Protein AF-A0A367GE92-F1 (afdb_monomer)

Sequence (384 aa):
MSRGFNMWNYMTYHLVHDYFKAKKKKKTEIQNFEVKNYKAAQKAAEQWIKSVRKFAESSYGVHYPKELYYGATQVLLAVCAEIYRNDHTWNDHRKILVDYIINSGTDGVWFSDFKAATGADADVRKLIPLGWVDVDECGEFWTCLGRCLKKCRTPQSKYDELTTPLQRFIAAFAFCGPLQSSVETIGTRFLSRASDGVERAMHAPPPKVDVWGSGSSMEHIQKMKVIWDHLLNSSDGGREIDDPQLLLSMLIGKTITDIIMYGNIPAKDKLLEVEMVFAENRLELGTTAKEFVLDMANHGEAWKLVSQMMTPQGDQPPMFWQIAQIMSIKGNCKDELDNLIQEFMGFAYCFVSEIMKKYPNGGYDREKLLPYLKTLMPAEAPKN

Structure (mmCIF, N/CA/C/O backbone):
data_AF-A0A367GE92-F1
#
_entry.id   AF-A0A367GE92-F1
#
loop_
_atom_site.group_PDB
_atom_site.id
_atom_site.type_symbol
_atom_site.label_atom_id
_atom_site.label_alt_id
_atom_site.label_comp_id
_atom_site.label_asym_id
_atom_site.label_entity_id
_atom_site.label_seq_id
_atom_site.pdbx_PDB_ins_code
_atom_site.Cartn_x
_atom_site.Cartn_y
_atom_site.Cartn_z
_atom_site.occupancy
_atom_site.B_iso_or_equiv
_atom_site.auth_seq_id
_atom_site.auth_comp_id
_atom_site.auth_asym_id
_atom_site.auth_atom_id
_atom_site.pdbx_PDB_model_num
ATOM 1 N N . MET A 1 1 ? -54.243 24.020 62.763 1.00 42.59 1 MET A N 1
ATOM 2 C CA . MET A 1 1 ? -53.322 23.698 61.653 1.00 42.59 1 MET A CA 1
ATOM 3 C C . MET A 1 1 ? -52.264 22.724 62.157 1.00 42.59 1 MET A C 1
ATOM 5 O O . MET A 1 1 ? -51.309 23.164 62.776 1.00 42.59 1 MET A O 1
ATOM 9 N N . SER A 1 2 ? -52.408 21.422 61.914 1.00 44.62 2 SER A N 1
ATOM 10 C CA . SER A 1 2 ? -51.255 20.514 61.902 1.00 44.62 2 SER A CA 1
ATOM 11 C C . SER A 1 2 ? -51.312 19.742 60.586 1.00 44.62 2 SER A C 1
ATOM 13 O O . SER A 1 2 ? -52.184 18.911 60.344 1.00 44.62 2 SER A O 1
ATOM 15 N N . ARG A 1 3 ? -50.446 20.131 59.645 1.00 50.44 3 ARG A N 1
ATOM 16 C CA . ARG A 1 3 ? -50.279 19.415 58.379 1.00 50.44 3 ARG A CA 1
ATOM 17 C C . ARG A 1 3 ? -49.512 18.140 58.707 1.00 50.44 3 ARG A C 1
ATOM 19 O O . ARG A 1 3 ? -48.294 18.177 58.838 1.00 50.44 3 ARG A O 1
ATOM 26 N N . GLY A 1 4 ? -50.243 17.049 58.917 1.00 49.28 4 GLY A N 1
ATOM 27 C CA . GLY A 1 4 ? -49.673 15.732 59.163 1.00 49.28 4 GLY A CA 1
ATOM 28 C C . GLY A 1 4 ? -48.804 15.308 57.985 1.00 49.28 4 GLY A C 1
ATOM 29 O O . GLY A 1 4 ? -49.313 14.918 56.935 1.00 49.28 4 GLY A O 1
ATOM 30 N N . PHE A 1 5 ? -47.488 15.393 58.157 1.00 54.72 5 PHE A N 1
ATOM 31 C CA . PHE A 1 5 ? -46.537 14.706 57.298 1.00 54.72 5 PHE A CA 1
ATOM 32 C C . PHE A 1 5 ? -46.682 13.214 57.609 1.00 54.72 5 PHE A C 1
ATOM 34 O O . PHE A 1 5 ? -46.108 12.696 58.563 1.00 54.72 5 PHE A O 1
ATOM 41 N N . ASN A 1 6 ? -47.592 12.559 56.890 1.00 65.00 6 ASN A N 1
ATOM 42 C CA . ASN A 1 6 ? -47.980 11.182 57.159 1.00 65.00 6 ASN A CA 1
ATOM 43 C C . ASN A 1 6 ? -46.765 10.265 56.925 1.00 65.00 6 ASN A C 1
ATOM 45 O O . ASN A 1 6 ? -46.069 10.427 55.923 1.00 65.00 6 ASN A O 1
ATOM 49 N N . MET A 1 7 ? -46.498 9.319 57.830 1.00 61.31 7 MET A N 1
ATOM 50 C CA . MET A 1 7 ? -45.309 8.442 57.809 1.00 61.31 7 MET A CA 1
ATOM 51 C C . MET A 1 7 ? -45.105 7.740 56.453 1.00 61.31 7 MET A C 1
ATOM 53 O O . MET A 1 7 ? -43.978 7.545 56.004 1.00 61.31 7 MET A O 1
ATOM 57 N N . TRP A 1 8 ? -46.204 7.460 55.750 1.00 59.28 8 TRP A N 1
ATOM 58 C CA . TRP A 1 8 ? -46.219 6.968 54.373 1.00 59.28 8 TRP A CA 1
ATOM 59 C C . TRP A 1 8 ? -45.554 7.910 53.358 1.00 59.28 8 TRP A C 1
ATOM 61 O O . TRP A 1 8 ? -44.726 7.458 52.575 1.00 59.28 8 TRP A O 1
ATOM 71 N N . ASN A 1 9 ? -45.829 9.216 53.407 1.00 67.12 9 ASN A N 1
ATOM 72 C CA . ASN A 1 9 ? -45.210 10.196 52.506 1.00 67.12 9 ASN A CA 1
ATOM 73 C C . ASN A 1 9 ? -43.700 10.312 52.751 1.00 67.12 9 ASN A C 1
ATOM 75 O O . ASN A 1 9 ? -42.930 10.471 51.806 1.00 67.12 9 ASN A O 1
ATOM 79 N N . TYR A 1 10 ? -43.273 10.188 54.011 1.00 71.75 10 TYR A N 1
ATOM 80 C CA . TYR A 1 10 ? -41.859 10.165 54.381 1.00 71.75 10 TYR A CA 1
ATOM 81 C C . TYR A 1 10 ? -41.152 8.915 53.830 1.00 71.75 10 TYR A C 1
ATOM 83 O O . TYR A 1 10 ? -40.115 9.030 53.179 1.00 71.75 10 TYR A O 1
ATOM 91 N N . MET A 1 11 ? -41.740 7.725 54.003 1.00 68.62 11 MET A N 1
ATOM 92 C CA . MET A 1 11 ? -41.174 6.481 53.465 1.00 68.62 11 MET A CA 1
ATOM 93 C C . MET A 1 11 ? -41.102 6.478 51.933 1.00 68.62 11 MET A C 1
ATOM 95 O O . MET A 1 11 ? -40.069 6.112 51.374 1.00 68.62 11 MET A O 1
ATOM 99 N N . THR A 1 12 ? -42.160 6.917 51.242 1.00 73.19 12 THR A N 1
ATOM 100 C CA . THR A 1 12 ? -42.170 6.998 49.773 1.00 73.19 12 THR A CA 1
ATOM 101 C C . THR A 1 12 ? -41.127 7.990 49.260 1.00 73.19 12 THR A C 1
ATOM 103 O O . THR A 1 12 ? -40.423 7.682 48.300 1.00 73.19 12 THR A O 1
ATOM 106 N N . TYR A 1 13 ? -40.966 9.145 49.918 1.00 78.00 13 TYR A N 1
ATOM 107 C CA . TYR A 1 13 ? -39.923 10.112 49.573 1.00 78.00 13 TYR A CA 1
ATOM 108 C C . TYR A 1 13 ? -38.521 9.496 49.670 1.00 78.00 13 TYR A C 1
ATOM 110 O O . TYR A 1 13 ? -37.746 9.612 48.722 1.00 78.00 13 TYR A O 1
ATOM 118 N N . HIS A 1 14 ? -38.207 8.794 50.763 1.00 78.75 14 HIS A N 1
ATOM 119 C CA . HIS A 1 14 ? -36.900 8.155 50.938 1.00 78.75 14 HIS A CA 1
ATOM 120 C C . HIS A 1 14 ? -36.651 7.019 49.942 1.00 78.75 14 HIS A C 1
ATOM 122 O O . HIS A 1 14 ? -35.576 6.970 49.353 1.00 78.75 14 HIS A O 1
ATOM 128 N N . LEU A 1 15 ? -37.649 6.175 49.662 1.00 78.38 15 LEU A N 1
ATOM 129 C CA . LEU A 1 15 ? -37.555 5.128 48.635 1.00 78.38 15 LEU A CA 1
ATOM 130 C C . LEU A 1 15 ? -37.259 5.701 47.243 1.00 78.38 15 LEU A C 1
ATOM 132 O O . LEU A 1 15 ? -36.366 5.221 46.545 1.00 78.38 15 LEU A O 1
ATOM 136 N N . VAL A 1 16 ? -37.989 6.745 46.841 1.00 78.56 16 VAL A N 1
ATOM 137 C CA . VAL A 1 16 ? -37.801 7.404 45.542 1.00 78.56 16 VAL A CA 1
ATOM 138 C C . VAL A 1 16 ? -36.447 8.118 45.488 1.00 78.56 16 VAL A C 1
ATOM 140 O O . VAL A 1 16 ? -35.713 7.980 44.508 1.00 78.56 16 VAL A O 1
ATOM 143 N N . HIS A 1 17 ? -36.081 8.837 46.549 1.00 83.56 17 HIS A N 1
ATOM 144 C CA . HIS A 1 17 ? -34.787 9.503 46.672 1.00 83.56 17 HIS A CA 1
ATOM 145 C C . HIS A 1 17 ? -33.623 8.506 46.578 1.00 83.56 17 HIS A C 1
ATOM 147 O O . HIS A 1 17 ? -32.686 8.722 45.805 1.00 83.56 17 HIS A O 1
ATOM 153 N N . ASP A 1 18 ? -33.692 7.391 47.304 1.00 83.62 18 ASP A N 1
ATOM 154 C CA . ASP A 1 18 ? -32.651 6.365 47.316 1.00 83.62 18 ASP A CA 1
ATOM 155 C C . ASP A 1 18 ? -32.576 5.618 45.985 1.00 83.62 18 ASP A C 1
ATOM 157 O O . ASP A 1 18 ? -31.474 5.361 45.494 1.00 83.62 18 ASP A O 1
ATOM 161 N N . TYR A 1 19 ? -33.715 5.375 45.329 1.00 82.06 19 TYR A N 1
ATOM 162 C CA . TYR A 1 19 ? -33.752 4.866 43.959 1.00 82.06 19 TYR A CA 1
ATOM 163 C C . TYR A 1 19 ? -33.027 5.806 42.984 1.00 82.06 19 TYR A C 1
ATOM 165 O O . TYR A 1 19 ? -32.154 5.366 42.232 1.00 82.06 19 TYR A O 1
ATOM 173 N N . PHE A 1 20 ? -33.323 7.111 43.003 1.00 83.06 20 PHE A N 1
ATOM 174 C CA . PHE A 1 20 ? -32.650 8.077 42.126 1.00 83.06 20 PHE A CA 1
ATOM 175 C C . PHE A 1 20 ? -31.165 8.246 42.469 1.00 83.06 20 PHE A C 1
ATOM 177 O O . PHE A 1 20 ? -30.339 8.370 41.560 1.00 83.06 20 PHE A O 1
ATOM 184 N N . LYS A 1 21 ? -30.797 8.186 43.753 1.00 87.56 21 LYS A N 1
ATOM 185 C CA . LYS A 1 21 ? -29.402 8.196 44.214 1.00 87.56 21 LYS A CA 1
ATOM 186 C C . LYS A 1 21 ? -28.641 6.966 43.714 1.00 87.56 21 LYS A C 1
ATOM 188 O O . LYS A 1 21 ? -27.550 7.113 43.161 1.00 87.56 21 LYS A O 1
ATOM 193 N N . ALA A 1 22 ? -29.226 5.774 43.831 1.00 83.19 22 ALA A N 1
ATOM 194 C CA . ALA A 1 22 ? -28.658 4.530 43.317 1.00 83.19 22 ALA A CA 1
ATOM 195 C C . ALA A 1 22 ? -28.547 4.549 41.784 1.00 83.19 22 ALA A C 1
ATOM 197 O O . ALA A 1 22 ? -27.503 4.198 41.235 1.00 83.19 22 ALA A O 1
ATOM 198 N N . LYS A 1 23 ? -29.575 5.046 41.083 1.00 82.44 23 LYS A N 1
ATOM 199 C CA . LYS A 1 23 ? -29.565 5.223 39.623 1.00 82.44 23 LYS A CA 1
ATOM 200 C C . LYS A 1 23 ? -28.460 6.181 39.172 1.00 82.44 23 LYS A C 1
ATOM 202 O O . LYS A 1 23 ? -27.760 5.887 38.205 1.00 82.44 23 LYS A O 1
ATOM 207 N N . LYS A 1 24 ? -28.262 7.300 39.882 1.00 86.31 24 LYS A N 1
ATOM 208 C CA . LYS A 1 24 ? -27.177 8.258 39.611 1.00 86.31 24 LYS A CA 1
ATOM 209 C C . LYS A 1 24 ? -25.805 7.625 39.842 1.00 86.31 24 LYS A C 1
ATOM 211 O O . LYS A 1 24 ? -24.949 7.741 38.972 1.00 86.31 24 LYS A O 1
ATOM 216 N N . LYS A 1 25 ? -25.622 6.903 40.955 1.00 87.19 25 LYS A N 1
ATOM 217 C CA . LYS A 1 25 ? -24.380 6.175 41.260 1.00 87.19 25 LYS A CA 1
ATOM 218 C C . LYS A 1 25 ? -24.047 5.153 40.167 1.00 87.19 25 LYS A C 1
ATOM 220 O O . LYS A 1 25 ? -22.952 5.198 39.618 1.00 87.19 25 LYS A O 1
ATOM 225 N N . LYS A 1 26 ? -25.021 4.328 39.769 1.00 83.12 26 LYS A N 1
ATOM 226 C CA . LYS A 1 26 ? -24.866 3.344 38.687 1.00 83.12 26 LYS A CA 1
ATOM 227 C C . LYS A 1 26 ? -24.510 4.004 37.351 1.00 83.12 26 LYS A C 1
ATOM 229 O O . LYS A 1 26 ? -23.647 3.508 36.637 1.00 83.12 26 LYS A O 1
ATOM 234 N N . LYS A 1 27 ? -25.126 5.147 37.016 1.00 83.56 27 LYS A N 1
ATOM 235 C CA . LYS A 1 27 ? -24.784 5.918 35.807 1.00 83.56 27 LYS A CA 1
ATOM 236 C C . LYS A 1 27 ? -23.327 6.398 35.833 1.00 83.56 27 LYS A C 1
ATOM 238 O O . LYS A 1 27 ? -22.639 6.273 34.827 1.00 83.56 27 LYS A O 1
ATOM 243 N N . THR A 1 28 ? -22.853 6.912 36.968 1.00 84.25 28 THR A N 1
ATOM 244 C CA . THR A 1 28 ? -21.453 7.337 37.133 1.00 84.25 28 THR A CA 1
ATOM 245 C C . THR A 1 28 ? -20.481 6.161 37.039 1.00 84.25 28 THR A C 1
ATOM 247 O O . THR A 1 28 ? -19.441 6.284 36.402 1.00 84.25 28 THR A O 1
ATOM 250 N N . GLU A 1 29 ? -20.815 5.012 37.626 1.00 84.50 29 GLU A N 1
ATOM 251 C CA . GLU A 1 29 ? -19.997 3.795 37.533 1.00 84.50 29 GLU A CA 1
ATOM 252 C C . GLU A 1 29 ? -19.875 3.295 36.088 1.00 84.50 29 GLU A C 1
ATOM 254 O O . GLU A 1 29 ? -18.765 3.012 35.641 1.00 84.50 29 GLU A O 1
ATOM 259 N N . ILE A 1 30 ? -20.985 3.268 35.339 1.00 80.19 30 ILE A N 1
ATOM 260 C CA . ILE A 1 30 ? -20.990 2.922 33.908 1.00 80.19 30 ILE A CA 1
ATOM 261 C C . ILE A 1 30 ? -20.123 3.906 33.119 1.00 80.19 30 ILE A C 1
ATOM 263 O O . ILE A 1 30 ? -19.256 3.484 32.362 1.00 80.19 30 ILE A O 1
ATOM 267 N N . GLN A 1 31 ? -20.284 5.212 33.342 1.00 81.06 31 GLN A N 1
ATOM 268 C CA . GLN A 1 31 ? -19.496 6.226 32.642 1.00 81.06 31 GLN A CA 1
ATOM 269 C C . GLN A 1 31 ? -17.992 6.100 32.941 1.00 81.06 31 GLN A C 1
ATOM 271 O O . GLN A 1 31 ? -17.174 6.180 32.029 1.00 81.06 31 GLN A O 1
ATOM 276 N N . ASN A 1 32 ? -17.609 5.857 34.197 1.00 85.25 32 ASN A N 1
ATOM 277 C CA . ASN A 1 32 ? -16.209 5.645 34.574 1.00 85.25 32 ASN A CA 1
ATOM 278 C C . ASN A 1 32 ? -15.627 4.377 33.932 1.00 85.25 32 ASN A C 1
ATOM 280 O O . ASN A 1 32 ? -14.469 4.374 33.508 1.00 85.25 32 ASN A O 1
ATOM 284 N N . PHE A 1 33 ? -16.426 3.311 33.853 1.00 82.75 33 PHE A N 1
ATOM 285 C CA . PHE A 1 33 ? -16.056 2.077 33.170 1.00 82.75 33 PHE A CA 1
ATOM 286 C C . PHE A 1 33 ? -15.850 2.311 31.666 1.00 82.75 33 PHE A C 1
ATOM 288 O O . PHE A 1 33 ? -14.793 1.967 31.139 1.00 82.75 33 PHE A O 1
ATOM 295 N N . GLU A 1 34 ? -16.789 2.985 30.997 1.00 81.31 34 GLU A N 1
ATOM 296 C CA . GLU A 1 34 ? -16.678 3.348 29.579 1.00 81.31 34 GLU A CA 1
ATOM 297 C C . GLU A 1 34 ? -15.444 4.217 29.299 1.00 81.31 34 GLU A C 1
ATOM 299 O O . GLU A 1 34 ? -14.692 3.920 28.377 1.00 81.31 34 GLU A O 1
ATOM 304 N N . VAL A 1 35 ? -15.171 5.240 30.121 1.00 85.19 35 VAL A N 1
ATOM 305 C CA . VAL A 1 35 ? -13.983 6.104 29.971 1.00 85.19 35 VAL A CA 1
ATOM 306 C C . VAL A 1 35 ? -12.685 5.308 30.127 1.00 85.19 35 VAL A C 1
ATOM 308 O O . VAL A 1 35 ? -11.716 5.543 29.398 1.00 85.19 35 VAL A O 1
ATOM 311 N N . LYS A 1 36 ? -12.637 4.363 31.074 1.00 88.00 36 LYS A N 1
ATOM 312 C CA . LYS A 1 36 ? -11.476 3.485 31.269 1.00 88.00 36 LYS A CA 1
ATOM 313 C C . LYS A 1 36 ? -11.223 2.633 30.024 1.00 88.00 36 LYS A C 1
ATOM 315 O O . LYS A 1 36 ? -10.083 2.568 29.562 1.00 88.00 36 LYS A O 1
ATOM 320 N N . ASN A 1 37 ? -12.269 2.017 29.479 1.00 85.88 37 ASN A N 1
ATOM 321 C CA . ASN A 1 37 ? -12.168 1.170 28.291 1.00 85.88 37 ASN A CA 1
ATOM 322 C C . ASN A 1 37 ? -11.840 1.982 27.039 1.00 85.88 37 ASN A C 1
ATOM 324 O O . ASN A 1 37 ? -10.975 1.581 26.271 1.00 85.88 37 ASN A O 1
ATOM 328 N N . TYR A 1 38 ? -12.424 3.170 26.895 1.00 86.25 38 TYR A N 1
ATOM 329 C CA . TYR A 1 38 ? -12.112 4.109 25.822 1.00 86.25 38 TYR A CA 1
ATOM 330 C C . TYR A 1 38 ? -10.613 4.428 25.771 1.00 86.25 38 TYR A C 1
ATOM 332 O O . TYR A 1 38 ? -9.969 4.259 24.736 1.00 86.25 38 TYR A O 1
ATOM 340 N N . LYS A 1 39 ? -10.019 4.810 26.910 1.00 90.06 39 LYS A N 1
ATOM 341 C CA . LYS A 1 39 ? -8.579 5.112 26.990 1.00 90.06 39 LYS A CA 1
ATOM 342 C C . LYS A 1 39 ? -7.717 3.883 26.701 1.00 90.06 39 LYS A C 1
ATOM 344 O O . LYS A 1 39 ? -6.662 4.003 26.078 1.00 90.06 39 LYS A O 1
ATOM 349 N N . ALA A 1 40 ? -8.151 2.705 27.151 1.00 90.69 40 ALA A N 1
ATOM 350 C CA . ALA A 1 40 ? -7.458 1.452 26.873 1.00 90.69 40 ALA A CA 1
ATOM 351 C C . ALA A 1 40 ? -7.495 1.103 25.375 1.00 90.69 40 ALA A C 1
ATOM 353 O O . ALA A 1 40 ? -6.456 0.752 24.817 1.00 90.69 40 ALA A O 1
ATOM 354 N N . ALA A 1 41 ? -8.649 1.269 24.721 1.00 90.75 41 ALA A N 1
ATOM 355 C CA . ALA A 1 41 ? -8.817 1.064 23.287 1.00 90.75 41 ALA A CA 1
ATOM 356 C C . ALA A 1 41 ? -7.951 2.045 22.492 1.00 90.75 41 ALA A C 1
ATOM 358 O O . ALA A 1 41 ? -7.182 1.620 21.638 1.00 90.75 41 ALA A O 1
ATOM 359 N N . GLN A 1 42 ? -7.983 3.338 22.827 1.00 92.50 42 GLN A N 1
ATOM 360 C CA . GLN A 1 42 ? -7.164 4.348 22.155 1.00 92.50 42 GLN A CA 1
ATOM 361 C C . GLN A 1 42 ? -5.668 4.003 22.215 1.00 92.50 42 GLN A C 1
ATOM 363 O O . GLN A 1 42 ? -4.988 3.991 21.191 1.00 92.50 42 GLN A O 1
ATOM 368 N N . LYS A 1 43 ? -5.164 3.650 23.404 1.00 94.88 43 LYS A N 1
ATOM 369 C CA . LYS A 1 43 ? -3.760 3.256 23.590 1.00 94.88 43 LYS A CA 1
ATOM 370 C C . LYS A 1 43 ? -3.406 1.993 22.801 1.00 94.88 43 LYS A C 1
ATOM 372 O O . LYS A 1 43 ? -2.314 1.899 22.248 1.00 94.88 43 LYS A O 1
ATOM 377 N N . ALA A 1 44 ? -4.307 1.015 22.763 1.00 94.56 44 ALA A N 1
ATOM 378 C CA . ALA A 1 44 ? -4.107 -0.225 22.024 1.00 94.56 44 ALA A CA 1
ATOM 379 C C . ALA A 1 44 ? -4.093 0.007 20.501 1.00 94.56 44 ALA A C 1
ATOM 381 O O . ALA A 1 44 ? -3.222 -0.526 19.816 1.00 94.56 44 ALA A O 1
ATOM 382 N N . ALA A 1 45 ? -4.987 0.859 19.992 1.00 94.19 45 ALA A N 1
ATOM 383 C CA . ALA A 1 45 ? -5.011 1.289 18.595 1.00 94.19 45 ALA A CA 1
ATOM 384 C C . ALA A 1 45 ? -3.708 1.997 18.197 1.00 94.19 45 ALA A C 1
ATOM 386 O O . ALA A 1 45 ? -3.094 1.644 17.192 1.00 94.19 45 ALA A O 1
ATOM 387 N N . GLU A 1 46 ? -3.236 2.941 19.016 1.00 94.75 46 GLU A N 1
ATOM 388 C CA . GLU A 1 46 ? -1.967 3.637 18.783 1.00 94.75 46 GLU A CA 1
ATOM 389 C C . GLU A 1 46 ? -0.786 2.655 18.722 1.00 94.75 46 GLU A C 1
ATOM 391 O O . GLU A 1 46 ? 0.055 2.727 17.822 1.00 94.75 46 GLU A O 1
ATOM 396 N N . GLN A 1 47 ? -0.731 1.710 19.666 1.00 95.62 47 GLN A N 1
ATOM 397 C CA . GLN A 1 47 ? 0.306 0.679 19.705 1.00 95.62 47 GLN A CA 1
ATOM 398 C C . GLN A 1 47 ? 0.256 -0.238 18.482 1.00 95.62 47 GLN A C 1
ATOM 400 O O . GLN A 1 47 ? 1.311 -0.538 17.923 1.00 95.62 47 GLN A O 1
ATOM 405 N N . TRP A 1 48 ? -0.936 -0.657 18.050 1.00 94.94 48 TRP A N 1
ATOM 406 C CA . TRP A 1 48 ? -1.129 -1.455 16.839 1.00 94.94 48 TRP A CA 1
ATOM 407 C C . TRP A 1 48 ? -0.581 -0.731 15.606 1.00 94.94 48 TRP A C 1
ATOM 409 O O . TRP A 1 48 ? 0.320 -1.246 14.943 1.00 94.94 48 TRP A O 1
ATOM 419 N N . ILE A 1 49 ? -1.051 0.495 15.354 1.00 92.31 49 ILE A N 1
ATOM 420 C CA . ILE A 1 49 ? -0.669 1.287 14.176 1.00 92.31 49 ILE A CA 1
ATOM 421 C C . ILE A 1 49 ? 0.850 1.484 14.134 1.00 92.31 49 ILE A C 1
ATOM 423 O O . ILE A 1 49 ? 1.484 1.215 13.114 1.00 92.31 49 ILE A O 1
ATOM 427 N N . LYS A 1 50 ? 1.456 1.904 15.253 1.00 92.44 50 LYS A N 1
ATOM 428 C CA . LYS A 1 50 ? 2.909 2.119 15.329 1.00 92.44 50 LYS A CA 1
ATOM 429 C C . LYS A 1 50 ? 3.700 0.829 15.122 1.00 92.44 50 LYS A C 1
ATOM 431 O O . LYS A 1 50 ? 4.707 0.851 14.422 1.00 92.44 50 LYS A O 1
ATOM 436 N N . SER A 1 51 ? 3.264 -0.282 15.717 1.00 92.50 51 SER A N 1
ATOM 437 C CA . SER A 1 51 ? 3.988 -1.558 15.633 1.00 92.50 51 SER A CA 1
ATOM 438 C C . SER A 1 51 ? 3.969 -2.120 14.216 1.00 92.50 51 SER A C 1
ATOM 440 O O . SER A 1 51 ? 5.010 -2.538 13.715 1.00 92.50 51 SER A O 1
ATOM 442 N N . VAL A 1 52 ? 2.813 -2.072 13.550 1.00 89.94 52 VAL A N 1
ATOM 443 C CA . VAL A 1 52 ? 2.663 -2.547 12.171 1.00 89.94 52 VAL A CA 1
ATOM 444 C C . VAL A 1 52 ? 3.443 -1.672 11.192 1.00 89.94 52 VAL A C 1
ATOM 446 O O . VAL A 1 52 ? 4.174 -2.210 10.365 1.00 89.94 52 VAL A O 1
ATOM 449 N N . ARG A 1 53 ? 3.366 -0.339 11.314 1.00 86.31 53 ARG A N 1
ATOM 450 C CA . ARG A 1 53 ? 4.130 0.582 10.452 1.00 86.31 53 ARG A CA 1
ATOM 451 C C . ARG A 1 53 ? 5.634 0.412 10.626 1.00 86.31 53 ARG A C 1
ATOM 453 O O . ARG A 1 53 ? 6.334 0.201 9.643 1.00 86.31 53 ARG A O 1
ATOM 460 N N . LYS A 1 54 ? 6.117 0.365 11.871 1.00 87.25 54 LYS A N 1
ATOM 461 C CA . LYS A 1 54 ? 7.532 0.100 12.166 1.00 87.25 54 LYS A CA 1
ATOM 462 C C . LYS A 1 54 ? 7.985 -1.252 11.613 1.00 87.25 54 LYS A C 1
ATOM 464 O O . LYS A 1 54 ? 9.099 -1.387 11.111 1.00 87.25 54 LYS A O 1
ATOM 469 N N . PHE A 1 55 ? 7.134 -2.271 11.713 1.00 85.44 55 PHE A N 1
ATOM 470 C CA . PHE A 1 55 ? 7.430 -3.582 11.150 1.00 85.44 55 PHE A CA 1
ATOM 471 C C . PHE A 1 55 ? 7.506 -3.536 9.618 1.00 85.44 55 PHE A C 1
ATOM 473 O O . PHE A 1 55 ? 8.447 -4.090 9.048 1.00 85.44 55 PHE A O 1
ATOM 480 N N . ALA A 1 56 ? 6.586 -2.829 8.959 1.00 76.19 56 ALA A N 1
ATOM 481 C CA . ALA A 1 56 ? 6.605 -2.619 7.514 1.00 76.19 56 ALA A CA 1
ATOM 482 C C . ALA A 1 56 ? 7.880 -1.884 7.061 1.00 76.19 56 ALA A C 1
ATOM 484 O O . ALA A 1 56 ? 8.576 -2.378 6.175 1.00 76.19 56 ALA A O 1
ATOM 485 N N . GLU A 1 57 ? 8.246 -0.793 7.738 1.00 72.00 57 GLU A N 1
ATOM 486 C CA . GLU A 1 57 ? 9.490 -0.040 7.513 1.00 72.00 57 GLU A CA 1
ATOM 487 C C . GLU A 1 57 ? 10.725 -0.934 7.655 1.00 72.00 57 GLU A C 1
ATOM 489 O O . GLU A 1 57 ? 11.582 -0.963 6.779 1.00 72.00 57 GLU A O 1
ATOM 494 N N . SER A 1 58 ? 10.807 -1.742 8.717 1.00 71.94 58 SER A N 1
ATOM 495 C CA . SER A 1 58 ? 11.935 -2.668 8.895 1.00 71.94 58 SER A CA 1
ATOM 496 C C . SER A 1 58 ? 11.991 -3.789 7.849 1.00 71.94 58 SER A C 1
ATOM 498 O O . SER A 1 58 ? 13.069 -4.300 7.558 1.00 71.94 58 SER A O 1
ATOM 500 N N . SER A 1 59 ? 10.845 -4.171 7.278 1.00 65.50 59 SER A N 1
ATOM 501 C CA . SER A 1 59 ? 10.744 -5.280 6.321 1.00 65.50 59 SER A CA 1
ATOM 502 C C . SER A 1 59 ? 11.004 -4.847 4.872 1.00 65.50 59 SER A C 1
ATOM 504 O O . SER A 1 59 ? 11.429 -5.670 4.056 1.00 65.50 59 SER A O 1
ATOM 506 N N . TYR A 1 60 ? 10.749 -3.576 4.541 1.00 53.97 60 TYR A N 1
ATOM 507 C CA . TYR A 1 60 ? 10.842 -3.041 3.175 1.00 53.97 60 TYR A CA 1
ATOM 508 C C . TYR A 1 60 ? 11.806 -1.861 3.004 1.00 53.97 60 TYR A C 1
ATOM 510 O O . TYR A 1 60 ? 12.202 -1.570 1.877 1.00 53.97 60 TYR A O 1
ATOM 518 N N . GLY A 1 61 ? 12.249 -1.226 4.088 1.00 53.09 61 GLY A N 1
ATOM 519 C CA . GLY A 1 61 ? 13.052 -0.008 4.042 1.00 53.09 61 GLY A CA 1
ATOM 520 C C . GLY A 1 61 ? 12.191 1.237 3.813 1.00 53.09 61 GLY A C 1
ATOM 521 O O . GLY A 1 61 ? 11.076 1.335 4.319 1.00 53.09 61 GLY A O 1
ATOM 522 N N . VAL A 1 62 ? 12.727 2.199 3.055 1.00 43.09 62 VAL A N 1
ATOM 523 C CA . VAL A 1 62 ? 12.148 3.547 2.872 1.00 43.09 62 VAL A CA 1
ATOM 524 C C . VAL A 1 62 ? 10.809 3.535 2.114 1.00 43.09 62 VAL A C 1
ATOM 526 O O . VAL A 1 62 ? 9.984 4.418 2.323 1.00 43.09 62 VAL A O 1
ATOM 529 N N . HIS A 1 63 ? 10.547 2.515 1.291 1.00 50.25 63 HIS A N 1
ATOM 530 C CA . HIS A 1 63 ? 9.307 2.383 0.520 1.00 50.25 63 HIS A CA 1
ATOM 531 C C . HIS A 1 63 ? 8.599 1.081 0.893 1.00 50.25 63 HIS A C 1
ATOM 533 O O . HIS A 1 63 ? 9.048 0.003 0.509 1.00 50.25 63 HIS A O 1
ATOM 539 N N . TYR A 1 64 ? 7.507 1.173 1.653 1.00 55.22 64 TYR A N 1
ATOM 540 C CA . TYR A 1 64 ? 6.717 0.022 2.089 1.00 55.22 64 TYR A CA 1
ATOM 541 C C . TYR A 1 64 ? 5.271 0.093 1.567 1.00 55.22 64 TYR A C 1
ATOM 543 O O . TYR A 1 64 ? 4.783 1.189 1.287 1.00 55.22 64 TYR A O 1
ATOM 551 N N . PRO A 1 65 ? 4.580 -1.057 1.422 1.00 64.38 65 PRO A N 1
ATOM 552 C CA . PRO A 1 65 ? 3.262 -1.123 0.796 1.00 64.38 65 PRO A CA 1
ATOM 553 C C . PRO A 1 65 ? 2.244 -0.216 1.492 1.00 64.38 65 PRO A C 1
ATOM 555 O O . PRO A 1 65 ? 2.083 -0.278 2.720 1.00 64.38 65 PRO A O 1
ATOM 558 N N . LYS A 1 66 ? 1.501 0.572 0.707 1.00 71.44 66 LYS A N 1
ATOM 559 C CA . LYS A 1 66 ? 0.394 1.401 1.211 1.00 71.44 66 LYS A CA 1
ATOM 560 C C . LYS A 1 66 ? -0.656 0.552 1.929 1.00 71.44 66 LYS A C 1
ATOM 562 O O . LYS A 1 66 ? -1.252 0.985 2.913 1.00 71.44 66 LYS A O 1
ATOM 567 N N . GLU A 1 67 ? -0.806 -0.696 1.491 1.00 80.94 67 GLU A N 1
ATOM 568 C CA . GLU A 1 67 ? -1.691 -1.698 2.060 1.00 80.94 67 GLU A CA 1
ATOM 569 C C . GLU A 1 67 ? -1.332 -1.974 3.520 1.00 80.94 67 GLU A C 1
ATOM 571 O O . GLU A 1 67 ? -2.235 -2.149 4.322 1.00 80.94 67 GLU A O 1
ATOM 576 N N . LEU A 1 68 ? -0.050 -1.941 3.908 1.00 80.38 68 LEU A N 1
ATOM 577 C CA . LEU A 1 68 ? 0.366 -2.078 5.311 1.00 80.38 68 LEU A CA 1
ATOM 578 C C . LEU A 1 68 ? 0.202 -0.778 6.103 1.00 80.38 68 LEU A C 1
ATOM 580 O O . LEU A 1 68 ? -0.175 -0.824 7.275 1.00 80.38 68 LEU A O 1
ATOM 584 N N . TYR A 1 69 ? 0.461 0.374 5.478 1.00 81.25 69 TYR A N 1
ATOM 585 C CA . TYR A 1 69 ? 0.358 1.673 6.146 1.00 81.25 69 TYR A CA 1
ATOM 586 C C . TYR A 1 69 ? -1.090 2.052 6.484 1.00 81.25 69 TYR A C 1
ATOM 588 O O . TYR A 1 69 ? -1.396 2.367 7.641 1.00 81.25 69 TYR A O 1
ATOM 596 N N . TYR A 1 70 ? -1.965 2.017 5.475 1.00 84.00 70 TYR A N 1
ATOM 597 C CA . TYR A 1 70 ? -3.387 2.343 5.587 1.00 84.00 70 TYR A CA 1
ATOM 598 C C . TYR A 1 70 ? -4.209 1.135 6.032 1.00 84.00 70 TYR A C 1
ATOM 600 O O . TYR A 1 70 ? -5.188 1.284 6.756 1.00 84.00 70 TYR A O 1
ATOM 608 N N . GLY A 1 71 ? -3.802 -0.088 5.685 1.00 87.94 71 GLY A N 1
ATOM 609 C CA . GLY A 1 71 ? -4.511 -1.281 6.142 1.00 87.94 71 GLY A CA 1
ATOM 610 C C . GLY A 1 71 ? -4.497 -1.436 7.659 1.00 87.94 71 GLY A C 1
ATOM 611 O O . GLY A 1 71 ? -5.498 -1.863 8.222 1.00 87.94 71 GLY A O 1
ATOM 612 N N . ALA A 1 72 ? -3.436 -0.999 8.351 1.00 91.25 72 ALA A N 1
ATOM 613 C CA . ALA A 1 72 ? -3.384 -1.052 9.812 1.00 91.25 72 ALA A CA 1
ATOM 614 C C . ALA A 1 72 ? -4.541 -0.277 10.473 1.00 91.25 72 ALA A C 1
ATOM 616 O O . ALA A 1 72 ? -5.135 -0.753 11.441 1.00 91.25 72 ALA A O 1
ATOM 617 N N . THR A 1 73 ? -4.892 0.899 9.952 1.00 92.81 73 THR A N 1
ATOM 618 C CA . THR A 1 73 ? -6.021 1.696 10.454 1.00 92.81 73 THR A CA 1
ATOM 619 C C . THR A 1 73 ? -7.355 1.161 9.933 1.00 92.81 73 THR A C 1
ATOM 621 O O . THR A 1 73 ? -8.305 1.065 10.711 1.00 92.81 73 THR A O 1
ATOM 624 N N . GLN A 1 74 ? -7.429 0.717 8.672 1.00 92.56 74 GLN A N 1
ATOM 625 C CA . GLN A 1 74 ? -8.636 0.088 8.123 1.00 92.56 74 GLN A CA 1
ATOM 626 C C . GLN A 1 74 ? -9.016 -1.212 8.851 1.00 92.56 74 GLN A C 1
ATOM 628 O O . GLN A 1 74 ? -10.202 -1.488 9.000 1.00 92.56 74 GLN A O 1
ATOM 633 N N . VAL A 1 75 ? -8.056 -1.978 9.384 1.00 92.81 75 VAL A N 1
ATOM 634 C CA . VAL A 1 75 ? -8.324 -3.144 10.249 1.00 92.81 75 VAL A CA 1
ATOM 635 C C . VAL A 1 75 ? -9.066 -2.737 11.518 1.00 92.81 75 VAL A C 1
ATOM 637 O O . VAL A 1 75 ? -10.045 -3.380 11.894 1.00 92.81 75 VAL A O 1
ATOM 640 N N . LEU A 1 76 ? -8.642 -1.652 12.173 1.00 93.31 76 LEU A N 1
ATOM 641 C CA . LEU A 1 76 ? -9.333 -1.148 13.362 1.00 93.31 76 LEU A CA 1
ATOM 642 C C . LEU A 1 76 ? -10.758 -0.701 13.011 1.00 93.31 76 LEU A C 1
ATOM 644 O O . LEU A 1 76 ? -11.691 -0.994 13.754 1.00 93.31 76 LEU A O 1
ATOM 648 N N . LEU A 1 77 ? -10.944 -0.055 11.855 1.00 92.19 77 LEU A N 1
ATOM 649 C CA . LEU A 1 77 ? -12.272 0.302 11.353 1.00 92.19 77 LEU A CA 1
ATOM 650 C C . LEU A 1 77 ? -13.132 -0.923 11.017 1.00 92.19 77 LEU A C 1
ATOM 652 O O . LEU A 1 77 ? -14.328 -0.906 11.306 1.00 92.19 77 LEU A O 1
ATOM 656 N N . ALA A 1 78 ? -12.547 -1.990 10.469 1.00 90.19 78 ALA A N 1
ATOM 657 C CA . ALA A 1 78 ? -13.245 -3.245 10.189 1.00 90.19 78 ALA A CA 1
ATOM 658 C C . ALA A 1 78 ? -13.778 -3.880 11.475 1.00 90.19 78 ALA A C 1
ATOM 660 O O . ALA A 1 78 ? -14.956 -4.226 11.548 1.00 90.19 78 ALA A O 1
ATOM 661 N N . VAL A 1 79 ? -12.950 -3.919 12.523 1.00 88.94 79 VAL A N 1
ATOM 662 C CA . VAL A 1 79 ? -13.357 -4.358 13.864 1.00 88.94 79 VAL A CA 1
ATOM 663 C C . VAL A 1 79 ? -14.499 -3.493 14.403 1.00 88.94 79 VAL A C 1
ATOM 665 O O . VAL A 1 79 ? -15.510 -4.023 14.868 1.00 88.94 79 VAL A O 1
ATOM 668 N N . CYS A 1 80 ? -14.371 -2.164 14.326 1.00 88.31 80 CYS A N 1
ATOM 669 C CA . CYS A 1 80 ? -15.416 -1.241 14.774 1.00 88.31 80 CYS A CA 1
ATOM 670 C C . CYS A 1 80 ? -16.741 -1.481 14.039 1.00 88.31 80 CYS A C 1
ATOM 672 O O . CYS A 1 80 ? -17.800 -1.509 14.667 1.00 88.31 80 CYS A O 1
ATOM 674 N N . ALA A 1 81 ? -16.680 -1.671 12.719 1.00 87.00 81 ALA A N 1
ATOM 675 C CA . ALA A 1 81 ? -17.839 -1.929 11.878 1.00 87.00 81 ALA A CA 1
ATOM 676 C C . ALA A 1 81 ? -18.502 -3.269 12.214 1.00 87.00 81 ALA A C 1
ATOM 678 O O . ALA A 1 81 ? -19.728 -3.339 12.305 1.00 87.00 81 ALA A O 1
ATOM 679 N N . GLU A 1 82 ? -17.716 -4.325 12.434 1.00 83.19 82 GLU A N 1
ATOM 680 C CA . GLU A 1 82 ? -18.251 -5.642 12.774 1.00 83.19 82 GLU A CA 1
ATOM 681 C C . GLU A 1 82 ? -18.909 -5.642 14.157 1.00 83.19 82 GLU A C 1
ATOM 683 O O . GLU A 1 82 ? -20.015 -6.157 14.306 1.00 83.19 82 GLU A O 1
ATOM 688 N N . ILE A 1 83 ? -18.303 -4.989 15.152 1.00 80.94 83 ILE A N 1
ATOM 689 C CA . ILE A 1 83 ? -18.913 -4.832 16.480 1.00 80.94 83 ILE A CA 1
ATOM 690 C C . ILE A 1 83 ? -20.205 -4.015 16.382 1.00 80.94 83 ILE A C 1
ATOM 692 O O . ILE A 1 83 ? -21.234 -4.416 16.927 1.00 80.94 83 ILE A O 1
ATOM 696 N N . TYR A 1 84 ? -20.194 -2.905 15.641 1.00 78.81 84 TYR A N 1
ATOM 697 C CA . TYR A 1 84 ? -21.377 -2.061 15.504 1.00 78.81 84 TYR A CA 1
ATOM 698 C C . TYR A 1 84 ? -22.541 -2.762 14.799 1.00 78.81 84 TYR A C 1
ATOM 700 O O . TYR A 1 84 ? -23.680 -2.643 15.245 1.00 78.81 84 TYR A O 1
ATOM 708 N N . ARG A 1 85 ? -22.279 -3.521 13.730 1.00 76.56 85 ARG A N 1
ATOM 709 C CA . ARG A 1 85 ? -23.324 -4.262 13.004 1.00 76.56 85 ARG A CA 1
ATOM 710 C C . ARG A 1 85 ? -24.053 -5.297 13.864 1.00 76.56 85 ARG A C 1
ATOM 712 O O . ARG A 1 85 ? -25.138 -5.707 13.482 1.00 76.56 85 ARG A O 1
ATOM 719 N N . ASN A 1 86 ? -23.475 -5.716 14.989 1.00 72.06 86 ASN A N 1
ATOM 720 C CA . ASN A 1 86 ? -24.088 -6.684 15.900 1.00 72.06 86 ASN A CA 1
ATOM 721 C C . ASN A 1 86 ? -24.681 -6.034 17.164 1.00 72.06 86 ASN A C 1
ATOM 723 O O . ASN A 1 86 ? -25.643 -6.555 17.716 1.00 72.06 86 ASN A O 1
ATOM 727 N N . ASP A 1 87 ? -24.115 -4.919 17.636 1.00 69.94 87 ASP A N 1
ATOM 728 C CA . ASP A 1 87 ? -24.540 -4.234 18.871 1.00 69.94 87 ASP A CA 1
ATOM 729 C C . ASP A 1 87 ? -25.508 -3.061 18.592 1.00 69.94 87 ASP A C 1
ATOM 731 O O . ASP A 1 87 ? -26.248 -2.633 19.470 1.00 69.94 87 ASP A O 1
ATOM 735 N N . HIS A 1 88 ? -25.508 -2.512 17.370 1.00 68.19 88 HIS A N 1
ATOM 736 C CA . HIS A 1 88 ? -26.316 -1.369 16.905 1.00 68.19 88 HIS A CA 1
ATOM 737 C C . HIS A 1 88 ? -26.298 -0.122 17.813 1.00 68.19 88 HIS A C 1
ATOM 739 O O . HIS A 1 88 ? -27.137 0.771 17.682 1.00 68.19 88 HIS A O 1
ATOM 745 N N . THR A 1 89 ? -25.322 -0.013 18.718 1.00 66.56 89 THR A N 1
ATOM 746 C CA . THR A 1 89 ? -25.222 1.081 19.687 1.00 66.56 89 THR A CA 1
ATOM 747 C C . THR A 1 89 ? -23.931 1.883 19.501 1.00 66.56 89 THR A C 1
ATOM 749 O O . THR A 1 89 ? -22.813 1.371 19.584 1.00 66.56 89 THR A O 1
ATOM 752 N N . TRP A 1 90 ? -24.081 3.192 19.274 1.00 69.38 90 TRP A N 1
ATOM 753 C CA . TRP A 1 90 ? -22.989 4.169 19.329 1.00 69.38 90 TRP A CA 1
ATOM 754 C C . TRP A 1 90 ? -23.131 5.020 20.587 1.00 69.38 90 TRP A C 1
ATOM 756 O O . TRP A 1 90 ? -24.115 5.747 20.722 1.00 69.38 90 TRP A O 1
ATOM 766 N N . ASN A 1 91 ? -22.125 5.010 21.459 1.00 76.38 91 ASN A N 1
ATOM 767 C CA . ASN A 1 91 ? -21.930 6.097 22.417 1.00 76.38 91 ASN A CA 1
ATOM 768 C C . ASN A 1 91 ? -20.864 7.075 21.904 1.00 76.38 91 ASN A C 1
ATOM 770 O O . ASN A 1 91 ? -20.164 6.805 20.925 1.00 76.38 91 ASN A O 1
ATOM 774 N N . ASP A 1 92 ? -20.745 8.227 22.558 1.00 80.69 92 ASP A N 1
ATOM 775 C CA . ASP A 1 92 ? -19.825 9.279 22.118 1.00 80.69 92 ASP A CA 1
ATOM 776 C C . ASP A 1 92 ? -18.356 8.843 22.208 1.00 80.69 92 ASP A C 1
ATOM 778 O O . ASP A 1 92 ? -17.558 9.208 21.349 1.00 80.69 92 ASP A O 1
ATOM 782 N N . HIS A 1 93 ? -18.006 7.973 23.160 1.00 82.50 93 HIS A N 1
ATOM 783 C CA . HIS A 1 93 ? -16.660 7.406 23.263 1.00 82.50 93 HIS A CA 1
ATOM 784 C C . HIS A 1 93 ? -16.274 6.567 22.038 1.00 82.50 93 HIS A C 1
ATOM 786 O O . HIS A 1 93 ? -15.168 6.718 21.519 1.00 82.50 93 HIS A O 1
ATOM 792 N N . ARG A 1 94 ? -17.179 5.714 21.536 1.00 83.31 94 ARG A N 1
ATOM 793 C CA . ARG A 1 94 ? -16.947 4.955 20.299 1.00 83.31 94 ARG A CA 1
ATOM 794 C C . ARG A 1 94 ? -16.758 5.901 19.110 1.00 83.31 94 ARG A C 1
ATOM 796 O O . ARG A 1 94 ? -15.848 5.669 18.318 1.00 83.31 94 ARG A O 1
ATOM 803 N N . LYS A 1 95 ? -17.551 6.981 19.006 1.00 85.81 95 LYS A N 1
ATOM 804 C CA . LYS A 1 95 ? -17.424 7.988 17.924 1.00 85.81 95 LYS A CA 1
ATOM 805 C C . LYS A 1 95 ? -16.043 8.628 17.922 1.00 85.81 95 LYS A C 1
ATOM 807 O O . LYS A 1 95 ? -15.365 8.587 16.903 1.00 85.81 95 LYS A O 1
ATOM 812 N N . ILE A 1 96 ? -15.598 9.096 19.089 1.00 85.06 96 ILE A N 1
ATOM 813 C CA . ILE A 1 96 ? -14.274 9.703 19.265 1.00 85.06 96 ILE A CA 1
ATOM 814 C C . ILE A 1 96 ? -13.157 8.722 18.872 1.00 85.06 96 ILE A C 1
ATOM 816 O O . ILE A 1 96 ? -12.181 9.129 18.246 1.00 85.06 96 ILE A O 1
ATOM 820 N N . LEU A 1 97 ? -13.284 7.429 19.201 1.00 87.00 97 LEU A N 1
ATOM 821 C CA . LEU A 1 97 ? -12.294 6.421 18.794 1.00 87.00 97 LEU A CA 1
ATOM 822 C C . LEU A 1 97 ? -12.236 6.237 17.282 1.00 87.00 97 LEU A C 1
ATOM 824 O O . LEU A 1 97 ? -11.145 6.136 16.730 1.00 87.00 97 LEU A O 1
ATOM 828 N N . VAL A 1 98 ? -13.384 6.189 16.611 1.00 88.88 98 VAL A N 1
ATOM 829 C CA . VAL A 1 98 ? -13.416 6.031 15.154 1.00 88.88 98 VAL A CA 1
ATOM 830 C C . VAL A 1 98 ? -12.882 7.274 14.449 1.00 88.88 98 VAL A C 1
ATOM 832 O O . VAL A 1 98 ? -12.060 7.127 13.548 1.00 88.88 98 VAL A O 1
ATOM 835 N N . ASP A 1 99 ? -13.232 8.474 14.914 1.00 88.44 99 ASP A N 1
ATOM 836 C CA . ASP A 1 99 ? -12.623 9.721 14.432 1.00 88.44 99 ASP A CA 1
ATOM 837 C C . ASP A 1 99 ? -11.100 9.713 14.613 1.00 88.44 99 ASP A C 1
ATOM 839 O O . ASP A 1 99 ? -10.351 10.064 13.702 1.00 88.44 99 ASP A O 1
ATOM 843 N N . TYR A 1 100 ? -10.614 9.266 15.775 1.00 89.00 100 TYR A N 1
ATOM 844 C CA . TYR A 1 100 ? -9.181 9.131 16.032 1.00 89.00 100 TYR A CA 1
ATOM 845 C C . TYR A 1 100 ? -8.499 8.162 15.052 1.00 89.00 100 TYR A C 1
ATOM 847 O O . TYR A 1 100 ? -7.428 8.472 14.525 1.00 89.00 100 TYR A O 1
ATOM 855 N N . ILE A 1 101 ? -9.108 7.001 14.788 1.00 91.44 101 ILE A N 1
ATOM 856 C CA . ILE A 1 101 ? -8.570 6.004 13.849 1.00 91.44 101 ILE A CA 1
ATOM 857 C C . ILE A 1 101 ? -8.510 6.583 12.432 1.00 91.44 101 ILE A C 1
ATOM 859 O O . ILE A 1 101 ? -7.481 6.455 11.769 1.00 91.44 101 ILE A O 1
ATOM 863 N N . ILE A 1 102 ? -9.576 7.256 11.992 1.00 88.25 102 ILE A N 1
ATOM 864 C CA . ILE A 1 102 ? -9.651 7.908 10.680 1.00 88.25 102 ILE A CA 1
ATOM 865 C C . ILE A 1 102 ? -8.534 8.940 10.519 1.00 88.25 102 ILE A C 1
ATOM 867 O O . ILE A 1 102 ? -7.757 8.862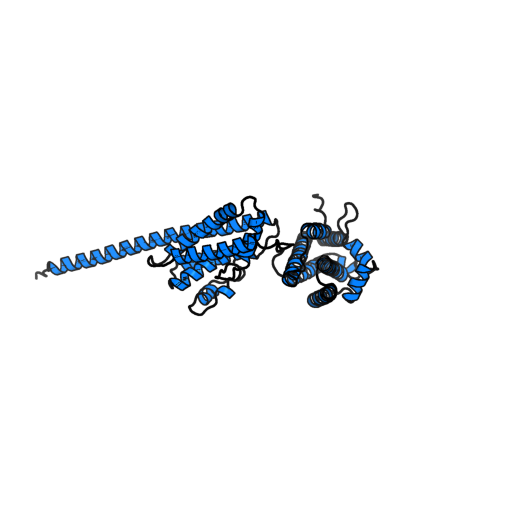 9.564 1.00 88.25 102 ILE A O 1
ATOM 871 N N . ASN A 1 103 ? -8.382 9.824 11.508 1.00 86.56 103 ASN A N 1
ATOM 872 C CA . ASN A 1 103 ? -7.353 10.865 11.527 1.00 86.56 103 ASN A CA 1
ATOM 873 C C . ASN A 1 103 ? -5.922 10.314 11.654 1.00 86.56 103 ASN A C 1
ATOM 875 O O . ASN A 1 103 ? -4.960 11.035 11.406 1.00 86.56 103 ASN A O 1
ATOM 879 N N . SER A 1 104 ? -5.762 9.035 12.006 1.00 83.88 104 SER A N 1
ATOM 880 C CA . SER A 1 104 ? -4.460 8.356 12.034 1.00 83.88 104 SER A CA 1
ATOM 881 C C . SER A 1 104 ? -4.014 7.842 10.650 1.00 83.88 104 SER A C 1
ATOM 883 O O . SER A 1 104 ? -2.907 7.306 10.527 1.00 83.88 104 SER A O 1
ATOM 885 N N . GLY A 1 105 ? -4.841 8.024 9.610 1.00 78.75 105 GLY A N 1
ATOM 886 C CA . GLY A 1 105 ? -4.526 7.793 8.196 1.00 78.75 105 GLY A CA 1
ATOM 887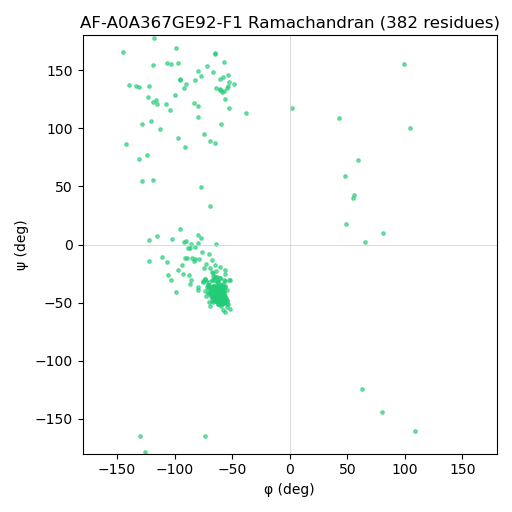 C C . GLY A 1 105 ? -5.142 6.508 7.649 1.00 78.75 105 GLY A C 1
ATOM 888 O O . GLY A 1 105 ? -4.591 5.434 7.870 1.00 78.75 105 GLY A O 1
ATOM 889 N N . THR A 1 106 ? -6.261 6.621 6.926 1.00 70.50 106 THR A N 1
ATOM 890 C CA . THR A 1 106 ? -7.107 5.505 6.435 1.00 70.50 106 THR A CA 1
ATOM 891 C C . THR A 1 106 ? -7.296 5.464 4.914 1.00 70.50 106 THR A C 1
ATOM 893 O O . THR A 1 106 ? -7.997 4.580 4.430 1.00 70.50 106 THR A O 1
ATOM 896 N N . ASP A 1 107 ? -6.633 6.367 4.183 1.00 72.25 107 ASP A N 1
ATOM 897 C CA . ASP A 1 107 ? -6.766 6.576 2.731 1.00 72.25 107 ASP A CA 1
ATOM 898 C C . ASP A 1 107 ? -8.198 6.945 2.301 1.00 72.25 107 ASP A C 1
ATOM 900 O O . ASP A 1 107 ? -8.942 6.140 1.753 1.00 72.25 107 ASP A O 1
ATOM 904 N N . GLY A 1 108 ? -8.616 8.178 2.613 1.00 68.88 108 GLY A N 1
ATOM 905 C CA . GLY A 1 108 ? -9.870 8.745 2.098 1.00 68.88 108 GLY A CA 1
ATOM 906 C C . GLY A 1 108 ? -11.161 8.334 2.818 1.00 68.88 108 GLY A C 1
ATOM 907 O O . GLY A 1 108 ? -12.241 8.666 2.336 1.00 68.88 108 GLY A O 1
ATOM 908 N N . VAL A 1 109 ? -11.087 7.656 3.968 1.00 79.94 109 VAL A N 1
ATOM 909 C CA . VAL A 1 109 ? -12.279 7.315 4.765 1.00 79.94 109 VAL A CA 1
ATOM 910 C C . VAL A 1 109 ? -12.679 8.486 5.660 1.00 79.94 109 VAL A C 1
ATOM 912 O O . VAL A 1 109 ? -11.910 8.883 6.529 1.00 79.94 109 VAL A O 1
ATOM 915 N N . TRP A 1 110 ? -13.905 8.994 5.517 1.00 82.31 110 TRP A N 1
ATOM 916 C CA . TRP A 1 110 ? -14.470 10.010 6.414 1.00 82.31 110 TRP A CA 1
ATOM 917 C C . TRP A 1 110 ? -15.465 9.402 7.406 1.00 82.31 110 TRP A C 1
ATOM 919 O O . TRP A 1 110 ? -16.086 8.368 7.151 1.00 82.31 110 TRP A O 1
ATOM 929 N N . PHE A 1 111 ? -15.661 10.057 8.556 1.00 83.25 111 PHE A N 1
ATOM 930 C CA . PHE A 1 111 ? -16.570 9.550 9.592 1.00 83.25 111 PHE A CA 1
ATOM 931 C C . PHE A 1 111 ? -18.022 9.454 9.107 1.00 83.25 111 PHE A C 1
ATOM 933 O O . PHE A 1 111 ? -18.733 8.508 9.451 1.00 83.25 111 PHE A O 1
ATOM 940 N N . SER A 1 112 ? -18.466 10.414 8.288 1.00 81.38 112 SER A N 1
ATOM 941 C CA . SER A 1 112 ? -19.789 10.392 7.651 1.00 81.38 112 SER A CA 1
ATOM 942 C C . SER A 1 112 ? -19.990 9.136 6.812 1.00 81.38 112 SER A C 1
ATOM 944 O O . SER A 1 112 ? -21.026 8.480 6.934 1.00 81.38 112 SER A O 1
ATOM 946 N N . ASP A 1 113 ? -18.977 8.772 6.029 1.00 82.25 113 ASP A N 1
ATOM 947 C CA . ASP A 1 113 ? -19.015 7.632 5.118 1.00 82.25 113 ASP A CA 1
ATOM 948 C C . ASP A 1 113 ? -18.985 6.331 5.909 1.00 82.25 113 ASP A C 1
ATOM 950 O O . ASP A 1 113 ? -19.774 5.427 5.649 1.00 82.25 113 ASP A O 1
ATOM 954 N N . PHE A 1 114 ? -18.159 6.268 6.956 1.00 84.81 114 PHE A N 1
ATOM 955 C CA . PHE A 1 114 ? -18.115 5.125 7.862 1.00 84.81 114 PHE A CA 1
ATOM 956 C C . PHE A 1 114 ? -19.454 4.906 8.570 1.00 84.81 114 PHE A C 1
ATOM 958 O O . PHE A 1 114 ? -19.967 3.786 8.635 1.00 84.81 114 PHE A O 1
ATOM 965 N N . LYS A 1 115 ? -20.071 5.979 9.069 1.00 80.31 115 LYS A N 1
ATOM 966 C CA . LYS A 1 115 ? -21.383 5.915 9.718 1.00 80.31 115 LYS A CA 1
ATOM 967 C C . LYS A 1 115 ? -22.482 5.478 8.745 1.00 80.31 115 LYS A C 1
ATOM 969 O O . LYS A 1 115 ? -23.345 4.695 9.133 1.00 80.31 115 LYS A O 1
ATOM 974 N N . ALA A 1 116 ? -22.457 5.958 7.503 1.00 79.44 116 ALA A N 1
ATOM 975 C CA . ALA A 1 116 ? -23.404 5.539 6.472 1.00 79.44 116 ALA A CA 1
ATOM 976 C C . ALA A 1 116 ? -23.198 4.063 6.081 1.00 79.44 116 ALA A C 1
ATOM 978 O O . ALA A 1 116 ? -24.157 3.295 6.018 1.00 79.44 116 ALA A O 1
ATOM 979 N N . ALA A 1 117 ? -21.942 3.648 5.901 1.00 79.44 117 ALA A N 1
ATOM 980 C CA . ALA A 1 117 ? -21.558 2.314 5.446 1.00 79.44 117 ALA A CA 1
ATOM 981 C C . ALA A 1 117 ? -21.748 1.206 6.498 1.00 79.44 117 ALA A C 1
ATOM 983 O O . ALA A 1 117 ? -21.770 0.019 6.172 1.00 79.44 117 ALA A O 1
ATOM 984 N N . THR A 1 118 ? -21.904 1.582 7.766 1.00 75.88 118 THR A N 1
ATOM 985 C CA . THR A 1 118 ? -22.169 0.657 8.874 1.00 75.88 118 THR A CA 1
ATOM 986 C C . THR A 1 118 ? -23.664 0.440 9.152 1.00 75.88 118 THR A C 1
ATOM 988 O O . THR A 1 118 ? -24.007 -0.322 10.057 1.00 75.88 118 THR A O 1
ATOM 991 N N . GLY A 1 119 ? -24.558 1.059 8.367 1.00 71.81 119 GLY A N 1
ATOM 992 C CA . GLY A 1 119 ? -26.001 0.789 8.376 1.00 71.81 119 GLY A CA 1
ATOM 993 C C . GLY A 1 119 ? -26.367 -0.631 7.912 1.00 71.81 119 GLY A C 1
ATOM 994 O O . GLY A 1 119 ? -25.542 -1.330 7.327 1.00 71.81 119 GLY A O 1
ATOM 995 N N . ALA A 1 120 ? -27.608 -1.054 8.183 1.00 62.72 120 ALA A N 1
ATOM 996 C CA . ALA A 1 120 ? -28.074 -2.442 8.033 1.00 62.72 120 ALA A CA 1
ATOM 997 C C . ALA A 1 120 ? -27.892 -3.045 6.622 1.00 62.72 120 ALA A C 1
ATOM 999 O O . ALA A 1 120 ? -27.595 -4.231 6.524 1.00 62.72 120 ALA A O 1
ATOM 1000 N N . ASP A 1 121 ? -27.971 -2.228 5.564 1.00 66.12 121 ASP A N 1
ATOM 1001 C CA . ASP A 1 121 ? -27.880 -2.670 4.159 1.00 66.12 121 ASP A CA 1
ATOM 1002 C C . ASP A 1 121 ? -26.647 -2.124 3.416 1.00 66.12 121 ASP A C 1
ATOM 1004 O O . ASP A 1 121 ? -26.525 -2.255 2.197 1.00 66.12 121 ASP A O 1
ATOM 1008 N N . ALA A 1 122 ? -25.733 -1.461 4.126 1.00 73.12 122 ALA A N 1
ATOM 1009 C CA . ALA A 1 122 ? -24.627 -0.755 3.498 1.00 73.12 122 ALA A CA 1
ATOM 1010 C C . ALA A 1 122 ? -23.357 -1.613 3.435 1.00 73.12 122 ALA A C 1
ATOM 1012 O O . ALA A 1 122 ? -23.021 -2.347 4.368 1.00 73.12 122 ALA A O 1
ATOM 1013 N N . ASP A 1 123 ? -22.622 -1.508 2.328 1.00 78.56 123 ASP A N 1
ATOM 1014 C CA . ASP A 1 123 ? -21.425 -2.309 2.085 1.00 78.56 123 ASP A CA 1
ATOM 1015 C C . ASP A 1 123 ? -20.156 -1.613 2.597 1.00 78.56 123 ASP A C 1
ATOM 1017 O O . ASP A 1 123 ? -19.421 -0.967 1.849 1.00 78.56 123 ASP A O 1
ATOM 1021 N N . VAL A 1 124 ? -19.880 -1.769 3.895 1.00 82.88 124 VAL A N 1
ATOM 1022 C CA . VAL A 1 124 ? -18.657 -1.255 4.533 1.00 82.88 124 VAL A CA 1
ATOM 1023 C C . VAL A 1 124 ? -17.368 -1.761 3.875 1.00 82.88 124 VAL A C 1
ATOM 1025 O O . VAL A 1 124 ? -16.342 -1.098 3.982 1.00 82.88 124 VAL A O 1
ATOM 1028 N N . ARG A 1 125 ? -17.401 -2.886 3.147 1.00 82.88 125 ARG A N 1
ATOM 1029 C CA . ARG A 1 125 ? -16.214 -3.470 2.502 1.00 82.88 125 ARG A CA 1
ATOM 1030 C C . ARG A 1 125 ? -15.636 -2.534 1.451 1.00 82.88 125 ARG A C 1
ATOM 1032 O O . ARG A 1 125 ? -14.423 -2.436 1.331 1.00 82.88 125 ARG A O 1
ATOM 1039 N N . LYS A 1 126 ? -16.498 -1.800 0.739 1.00 83.81 126 LYS A N 1
ATOM 1040 C CA . LYS A 1 126 ? -16.079 -0.805 -0.259 1.00 83.81 126 LYS A CA 1
ATOM 1041 C C . LYS A 1 126 ? -15.313 0.361 0.354 1.00 83.81 126 LYS A C 1
ATOM 1043 O O . LYS A 1 126 ? -14.503 0.970 -0.331 1.00 83.81 126 LYS A O 1
ATOM 1048 N N . LEU A 1 127 ? -15.578 0.673 1.622 1.00 84.00 127 LEU A N 1
ATOM 1049 C CA . LEU A 1 127 ? -14.952 1.792 2.319 1.00 84.00 127 LEU A CA 1
ATOM 1050 C C . LEU A 1 127 ? -13.618 1.405 2.967 1.00 84.00 127 LEU A C 1
ATOM 1052 O O . LEU A 1 127 ? -12.712 2.223 3.044 1.00 84.00 127 LEU A O 1
ATOM 1056 N N . ILE A 1 128 ? -13.496 0.165 3.443 1.00 87.94 128 ILE A N 1
ATOM 1057 C CA . ILE A 1 128 ? -12.303 -0.334 4.146 1.00 87.94 128 ILE A CA 1
ATOM 1058 C C . ILE A 1 128 ? -11.782 -1.647 3.537 1.00 87.94 128 ILE A C 1
ATOM 1060 O O . ILE A 1 128 ? -11.637 -2.648 4.249 1.00 87.94 128 ILE A O 1
ATOM 1064 N N . PRO A 1 129 ? -11.501 -1.673 2.220 1.00 84.75 129 PRO A N 1
ATOM 1065 C CA . PRO A 1 129 ? -11.199 -2.905 1.494 1.00 84.75 129 PRO A CA 1
ATOM 1066 C C . PRO A 1 129 ? -9.897 -3.573 1.951 1.00 84.75 129 PRO A C 1
ATOM 1068 O O . PRO A 1 129 ? -9.769 -4.792 1.871 1.00 84.75 129 PRO A O 1
ATOM 1071 N N . LEU A 1 130 ? -8.929 -2.807 2.466 1.00 85.19 130 LEU A N 1
ATOM 1072 C CA . LEU A 1 130 ? -7.622 -3.341 2.845 1.00 85.19 130 LEU A CA 1
ATOM 1073 C C . LEU A 1 130 ? -7.704 -4.180 4.117 1.00 85.19 130 LEU A C 1
ATOM 1075 O O . LEU A 1 130 ? -7.086 -5.237 4.190 1.00 85.19 130 LEU A O 1
ATOM 1079 N N . GLY A 1 131 ? -8.432 -3.692 5.124 1.00 86.19 131 GLY A N 1
ATOM 1080 C CA . GLY A 1 131 ? -8.483 -4.300 6.455 1.00 86.19 131 GLY A CA 1
ATOM 1081 C C . GLY A 1 131 ? -9.593 -5.332 6.653 1.00 86.19 131 GLY A C 1
ATOM 1082 O O . GLY A 1 131 ? -9.588 -6.030 7.671 1.00 86.19 131 GLY A O 1
ATOM 1083 N N . TRP A 1 132 ? -10.542 -5.423 5.717 1.00 88.44 132 TRP A N 1
ATOM 1084 C CA . TRP A 1 132 ? -11.699 -6.309 5.826 1.00 88.44 132 TRP A CA 1
ATOM 1085 C C . TRP A 1 132 ? -11.313 -7.795 5.775 1.00 88.44 132 TRP A C 1
ATOM 1087 O O . TRP A 1 132 ? -10.363 -8.182 5.095 1.00 88.44 132 TRP A O 1
ATOM 1097 N N . VAL A 1 133 ? -12.071 -8.640 6.477 1.00 84.94 133 VAL A N 1
ATOM 1098 C CA . VAL A 1 133 ? -11.932 -10.104 6.432 1.00 84.94 133 VAL A CA 1
ATOM 1099 C C . VAL A 1 133 ? -13.295 -10.766 6.280 1.00 84.94 133 VAL A C 1
ATOM 1101 O O . VAL A 1 133 ? -14.265 -10.408 6.952 1.00 84.94 133 VAL A O 1
ATOM 1104 N N . ASP A 1 134 ? -13.360 -11.758 5.406 1.00 79.19 134 ASP A N 1
ATOM 1105 C CA . ASP A 1 134 ? -14.494 -12.654 5.220 1.00 79.19 134 ASP A CA 1
ATOM 1106 C C . ASP A 1 134 ? -14.038 -14.118 5.346 1.00 79.19 134 ASP A C 1
ATOM 1108 O O . ASP A 1 134 ? -12.879 -14.394 5.655 1.00 79.19 134 ASP A O 1
ATOM 1112 N N . VAL A 1 135 ? -14.965 -15.061 5.172 1.00 71.00 135 VAL A N 1
ATOM 1113 C CA . VAL A 1 135 ? -14.694 -16.505 5.260 1.00 71.00 135 VAL A CA 1
ATOM 1114 C C . VAL A 1 135 ? -13.663 -16.939 4.215 1.00 71.00 135 VAL A C 1
ATOM 1116 O O . VAL A 1 135 ? -12.690 -17.606 4.560 1.00 71.00 135 VAL A O 1
ATOM 1119 N N . ASP A 1 136 ? -13.831 -16.493 2.970 1.00 71.06 136 ASP A N 1
ATOM 1120 C CA . ASP A 1 136 ? -13.007 -16.945 1.841 1.00 71.06 136 ASP A CA 1
ATOM 1121 C C . ASP A 1 136 ? -11.992 -15.893 1.366 1.00 71.06 136 ASP A C 1
ATOM 1123 O O . ASP A 1 136 ? -11.032 -16.213 0.665 1.00 71.06 136 ASP A O 1
ATOM 1127 N N . GLU A 1 137 ? -12.159 -14.634 1.774 1.00 76.12 137 GLU A N 1
ATOM 1128 C CA . GLU A 1 137 ? -11.380 -13.503 1.271 1.00 76.12 137 GLU A CA 1
ATOM 1129 C C . GLU A 1 137 ? -10.840 -12.648 2.419 1.00 76.12 137 GLU A C 1
ATOM 1131 O O . GLU A 1 137 ? -11.542 -12.332 3.380 1.00 76.12 137 GLU A O 1
ATOM 1136 N N . CYS A 1 138 ? -9.571 -12.259 2.331 1.00 80.69 138 CYS A N 1
ATOM 1137 C CA . CYS A 1 138 ? -8.960 -11.320 3.264 1.00 80.69 138 CYS A CA 1
ATOM 1138 C C . CYS A 1 138 ? -8.416 -10.139 2.475 1.00 80.69 138 CYS A C 1
ATOM 1140 O O . CYS A 1 138 ? -7.779 -10.331 1.439 1.00 80.69 138 CYS A O 1
ATOM 1142 N N . GLY A 1 139 ? -8.643 -8.932 2.987 1.00 81.50 139 GLY A N 1
ATOM 1143 C CA . GLY A 1 139 ? -8.151 -7.712 2.369 1.00 81.50 139 GLY A CA 1
ATOM 1144 C C . GLY A 1 139 ? -6.629 -7.715 2.206 1.00 81.50 139 GLY A C 1
ATOM 1145 O O . GLY A 1 139 ? -5.896 -8.433 2.903 1.00 81.50 139 GLY A O 1
ATOM 1146 N N . GLU A 1 140 ? -6.144 -6.903 1.263 1.00 81.75 140 GLU A N 1
ATOM 1147 C CA . GLU A 1 140 ? -4.733 -6.889 0.852 1.00 81.75 140 GLU A CA 1
ATOM 1148 C C . GLU A 1 140 ? -3.765 -6.642 2.025 1.00 81.75 140 GLU A C 1
ATOM 1150 O O . GLU A 1 140 ? -2.637 -7.137 1.991 1.00 81.75 140 GLU A O 1
ATOM 1155 N N . PHE A 1 141 ? -4.207 -5.975 3.103 1.00 88.38 141 PHE A N 1
ATOM 1156 C CA . PHE A 1 141 ? -3.420 -5.806 4.329 1.00 88.38 141 PHE A CA 1
ATOM 1157 C C . PHE A 1 141 ? -2.933 -7.140 4.901 1.00 88.38 141 PHE A C 1
ATOM 1159 O O . PHE A 1 141 ? -1.737 -7.315 5.135 1.00 88.38 141 PHE A O 1
ATOM 1166 N N . TRP A 1 142 ? -3.852 -8.081 5.135 1.00 88.12 142 TRP A N 1
ATOM 1167 C CA . TRP A 1 142 ? -3.556 -9.354 5.799 1.00 88.12 142 TRP A CA 1
ATOM 1168 C C . TRP A 1 142 ? -2.647 -10.220 4.940 1.00 88.12 142 TRP A C 1
ATOM 1170 O O . TRP A 1 142 ? -1.713 -10.852 5.438 1.00 88.12 142 TRP A O 1
ATOM 1180 N N . THR A 1 143 ? -2.864 -10.160 3.628 1.00 82.25 143 THR A N 1
ATOM 1181 C CA . THR A 1 143 ? -2.009 -10.819 2.648 1.00 82.25 143 THR A CA 1
ATOM 1182 C C . THR A 1 143 ? -0.592 -10.240 2.669 1.00 82.25 143 THR A C 1
ATOM 1184 O O . THR A 1 143 ? 0.382 -10.990 2.770 1.00 82.25 143 THR A O 1
ATOM 1187 N N . CYS A 1 144 ? -0.443 -8.913 2.632 1.00 79.56 144 CYS A N 1
ATOM 1188 C CA . CYS A 1 144 ? 0.869 -8.269 2.718 1.00 79.56 144 CYS A CA 1
ATOM 1189 C C . CYS A 1 144 ? 1.553 -8.530 4.067 1.00 79.56 144 CYS A C 1
ATOM 1191 O O . CYS A 1 144 ? 2.762 -8.762 4.103 1.00 79.56 144 CYS A O 1
ATOM 1193 N N . LEU A 1 145 ? 0.798 -8.557 5.168 1.00 86.38 145 LEU A N 1
ATOM 1194 C CA . LEU A 1 145 ? 1.331 -8.843 6.497 1.00 86.38 145 LEU A CA 1
ATOM 1195 C C . LEU A 1 145 ? 1.901 -10.265 6.573 1.00 86.38 145 LEU A C 1
ATOM 1197 O O . LEU A 1 145 ? 3.034 -10.438 7.023 1.00 86.38 145 LEU A O 1
ATOM 1201 N N . GLY A 1 146 ? 1.172 -11.269 6.077 1.00 84.69 146 GLY A N 1
ATOM 1202 C CA . GLY A 1 146 ? 1.660 -12.652 6.021 1.00 84.69 146 GLY A CA 1
ATOM 1203 C C . GLY A 1 146 ? 2.937 -12.801 5.193 1.00 84.69 146 GLY A C 1
ATOM 1204 O O . GLY A 1 146 ? 3.882 -13.474 5.613 1.00 84.69 146 GLY A O 1
ATOM 1205 N N . ARG A 1 147 ? 3.040 -12.087 4.068 1.00 76.38 147 ARG A N 1
ATOM 1206 C CA . ARG A 1 147 ? 4.266 -12.057 3.251 1.00 76.38 147 ARG A CA 1
ATOM 1207 C C . ARG A 1 147 ? 5.460 -11.453 3.994 1.00 76.38 147 ARG A C 1
ATOM 1209 O O . ARG A 1 147 ? 6.571 -11.969 3.880 1.00 76.38 147 ARG A O 1
ATOM 1216 N N . CYS A 1 148 ? 5.252 -10.405 4.794 1.00 76.62 148 CYS A N 1
ATOM 1217 C CA . CYS A 1 148 ? 6.303 -9.855 5.658 1.00 76.62 148 CYS A CA 1
ATOM 1218 C C . CYS A 1 148 ? 6.744 -10.855 6.720 1.00 76.62 148 CYS A C 1
ATOM 1220 O O . CYS A 1 148 ? 7.937 -11.058 6.943 1.00 76.62 148 CYS A O 1
ATOM 1222 N N . LEU A 1 149 ? 5.775 -11.499 7.366 1.00 83.38 149 LEU A N 1
ATOM 1223 C CA . LEU A 1 149 ? 6.027 -12.446 8.443 1.00 83.38 149 LEU A CA 1
ATOM 1224 C C . LEU A 1 149 ? 6.831 -13.651 7.962 1.00 83.38 149 LEU A C 1
ATOM 1226 O O . LEU A 1 149 ? 7.729 -14.083 8.678 1.00 83.38 149 LEU A O 1
ATOM 1230 N N . LYS A 1 150 ? 6.607 -14.119 6.728 1.00 78.50 150 LYS A N 1
ATOM 1231 C CA . LYS A 1 150 ? 7.395 -15.190 6.093 1.00 78.50 150 LYS A CA 1
ATOM 1232 C C . LYS A 1 150 ? 8.908 -14.929 6.102 1.00 78.50 150 LYS A C 1
ATOM 1234 O O . LYS A 1 150 ? 9.687 -15.875 6.149 1.00 78.50 150 LYS A O 1
ATOM 1239 N N . LYS A 1 151 ? 9.335 -13.662 6.062 1.00 70.50 151 LYS A N 1
ATOM 1240 C CA . LYS A 1 151 ? 10.757 -13.267 6.081 1.00 70.50 151 LYS A CA 1
ATOM 1241 C C . LYS A 1 151 ? 11.371 -13.312 7.485 1.00 70.50 151 LYS A C 1
ATOM 1243 O O . LYS A 1 151 ? 12.588 -13.217 7.630 1.00 70.50 151 LYS A O 1
ATOM 1248 N N . CYS A 1 152 ? 10.554 -13.437 8.529 1.00 75.06 152 CYS A N 1
ATOM 1249 C CA . CYS A 1 152 ? 11.022 -13.526 9.906 1.00 75.06 152 CYS A CA 1
ATOM 1250 C C . CYS A 1 152 ? 11.499 -14.946 10.230 1.00 75.06 152 CYS A C 1
ATOM 1252 O O . CYS A 1 152 ? 10.939 -15.926 9.752 1.00 75.06 152 CYS A O 1
ATOM 1254 N N . ARG A 1 153 ? 12.484 -15.073 11.130 1.00 77.00 153 ARG A N 1
ATOM 1255 C CA . ARG A 1 153 ? 12.922 -16.389 11.638 1.00 77.00 153 ARG A CA 1
ATOM 1256 C C . ARG A 1 153 ? 11.821 -17.127 12.402 1.00 77.00 153 ARG A C 1
ATOM 1258 O O . ARG A 1 153 ? 11.779 -18.350 12.383 1.00 77.00 153 ARG A O 1
ATOM 1265 N N . THR A 1 154 ? 10.945 -16.384 13.075 1.00 85.12 154 THR A N 1
ATOM 1266 C CA . THR A 1 154 ? 9.840 -16.913 13.886 1.00 85.12 154 THR A CA 1
ATOM 1267 C C . THR A 1 154 ? 8.529 -16.207 13.516 1.00 85.12 154 THR A C 1
ATOM 1269 O O . THR A 1 154 ? 8.065 -15.349 14.274 1.00 85.12 154 THR A O 1
ATOM 1272 N N . PRO A 1 155 ? 7.935 -16.519 12.345 1.00 83.62 155 PRO A N 1
ATOM 1273 C CA . PRO A 1 155 ? 6.772 -15.804 11.812 1.00 83.62 155 PRO A CA 1
ATOM 1274 C C . PRO A 1 155 ? 5.577 -15.790 12.769 1.00 83.62 155 PRO A C 1
ATOM 1276 O O . PRO A 1 155 ? 5.020 -14.728 13.024 1.00 83.62 155 PRO A O 1
ATOM 1279 N N . GLN A 1 156 ? 5.245 -16.940 13.366 1.00 85.56 156 GLN A N 1
ATOM 1280 C CA . GLN A 1 156 ? 4.096 -17.061 14.267 1.00 85.56 156 GLN A CA 1
ATOM 1281 C C . GLN A 1 156 ? 4.260 -16.204 15.525 1.00 85.56 156 GLN A C 1
ATOM 1283 O O . GLN A 1 156 ? 3.404 -15.388 15.841 1.00 85.56 156 GLN A O 1
ATOM 1288 N N . SER A 1 157 ? 5.418 -16.297 16.186 1.00 88.31 157 SER A N 1
ATOM 1289 C CA . SER A 1 157 ? 5.708 -15.467 17.359 1.00 88.31 157 SER A CA 1
ATOM 1290 C C . SER A 1 157 ? 5.663 -13.973 17.028 1.00 88.31 157 SER A C 1
ATOM 1292 O O . SER A 1 157 ? 5.213 -13.180 17.855 1.00 88.31 157 SER A O 1
ATOM 1294 N N . LYS A 1 158 ? 6.092 -13.578 15.819 1.00 89.62 158 LYS A N 1
ATOM 1295 C CA . LYS A 1 158 ? 6.022 -12.179 15.391 1.00 89.62 158 LYS A CA 1
ATOM 1296 C C . LYS A 1 158 ? 4.587 -11.735 15.106 1.00 89.62 158 LYS A C 1
ATOM 1298 O O . LYS A 1 158 ? 4.236 -10.602 15.425 1.00 89.62 158 LYS A O 1
ATOM 1303 N N . TYR A 1 159 ? 3.761 -12.612 14.543 1.00 90.25 159 TYR A N 1
ATOM 1304 C CA . TYR A 1 159 ? 2.337 -12.357 14.347 1.00 90.25 159 TYR A CA 1
ATOM 1305 C C . TYR A 1 159 ? 1.609 -12.157 15.681 1.00 90.25 159 TYR A C 1
ATOM 1307 O O . TYR A 1 159 ? 0.877 -11.179 15.836 1.00 90.25 159 TYR A O 1
ATOM 1315 N N . ASP A 1 160 ? 1.872 -13.015 16.667 1.00 88.38 160 ASP A N 1
ATOM 1316 C CA . ASP A 1 160 ? 1.275 -12.920 18.003 1.00 88.38 160 ASP A CA 1
ATOM 1317 C C . ASP A 1 160 ? 1.696 -11.619 18.715 1.00 88.38 160 ASP A C 1
ATOM 1319 O O . ASP A 1 160 ? 0.873 -10.918 19.314 1.00 88.38 160 ASP A O 1
ATOM 1323 N N . GLU A 1 161 ? 2.974 -11.236 18.596 1.00 91.62 161 GLU A N 1
ATOM 1324 C CA . GLU A 1 161 ? 3.488 -9.957 19.104 1.00 91.62 161 GLU A CA 1
ATOM 1325 C C . GLU A 1 161 ? 2.750 -8.771 18.465 1.00 91.62 161 GLU A C 1
ATOM 1327 O O . GLU A 1 161 ? 2.272 -7.878 19.172 1.00 91.62 161 GLU A O 1
ATOM 1332 N N . LEU A 1 162 ? 2.627 -8.770 17.132 1.00 90.75 162 LEU A N 1
ATOM 1333 C CA . LEU A 1 162 ? 1.983 -7.689 16.389 1.00 90.75 162 LEU A CA 1
ATOM 1334 C C . LEU A 1 162 ? 0.486 -7.600 16.677 1.00 90.75 162 LEU A C 1
ATOM 1336 O O . LEU A 1 162 ? -0.031 -6.493 16.776 1.00 90.75 162 LEU A O 1
ATOM 1340 N N . THR A 1 163 ? -0.214 -8.725 16.832 1.00 90.38 163 THR A N 1
ATOM 1341 C CA . THR A 1 163 ? -1.671 -8.759 17.050 1.00 90.38 163 THR A CA 1
ATOM 1342 C C . THR A 1 163 ? -2.084 -8.589 18.510 1.00 90.38 163 THR A C 1
ATOM 1344 O O . THR A 1 163 ? -3.246 -8.284 18.776 1.00 90.38 163 THR A O 1
ATOM 1347 N N . THR A 1 164 ? -1.159 -8.666 19.471 1.00 92.38 164 THR A N 1
ATOM 1348 C CA . THR A 1 164 ? -1.455 -8.431 20.896 1.00 92.38 164 THR A CA 1
ATOM 1349 C C . THR A 1 164 ? -2.129 -7.063 21.156 1.00 92.38 164 THR A C 1
ATOM 1351 O O . THR A 1 164 ? -3.149 -7.014 21.853 1.00 92.38 164 THR A O 1
ATOM 1354 N N . PRO A 1 165 ? -1.643 -5.928 20.608 1.00 93.75 165 PRO A N 1
ATOM 1355 C CA . PRO A 1 165 ? -2.362 -4.654 20.672 1.00 93.75 165 PRO A CA 1
ATOM 1356 C C . PRO A 1 165 ? -3.752 -4.691 20.022 1.00 93.75 165 PRO A C 1
ATOM 1358 O O . PRO A 1 165 ? -4.685 -4.115 20.574 1.00 93.75 165 PRO A O 1
ATOM 1361 N N . LEU A 1 166 ? -3.925 -5.399 18.902 1.00 92.38 166 LEU A N 1
ATOM 1362 C CA . LEU A 1 166 ? -5.223 -5.523 18.230 1.00 92.38 166 LEU A CA 1
ATOM 1363 C C . LEU A 1 166 ? -6.238 -6.290 19.091 1.00 92.38 166 LEU A C 1
ATOM 1365 O O . LEU A 1 166 ? -7.373 -5.848 19.243 1.00 92.38 166 LEU A O 1
ATOM 1369 N N . GLN A 1 167 ? -5.823 -7.387 19.727 1.00 90.00 167 GLN A N 1
ATOM 1370 C CA . GLN A 1 167 ? -6.657 -8.144 20.668 1.00 90.00 167 GLN A CA 1
ATOM 1371 C C . GLN A 1 167 ? -7.114 -7.269 21.845 1.00 90.00 167 GLN A C 1
ATOM 1373 O O . GLN A 1 167 ? -8.292 -7.254 22.207 1.00 90.00 167 GLN A O 1
ATOM 1378 N N . ARG A 1 168 ? -6.193 -6.476 22.412 1.00 90.25 168 ARG A N 1
ATOM 1379 C CA . ARG A 1 168 ? -6.507 -5.512 23.481 1.00 90.25 168 ARG A CA 1
ATOM 1380 C C . ARG A 1 168 ? -7.472 -4.430 23.009 1.00 90.25 168 ARG A C 1
ATOM 1382 O O . ARG A 1 168 ? -8.354 -4.043 23.773 1.00 90.25 168 ARG A O 1
ATOM 1389 N N . PHE A 1 169 ? -7.311 -3.953 21.775 1.00 91.31 169 PHE A N 1
ATOM 1390 C CA . PHE 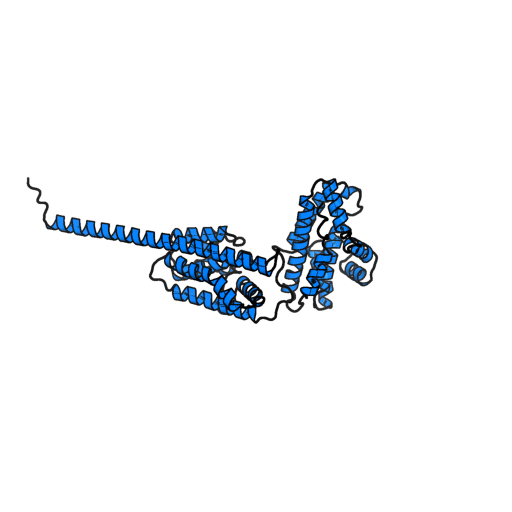A 1 169 ? -8.225 -2.992 21.170 1.00 91.31 169 PHE A CA 1
ATOM 1391 C C . PHE A 1 169 ? -9.631 -3.574 21.040 1.00 91.31 169 PHE A C 1
ATOM 1393 O O . PHE A 1 169 ? -10.566 -2.954 21.533 1.00 91.31 169 PHE A O 1
ATOM 1400 N N . ILE A 1 170 ? -9.775 -4.769 20.455 1.00 87.44 170 ILE A N 1
ATOM 1401 C CA . ILE A 1 170 ? -11.064 -5.457 20.291 1.00 87.44 170 ILE A CA 1
ATOM 1402 C C . ILE A 1 170 ? -11.773 -5.576 21.644 1.00 87.44 170 ILE A C 1
ATOM 1404 O O . ILE A 1 170 ? -12.917 -5.144 21.777 1.00 87.44 170 ILE A O 1
ATOM 1408 N N . ALA A 1 171 ? -11.074 -6.085 22.664 1.00 84.12 171 ALA A N 1
ATOM 1409 C CA . ALA A 1 171 ? -11.630 -6.235 24.005 1.00 84.12 171 ALA A CA 1
ATOM 1410 C C . ALA A 1 171 ? -12.055 -4.886 24.607 1.00 84.12 171 ALA A C 1
ATOM 1412 O O . ALA A 1 171 ? -13.169 -4.740 25.101 1.00 84.12 171 ALA A O 1
ATOM 1413 N N . ALA A 1 172 ? -11.201 -3.865 24.550 1.00 85.75 172 ALA A N 1
ATOM 1414 C CA . ALA A 1 172 ? -11.515 -2.567 25.134 1.00 85.75 172 ALA A CA 1
ATOM 1415 C C . ALA A 1 172 ? -12.640 -1.834 24.377 1.00 85.75 172 ALA A C 1
ATOM 1417 O O . ALA A 1 172 ? -13.532 -1.266 25.004 1.00 85.75 172 ALA A O 1
ATOM 1418 N N . PHE A 1 173 ? -12.640 -1.875 23.042 1.00 83.81 173 PHE A N 1
ATOM 1419 C CA . PHE A 1 173 ? -13.663 -1.249 22.200 1.00 83.81 173 PHE A CA 1
ATOM 1420 C C . PHE A 1 173 ? -15.037 -1.908 22.388 1.00 83.81 173 PHE A C 1
ATOM 1422 O O . PHE A 1 173 ? -16.057 -1.214 22.456 1.00 83.81 173 PHE A O 1
ATOM 1429 N N . ALA A 1 174 ? -15.064 -3.232 22.567 1.00 77.50 174 ALA A N 1
ATOM 1430 C CA . ALA A 1 174 ? -16.255 -3.983 22.950 1.00 77.50 174 ALA A CA 1
ATOM 1431 C C . ALA A 1 174 ? -16.919 -3.390 24.198 1.00 77.50 174 ALA A C 1
ATOM 1433 O O . ALA A 1 174 ? -18.078 -2.971 24.163 1.00 77.50 174 ALA A O 1
ATOM 1434 N N . PHE A 1 175 ? -16.138 -3.261 25.274 1.00 74.88 175 PHE A N 1
ATOM 1435 C CA . PHE A 1 175 ? -16.586 -2.764 26.575 1.00 74.88 175 PHE A CA 1
ATOM 1436 C C . PHE A 1 175 ? -16.750 -1.239 26.642 1.00 74.88 175 PHE A C 1
ATOM 1438 O O . PHE A 1 175 ? -17.040 -0.692 27.709 1.00 74.88 175 PHE A O 1
ATOM 1445 N N . CYS A 1 176 ? -16.596 -0.543 25.514 1.00 72.19 176 CYS A N 1
ATOM 1446 C CA . CYS A 1 176 ? -17.059 0.831 25.372 1.00 72.19 176 CYS A CA 1
ATOM 1447 C C . CYS A 1 176 ? -18.572 0.916 25.105 1.00 72.19 176 CYS A C 1
ATOM 1449 O O . CYS A 1 176 ? -19.046 2.026 24.926 1.00 72.19 176 CYS A O 1
ATOM 1451 N N . GLY A 1 177 ? -19.332 -0.187 25.053 1.00 65.69 177 GLY A N 1
ATOM 1452 C CA . GLY A 1 177 ? -20.797 -0.185 24.881 1.00 65.69 177 GLY A CA 1
ATOM 1453 C C . GLY A 1 177 ? -21.552 -1.051 25.901 1.00 65.69 177 GLY A C 1
ATOM 1454 O O . GLY A 1 177 ? -20.986 -1.421 26.933 1.00 65.69 177 GLY A O 1
ATOM 1455 N N . PRO A 1 178 ? -22.839 -1.368 25.657 1.00 59.19 178 PRO A N 1
ATOM 1456 C CA . PRO A 1 178 ? -23.661 -2.149 26.580 1.00 59.19 178 PRO A CA 1
ATOM 1457 C C . PRO A 1 178 ? -23.084 -3.556 26.827 1.00 59.19 178 PRO A C 1
ATOM 1459 O O . PRO A 1 178 ? -22.746 -4.285 25.897 1.00 59.19 178 PRO A O 1
ATOM 1462 N N . LEU A 1 179 ? -23.024 -3.964 28.101 1.00 54.69 179 LEU A N 1
ATOM 1463 C CA . LEU A 1 179 ? -22.392 -5.202 28.603 1.00 54.69 179 LEU A CA 1
ATOM 1464 C C . LEU A 1 179 ? -23.023 -6.533 28.123 1.00 54.69 179 LEU A C 1
ATOM 1466 O O . LEU A 1 179 ? -22.569 -7.591 28.544 1.00 54.69 179 LEU A O 1
ATOM 1470 N N . GLN A 1 180 ? -24.073 -6.510 27.295 1.00 54.09 180 GLN A N 1
ATOM 1471 C CA . GLN A 1 180 ? -24.827 -7.707 26.872 1.00 54.09 180 GLN A CA 1
ATOM 1472 C C . GLN A 1 180 ? -24.373 -8.311 25.532 1.00 54.09 180 GLN A C 1
ATOM 1474 O O . GLN A 1 180 ? -25.076 -9.131 24.949 1.00 54.09 180 GLN A O 1
ATOM 1479 N N . SER A 1 181 ? -23.221 -7.913 25.011 1.00 52.72 181 SER A N 1
ATOM 1480 C CA . SER A 1 181 ? -22.874 -8.144 23.612 1.00 52.72 181 SER A CA 1
ATOM 1481 C C . SER A 1 181 ? -22.025 -9.408 23.400 1.00 52.72 181 SER A C 1
ATOM 1483 O O . SER A 1 181 ? -21.132 -9.736 24.180 1.00 52.72 181 S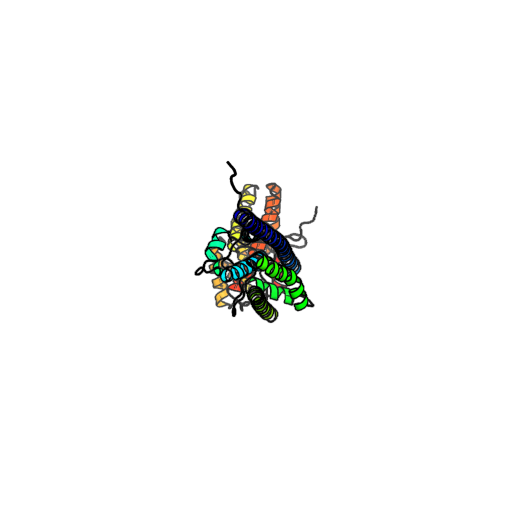ER A O 1
ATOM 1485 N N . SER A 1 182 ? -22.290 -10.117 22.299 1.00 62.16 182 SER A N 1
ATOM 1486 C CA . SER A 1 182 ? -21.588 -11.315 21.802 1.00 62.16 182 SER A CA 1
ATOM 1487 C C . SER A 1 182 ? -20.160 -11.023 21.301 1.00 62.16 182 SER A C 1
ATOM 1489 O O . SER A 1 182 ? -19.674 -11.622 20.340 1.00 62.16 182 SER A O 1
ATOM 1491 N N . VAL A 1 183 ? -19.470 -10.061 21.918 1.00 65.00 183 VAL A N 1
ATOM 1492 C CA . VAL A 1 183 ? -18.255 -9.466 21.349 1.00 65.00 183 VAL A CA 1
ATOM 1493 C C . VAL A 1 183 ? -17.052 -10.383 21.425 1.00 65.00 183 VAL A C 1
ATOM 1495 O O . VAL A 1 183 ? -16.215 -10.344 20.531 1.00 65.00 183 VAL A O 1
ATOM 1498 N N . GLU A 1 184 ? -16.984 -11.252 22.430 1.00 66.75 184 GLU A N 1
ATOM 1499 C CA . GLU A 1 184 ? -15.964 -12.300 22.471 1.00 66.75 184 GLU A CA 1
ATOM 1500 C C . GLU A 1 184 ? -16.047 -13.182 21.214 1.00 66.75 184 GLU A C 1
ATOM 1502 O O . GLU A 1 184 ? -15.036 -13.437 20.560 1.00 66.75 184 GLU A O 1
ATOM 1507 N N . THR A 1 185 ? -17.263 -13.555 20.798 1.00 75.25 185 THR A N 1
ATOM 1508 C CA . THR A 1 185 ? -17.501 -14.340 19.579 1.00 75.25 185 THR A CA 1
ATOM 1509 C C . THR A 1 185 ? -17.131 -13.560 18.318 1.00 75.25 185 THR A C 1
ATOM 1511 O O . THR A 1 185 ? -16.513 -14.119 17.417 1.00 75.25 185 THR A O 1
ATOM 1514 N N . ILE A 1 186 ? -17.463 -12.266 18.253 1.00 74.25 186 ILE A N 1
ATOM 1515 C CA . ILE A 1 186 ? -17.149 -11.404 17.101 1.00 74.25 186 ILE A CA 1
ATOM 1516 C C . ILE A 1 186 ? -15.637 -11.205 16.962 1.00 74.25 186 ILE A C 1
ATOM 1518 O O . ILE A 1 186 ? -15.082 -11.417 15.887 1.00 74.25 186 ILE A O 1
ATOM 1522 N N . GLY A 1 187 ? -14.963 -10.842 18.054 1.00 76.69 187 GLY A N 1
ATOM 1523 C CA . GLY A 1 187 ? -13.522 -10.620 18.080 1.00 76.69 187 GLY A CA 1
ATOM 1524 C C . GLY A 1 187 ? -12.735 -11.874 17.721 1.00 76.69 187 GLY A C 1
ATOM 1525 O O . GLY A 1 187 ? -11.838 -11.822 16.882 1.00 76.69 187 GLY A O 1
ATOM 1526 N N . THR A 1 188 ? -13.119 -13.014 18.298 1.00 80.19 188 THR A N 1
ATOM 1527 C CA . THR A 1 188 ? -12.493 -14.309 17.999 1.00 80.19 188 THR A CA 1
ATOM 1528 C C . THR A 1 188 ? -12.712 -14.700 16.541 1.00 80.19 188 THR A C 1
ATOM 1530 O O . THR A 1 188 ? -11.774 -15.129 15.877 1.00 80.19 188 THR A O 1
ATOM 1533 N N . ARG A 1 189 ? -13.921 -14.489 16.000 1.00 83.56 189 ARG A N 1
ATOM 1534 C CA . ARG A 1 189 ? -14.222 -14.764 14.589 1.00 83.56 189 ARG A CA 1
ATOM 1535 C C . ARG A 1 189 ? -13.394 -13.898 13.640 1.00 83.56 189 ARG A C 1
ATOM 1537 O O . ARG A 1 189 ? -12.845 -14.429 12.679 1.00 83.56 189 ARG A O 1
ATOM 1544 N N . PHE A 1 190 ? -13.292 -12.595 13.906 1.00 86.00 190 PHE A N 1
ATOM 1545 C CA . PHE A 1 190 ? -12.478 -11.680 13.101 1.00 86.00 190 PHE A CA 1
ATOM 1546 C C . PHE A 1 190 ? -11.006 -12.106 13.105 1.00 86.00 190 PHE A C 1
ATOM 1548 O O . PHE A 1 190 ? -10.396 -12.243 12.047 1.00 86.00 190 PHE A O 1
ATOM 1555 N N . LEU A 1 191 ? -10.449 -12.373 14.291 1.00 86.06 191 LEU A N 1
ATOM 1556 C CA . LEU A 1 191 ? -9.052 -12.778 14.440 1.00 86.06 191 LEU A CA 1
ATOM 1557 C C . LEU A 1 191 ? -8.768 -14.147 13.819 1.00 86.06 191 LEU A C 1
ATOM 1559 O O . LEU A 1 191 ? -7.721 -14.306 13.205 1.00 86.06 191 LEU A O 1
ATOM 1563 N N . SER A 1 192 ? -9.695 -15.105 13.919 1.00 87.00 192 SER A N 1
ATOM 1564 C CA . SER A 1 192 ? -9.567 -16.410 13.260 1.00 87.00 192 SER A CA 1
ATOM 1565 C C . SER A 1 192 ? -9.467 -16.246 11.746 1.00 87.00 192 SER A C 1
ATOM 1567 O O . SER A 1 192 ? -8.521 -16.734 11.146 1.00 87.00 192 SER A O 1
ATOM 1569 N N . ARG A 1 193 ? -10.376 -15.475 11.133 1.00 86.81 193 ARG A N 1
ATOM 1570 C CA . ARG A 1 193 ? -10.348 -15.218 9.682 1.00 86.81 193 ARG A CA 1
ATOM 1571 C C . ARG A 1 193 ? -9.077 -14.492 9.251 1.00 86.81 193 ARG A C 1
ATOM 1573 O O . ARG A 1 193 ? -8.481 -14.836 8.235 1.00 86.81 193 ARG A O 1
ATOM 1580 N N . ALA A 1 194 ? -8.649 -13.501 10.034 1.00 86.75 194 ALA A N 1
ATOM 1581 C CA . ALA A 1 194 ? -7.400 -12.789 9.795 1.00 86.75 194 ALA A CA 1
ATOM 1582 C C . ALA A 1 194 ? -6.184 -13.727 9.882 1.00 86.75 194 ALA A C 1
ATOM 1584 O O . ALA A 1 194 ? -5.288 -13.636 9.045 1.00 86.75 194 ALA A O 1
ATOM 1585 N N . SER A 1 195 ? -6.168 -14.635 10.863 1.00 87.88 195 SER A N 1
ATOM 1586 C CA . SER A 1 195 ? -5.125 -15.650 11.027 1.00 87.88 195 SER A CA 1
ATOM 1587 C C . SER A 1 195 ? -5.092 -16.597 9.833 1.00 87.88 195 SER A C 1
ATOM 1589 O O . SER A 1 195 ? -4.028 -16.779 9.249 1.00 87.88 195 SER A O 1
ATOM 1591 N N . ASP A 1 196 ? -6.246 -17.111 9.398 1.00 85.00 196 ASP A N 1
ATOM 1592 C CA . ASP A 1 196 ? -6.340 -17.990 8.229 1.00 85.00 196 ASP A CA 1
ATOM 1593 C C . ASP A 1 196 ? -5.829 -17.280 6.962 1.00 85.00 196 ASP A C 1
ATOM 1595 O O . ASP A 1 196 ? -5.100 -17.859 6.156 1.00 85.00 196 ASP A O 1
ATOM 1599 N N . GLY A 1 197 ? -6.170 -15.999 6.783 1.00 82.44 197 GLY A N 1
ATOM 1600 C CA . GLY A 1 197 ? -5.676 -15.175 5.677 1.00 82.44 197 GLY A CA 1
ATOM 1601 C C . GLY A 1 197 ? -4.161 -14.971 5.699 1.00 82.44 197 GLY A C 1
ATOM 1602 O O . GLY A 1 197 ? -3.494 -15.117 4.671 1.00 82.44 197 GLY A O 1
ATOM 1603 N N . VAL A 1 198 ? -3.609 -14.669 6.874 1.00 86.00 198 VAL A N 1
ATOM 1604 C CA . VAL A 1 198 ? -2.163 -14.511 7.084 1.00 86.00 198 VAL A CA 1
ATOM 1605 C C . VAL A 1 198 ? -1.431 -15.825 6.840 1.00 86.00 198 VAL A C 1
ATOM 1607 O O . VAL A 1 198 ? -0.413 -15.834 6.148 1.00 86.00 198 VAL A O 1
ATOM 1610 N N . GLU A 1 199 ? -1.963 -16.938 7.340 1.00 85.88 199 GLU A N 1
ATOM 1611 C CA . GLU A 1 199 ? -1.390 -18.266 7.154 1.00 85.88 199 GLU A CA 1
ATOM 1612 C C . GLU A 1 199 ? -1.382 -18.661 5.675 1.00 85.88 199 GLU A C 1
ATOM 1614 O O . GLU A 1 199 ? -0.339 -19.073 5.155 1.00 85.88 199 GLU A O 1
ATOM 1619 N N . ARG A 1 200 ? -2.491 -18.445 4.953 1.00 81.56 200 ARG A N 1
ATOM 1620 C CA . ARG A 1 200 ? -2.538 -18.633 3.493 1.00 81.56 200 ARG A CA 1
ATOM 1621 C C . ARG A 1 200 ? -1.469 -17.800 2.790 1.00 81.56 200 ARG A C 1
ATOM 1623 O O . ARG A 1 200 ? -0.768 -18.313 1.920 1.00 81.56 200 ARG A O 1
ATOM 1630 N N . ALA A 1 201 ? -1.295 -16.539 3.178 1.00 78.38 201 ALA A N 1
ATOM 1631 C CA . ALA A 1 201 ? -0.305 -15.652 2.572 1.00 78.38 201 ALA A CA 1
ATOM 1632 C C . ALA A 1 201 ? 1.151 -16.025 2.906 1.00 78.38 201 ALA A C 1
ATOM 1634 O O . ALA A 1 201 ? 2.036 -15.850 2.068 1.00 78.38 201 ALA A O 1
ATOM 1635 N N . MET A 1 202 ? 1.414 -16.576 4.094 1.00 80.12 202 MET A N 1
ATOM 1636 C CA . MET A 1 202 ? 2.729 -17.114 4.464 1.00 80.12 202 MET A CA 1
ATOM 1637 C C . MET A 1 202 ? 3.097 -18.345 3.623 1.00 80.12 202 MET A C 1
ATOM 1639 O O . MET A 1 202 ? 4.242 -18.483 3.175 1.00 80.12 202 MET A O 1
ATOM 1643 N N . HIS A 1 203 ? 2.124 -19.221 3.370 1.00 78.44 203 HIS A N 1
ATOM 1644 C CA . HIS A 1 203 ? 2.309 -20.437 2.576 1.00 78.44 203 HIS A CA 1
ATOM 1645 C C . HIS A 1 203 ? 2.204 -20.203 1.066 1.00 78.44 203 HIS A C 1
ATOM 1647 O O . HIS A 1 203 ? 2.654 -21.042 0.286 1.00 78.44 203 HIS A O 1
ATOM 1653 N N . ALA A 1 204 ? 1.689 -19.047 0.642 1.00 64.81 204 ALA A N 1
ATOM 1654 C CA . ALA A 1 204 ? 1.650 -18.669 -0.759 1.00 64.81 204 ALA A CA 1
ATOM 1655 C C . ALA A 1 204 ? 3.068 -18.652 -1.368 1.00 64.81 204 ALA A C 1
ATOM 1657 O O . ALA A 1 204 ? 4.046 -18.281 -0.691 1.00 64.81 204 ALA A O 1
ATOM 1658 N N . PRO A 1 205 ? 3.212 -19.045 -2.648 1.00 53.72 205 PRO A N 1
ATOM 1659 C CA . PRO A 1 205 ? 4.474 -18.894 -3.353 1.00 53.72 205 PRO A CA 1
ATOM 1660 C C . PRO A 1 205 ? 4.914 -17.424 -3.267 1.00 53.72 205 PRO A C 1
ATOM 1662 O O . PRO A 1 205 ? 4.074 -16.532 -3.411 1.00 53.72 205 PRO A O 1
ATOM 1665 N N . PRO A 1 206 ? 6.197 -17.151 -2.961 1.00 46.94 206 PRO A N 1
ATOM 1666 C CA . PRO A 1 206 ? 6.669 -15.782 -2.816 1.00 46.94 206 PRO A CA 1
ATOM 1667 C C . PRO A 1 206 ? 6.366 -15.008 -4.108 1.00 46.94 206 PRO A C 1
ATOM 1669 O O . PRO A 1 206 ? 6.764 -15.466 -5.185 1.00 46.94 206 PRO A O 1
ATOM 1672 N N . PRO A 1 207 ? 5.661 -13.862 -4.041 1.00 47.66 207 PRO A N 1
ATOM 1673 C CA . PRO A 1 207 ? 5.588 -12.983 -5.194 1.00 47.66 207 PRO A CA 1
ATOM 1674 C C . PRO A 1 207 ? 7.020 -12.556 -5.506 1.00 47.66 207 PRO A C 1
ATOM 1676 O O . PRO A 1 207 ? 7.790 -12.219 -4.605 1.00 47.66 207 PRO A O 1
ATOM 1679 N N . LYS A 1 208 ? 7.414 -12.631 -6.777 1.00 45.88 208 LYS A N 1
ATOM 1680 C CA . LYS A 1 208 ? 8.824 -12.438 -7.126 1.00 45.88 208 LYS A CA 1
ATOM 1681 C C . LYS A 1 208 ? 9.321 -10.996 -6.821 1.00 45.88 208 LYS A C 1
ATOM 1683 O O . LYS A 1 208 ? 10.517 -10.802 -6.619 1.00 45.88 208 LYS A O 1
ATOM 1688 N N . VAL A 1 209 ? 8.404 -10.030 -6.635 1.00 43.72 209 VAL A N 1
ATOM 1689 C CA . VAL A 1 209 ? 8.613 -8.672 -6.085 1.00 43.72 209 VAL A CA 1
ATOM 1690 C C . VAL A 1 209 ? 7.430 -8.307 -5.151 1.00 43.72 209 VAL A C 1
ATOM 1692 O O . VAL A 1 209 ? 6.283 -8.598 -5.471 1.00 43.72 209 VAL A O 1
ATOM 1695 N N . ASP A 1 210 ? 7.679 -7.695 -3.984 1.00 47.09 210 ASP A N 1
ATOM 1696 C CA . ASP A 1 210 ? 6.634 -7.249 -3.030 1.00 47.09 210 ASP A CA 1
ATOM 1697 C C . ASP A 1 210 ? 6.439 -5.725 -3.106 1.00 47.09 210 ASP A C 1
ATOM 1699 O O . ASP A 1 210 ? 7.378 -5.013 -2.778 1.00 47.09 210 ASP A O 1
ATOM 1703 N N . VAL A 1 211 ? 5.243 -5.285 -3.524 1.00 52.16 211 VAL A N 1
ATOM 1704 C CA . VAL A 1 211 ? 4.667 -3.920 -3.653 1.00 52.16 211 VAL A CA 1
ATOM 1705 C C . VAL A 1 211 ? 5.576 -2.736 -3.293 1.00 52.16 211 VAL A C 1
ATOM 1707 O O . VAL A 1 211 ? 5.954 -2.533 -2.140 1.00 52.16 211 VAL A O 1
ATOM 1710 N N . TRP A 1 212 ? 5.835 -1.903 -4.300 1.00 54.59 212 TRP A N 1
ATOM 1711 C CA . TRP A 1 212 ? 6.701 -0.739 -4.214 1.00 54.59 212 TRP A CA 1
ATOM 1712 C C . TRP A 1 212 ? 5.900 0.506 -4.623 1.00 54.59 212 TRP A C 1
ATOM 1714 O O . TRP A 1 212 ? 5.317 0.523 -5.700 1.00 54.59 212 TRP A O 1
ATOM 1724 N N . GLY A 1 213 ? 5.883 1.537 -3.776 1.00 51.06 213 GLY A N 1
ATOM 1725 C CA . GLY A 1 213 ? 5.351 2.864 -4.109 1.00 51.06 213 GLY A CA 1
ATOM 1726 C C . GLY A 1 213 ? 3.922 3.163 -3.626 1.00 51.06 213 GLY A C 1
ATOM 1727 O O . GLY A 1 213 ? 3.116 2.271 -3.359 1.00 51.06 213 GLY A O 1
ATOM 1728 N N . SER A 1 214 ? 3.637 4.457 -3.459 1.00 48.09 214 SER A N 1
ATOM 1729 C CA . SER A 1 214 ? 2.343 5.006 -3.042 1.00 48.09 214 SER A CA 1
ATOM 1730 C C . SER A 1 214 ? 1.751 5.852 -4.167 1.00 48.09 214 SER A C 1
ATOM 1732 O O . SER A 1 214 ? 2.350 6.858 -4.527 1.00 48.09 214 SER A O 1
ATOM 1734 N N . GLY A 1 215 ? 0.565 5.493 -4.655 1.00 61.75 215 GLY A N 1
ATOM 1735 C CA . GLY A 1 215 ? -0.070 6.152 -5.804 1.00 61.75 215 GLY A CA 1
ATOM 1736 C C . GLY A 1 215 ? -0.069 5.250 -7.035 1.00 61.75 215 GLY A C 1
ATOM 1737 O O . GLY A 1 215 ? 0.059 4.029 -6.898 1.00 61.75 215 GLY A O 1
ATOM 1738 N N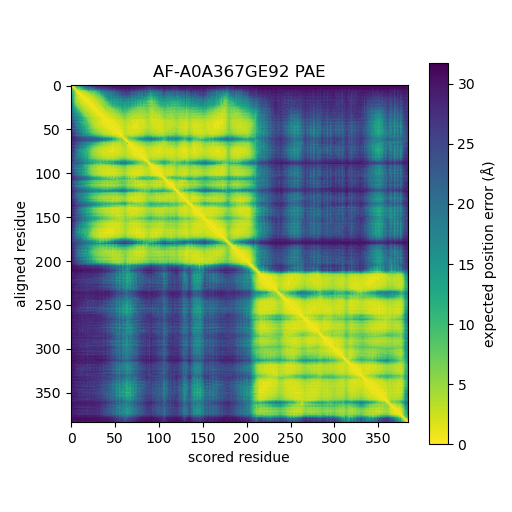 . SER A 1 216 ? -0.245 5.841 -8.215 1.00 74.06 216 SER A N 1
ATOM 1739 C CA . SER A 1 216 ? -0.073 5.171 -9.514 1.00 74.06 216 SER A CA 1
ATOM 1740 C C . SER A 1 216 ? 1.206 5.621 -10.222 1.00 74.06 216 SER A C 1
ATOM 1742 O O . SER A 1 216 ? 1.708 6.723 -9.993 1.00 74.06 216 SER A O 1
ATOM 1744 N N . SER A 1 217 ? 1.731 4.785 -11.119 1.00 84.25 217 SER A N 1
ATOM 1745 C CA . SER A 1 217 ? 2.888 5.134 -11.956 1.00 84.25 217 SER A CA 1
ATOM 1746 C C . SER A 1 217 ? 2.632 6.405 -12.777 1.00 84.25 217 SER A C 1
ATOM 1748 O O . SER A 1 217 ? 3.514 7.256 -12.893 1.00 84.25 217 SER A O 1
ATOM 1750 N N . MET A 1 218 ? 1.398 6.578 -13.260 1.00 83.81 218 MET A N 1
ATOM 1751 C CA . MET A 1 218 ? 0.957 7.753 -14.010 1.00 83.81 218 MET A CA 1
ATOM 1752 C C . MET A 1 218 ? 1.012 9.036 -13.170 1.00 83.81 218 MET A C 1
ATOM 1754 O O . MET A 1 218 ? 1.496 10.056 -13.654 1.00 83.81 218 MET A O 1
ATOM 1758 N N . GLU A 1 219 ? 0.551 9.005 -11.915 1.00 82.25 219 GLU A N 1
ATOM 1759 C CA . GLU A 1 219 ? 0.614 10.167 -11.011 1.00 82.25 219 GLU A CA 1
ATOM 1760 C C . GLU A 1 219 ? 2.056 10.640 -10.807 1.00 82.25 219 GLU A C 1
ATOM 1762 O O . GLU A 1 219 ? 2.335 11.837 -10.895 1.00 82.25 219 GLU A O 1
ATOM 1767 N N . HIS A 1 220 ? 2.976 9.700 -10.589 1.00 86.12 220 HIS A N 1
ATOM 1768 C CA . HIS A 1 220 ? 4.399 9.995 -10.449 1.00 86.12 220 HIS A CA 1
ATOM 1769 C C . HIS A 1 220 ? 4.997 10.577 -11.738 1.00 86.12 220 HIS A C 1
ATOM 1771 O O . HIS A 1 220 ? 5.689 11.591 -11.680 1.00 86.12 220 HIS A O 1
ATOM 1777 N N . ILE A 1 221 ? 4.665 10.022 -12.911 1.00 91.50 221 ILE A N 1
ATOM 1778 C CA . ILE A 1 221 ? 5.094 10.569 -14.212 1.00 91.50 221 ILE A CA 1
ATOM 1779 C C . ILE A 1 221 ? 4.618 12.017 -14.393 1.00 91.50 221 ILE A C 1
ATOM 1781 O O . ILE A 1 221 ? 5.384 12.864 -14.851 1.00 91.50 221 ILE A O 1
ATOM 1785 N N . GLN A 1 222 ? 3.372 12.334 -14.028 1.00 87.62 222 GLN A N 1
ATOM 1786 C CA . GLN A 1 222 ? 2.859 13.703 -14.150 1.00 87.62 222 GLN A CA 1
ATOM 1787 C C . GLN A 1 222 ? 3.591 14.674 -13.222 1.00 87.62 222 GLN A C 1
ATOM 1789 O O . GLN A 1 222 ? 3.958 15.769 -13.643 1.00 87.62 222 GLN A O 1
ATOM 1794 N N . LYS A 1 223 ? 3.861 14.272 -11.978 1.00 88.38 223 LYS A N 1
ATOM 1795 C CA . LYS A 1 223 ? 4.648 15.096 -11.055 1.00 88.38 223 LYS A CA 1
ATOM 1796 C C . LYS A 1 223 ? 6.082 15.293 -11.539 1.00 88.38 223 LYS A C 1
ATOM 1798 O O . LYS A 1 223 ? 6.581 16.410 -11.474 1.00 88.38 223 LYS A O 1
ATOM 1803 N N . MET A 1 224 ? 6.715 14.250 -12.083 1.00 92.88 224 MET A N 1
ATOM 1804 C CA . MET A 1 224 ? 8.035 14.365 -12.707 1.00 92.88 224 MET A CA 1
ATOM 1805 C C . MET A 1 224 ? 8.040 15.403 -13.833 1.00 92.88 224 MET A C 1
ATOM 1807 O O . MET A 1 224 ? 8.953 16.218 -13.877 1.00 92.88 224 MET A O 1
ATOM 1811 N N . LYS A 1 225 ? 7.020 15.409 -14.708 1.00 91.94 225 LYS A N 1
ATOM 1812 C CA . LYS A 1 225 ? 6.879 16.414 -15.779 1.00 91.94 225 LYS A CA 1
ATOM 1813 C C . LYS A 1 225 ? 6.811 17.836 -15.211 1.00 91.94 225 LYS A C 1
ATOM 1815 O O . LYS A 1 225 ? 7.557 18.698 -15.655 1.00 91.94 225 LYS A O 1
ATOM 1820 N N . VAL A 1 226 ? 6.003 18.057 -14.171 1.00 91.88 226 VAL A N 1
ATOM 1821 C CA . VAL A 1 226 ? 5.889 19.371 -13.506 1.00 91.88 226 VAL A CA 1
ATOM 1822 C C . VAL A 1 226 ? 7.218 19.821 -12.890 1.00 91.88 226 VAL A C 1
ATOM 1824 O O . VAL A 1 226 ? 7.623 20.969 -13.069 1.00 91.88 226 VAL A O 1
ATOM 1827 N N . ILE A 1 227 ? 7.911 18.927 -12.179 1.00 91.31 227 ILE A N 1
ATOM 1828 C CA . ILE A 1 227 ? 9.208 19.232 -11.558 1.00 91.31 227 ILE A CA 1
ATOM 1829 C C . ILE A 1 227 ? 10.260 19.530 -12.636 1.00 91.31 227 ILE A C 1
ATOM 1831 O O . ILE A 1 227 ? 11.034 20.478 -12.514 1.00 91.31 227 ILE A O 1
ATOM 1835 N N . TRP A 1 228 ? 10.267 18.751 -13.718 1.00 93.25 228 TRP A N 1
ATOM 1836 C CA . TRP A 1 228 ? 11.167 18.945 -14.852 1.00 93.25 228 TRP A CA 1
ATOM 1837 C C . TRP A 1 228 ? 10.934 20.284 -15.555 1.00 93.25 228 TRP A C 1
ATOM 1839 O O . TRP A 1 228 ? 11.888 21.025 -15.784 1.00 93.25 228 TRP A O 1
ATOM 1849 N N . ASP A 1 229 ? 9.676 20.652 -15.806 1.00 90.50 229 ASP A N 1
ATOM 1850 C CA . ASP A 1 229 ? 9.309 21.963 -16.349 1.00 90.50 229 ASP A CA 1
ATOM 1851 C C . ASP A 1 229 ? 9.787 23.099 -15.442 1.00 90.50 229 ASP A C 1
ATOM 1853 O O . ASP A 1 229 ? 10.296 24.119 -15.913 1.00 90.50 229 ASP A O 1
ATOM 1857 N N . HIS A 1 230 ? 9.655 22.932 -14.126 1.00 90.75 230 HIS A N 1
ATOM 1858 C CA . HIS A 1 230 ? 10.133 23.921 -13.169 1.00 90.75 230 HIS A CA 1
ATOM 1859 C C . HIS A 1 230 ? 11.664 24.063 -13.201 1.00 90.75 230 HIS A C 1
ATOM 1861 O O . HIS A 1 230 ? 12.168 25.189 -13.217 1.00 90.75 230 HIS A O 1
ATOM 1867 N N . LEU A 1 231 ? 12.406 22.953 -13.286 1.00 89.50 231 LEU A N 1
ATOM 1868 C CA . LEU A 1 231 ? 13.867 22.960 -13.439 1.00 89.50 231 LEU A CA 1
ATOM 1869 C C . LEU A 1 231 ? 14.309 23.631 -14.748 1.00 89.50 231 LEU A C 1
ATOM 1871 O O . LEU A 1 231 ? 15.267 24.406 -14.745 1.00 89.50 231 LEU A O 1
ATOM 1875 N N . LEU A 1 232 ? 13.606 23.378 -15.854 1.00 89.69 232 LEU A N 1
ATOM 1876 C CA . LEU A 1 232 ? 13.900 23.991 -17.151 1.00 89.69 232 LEU A CA 1
ATOM 1877 C C . LEU A 1 232 ? 13.656 25.497 -17.159 1.00 89.69 232 LEU A C 1
ATOM 1879 O O . LEU A 1 232 ? 14.464 26.229 -17.717 1.00 89.69 232 LEU A O 1
ATOM 1883 N N . ASN A 1 233 ? 12.564 25.952 -16.542 1.00 87.69 233 ASN A N 1
ATOM 1884 C CA . ASN A 1 233 ? 12.203 27.371 -16.490 1.00 87.69 233 ASN A CA 1
ATOM 1885 C C . ASN A 1 233 ? 13.056 28.167 -15.497 1.00 87.69 233 ASN A C 1
ATOM 1887 O O . ASN A 1 233 ? 13.294 29.356 -15.700 1.00 87.69 233 ASN A O 1
ATOM 1891 N N . SER A 1 234 ? 13.489 27.520 -14.414 1.00 86.25 234 SER A N 1
ATOM 1892 C CA . SER A 1 234 ? 14.311 28.153 -13.378 1.00 86.25 234 SER A CA 1
ATOM 1893 C C . SER A 1 234 ? 15.796 28.184 -13.745 1.00 86.25 234 SER A C 1
ATOM 1895 O O . SER A 1 234 ? 16.565 28.889 -13.102 1.00 86.25 234 SER A O 1
ATOM 1897 N N . SER A 1 235 ? 16.211 27.446 -14.776 1.00 84.31 235 SER A N 1
ATOM 1898 C CA . SER A 1 235 ? 17.580 27.419 -15.299 1.00 84.31 235 SER A CA 1
ATOM 1899 C C . SER A 1 235 ? 17.635 27.915 -16.750 1.00 84.31 235 SER A C 1
ATOM 1901 O O . SER A 1 235 ? 16.614 28.204 -17.365 1.00 84.31 235 SER A O 1
ATOM 1903 N N . ASP A 1 236 ? 18.831 27.984 -17.340 1.00 75.50 236 ASP A N 1
ATOM 1904 C CA . ASP A 1 236 ? 18.985 28.196 -18.789 1.00 75.50 236 ASP A CA 1
ATOM 1905 C C . ASP A 1 236 ? 18.765 26.900 -19.609 1.00 75.50 236 ASP A C 1
ATOM 1907 O O . ASP A 1 236 ? 19.000 26.880 -20.818 1.00 75.50 236 ASP A O 1
ATOM 1911 N N . GLY A 1 237 ? 18.306 25.805 -18.983 1.00 64.56 237 GLY A N 1
ATOM 1912 C CA . GLY A 1 237 ? 18.201 24.479 -19.604 1.00 64.56 237 GLY A CA 1
ATOM 1913 C C . GLY A 1 237 ? 17.316 24.442 -20.853 1.00 64.56 237 GLY A C 1
ATOM 1914 O O . GLY A 1 237 ? 17.682 23.809 -21.838 1.00 64.56 237 GLY A O 1
ATOM 1915 N N . GLY A 1 238 ? 16.210 25.194 -20.871 1.00 64.56 238 GLY A N 1
ATOM 1916 C CA . GLY A 1 238 ? 15.338 25.308 -22.050 1.00 64.56 238 GLY A CA 1
ATOM 1917 C C . GLY A 1 238 ? 15.936 26.088 -23.233 1.00 64.56 238 GLY A C 1
ATOM 1918 O O . GLY A 1 238 ? 15.325 26.134 -24.295 1.00 64.56 238 GLY A O 1
ATOM 1919 N N . ARG A 1 239 ? 17.100 26.730 -23.058 1.00 68.56 239 ARG A N 1
ATOM 1920 C CA . ARG A 1 239 ? 17.836 27.444 -24.121 1.00 68.56 239 ARG A CA 1
ATOM 1921 C C . ARG A 1 239 ? 19.074 26.689 -24.596 1.00 68.56 239 ARG A C 1
ATOM 1923 O O . ARG A 1 239 ? 19.521 26.919 -25.713 1.00 68.56 239 ARG A O 1
ATOM 1930 N N . GLU A 1 240 ? 19.649 25.853 -23.734 1.00 73.50 240 GLU A N 1
ATOM 1931 C CA . GLU A 1 240 ? 20.884 25.102 -23.997 1.00 73.50 240 GLU A CA 1
ATOM 1932 C C . GLU A 1 240 ? 20.619 23.692 -24.555 1.00 73.50 240 GLU A C 1
ATOM 1934 O O . GLU A 1 240 ? 21.527 23.085 -25.120 1.00 73.50 240 GLU A O 1
ATOM 1939 N N . ILE A 1 241 ? 19.398 23.168 -24.402 1.00 76.94 241 ILE A N 1
ATOM 1940 C CA . ILE A 1 241 ? 18.998 21.828 -24.849 1.00 76.94 241 ILE A CA 1
ATOM 1941 C C . ILE A 1 241 ? 17.925 21.966 -25.933 1.00 76.94 241 ILE A C 1
ATOM 1943 O O . ILE A 1 241 ? 16.886 22.573 -25.685 1.00 76.94 241 ILE A O 1
ATOM 1947 N N . ASP A 1 242 ? 18.163 21.375 -27.109 1.00 74.44 242 ASP A N 1
ATOM 1948 C CA . ASP A 1 242 ? 17.259 21.473 -28.268 1.00 74.44 242 ASP A CA 1
ATOM 1949 C C . ASP A 1 242 ? 15.871 20.855 -28.005 1.00 74.44 242 ASP A C 1
ATOM 1951 O O . ASP A 1 242 ? 14.858 21.418 -28.415 1.00 74.44 242 ASP A O 1
ATOM 1955 N N . ASP A 1 243 ? 15.813 19.718 -27.301 1.00 80.94 243 ASP A N 1
ATOM 1956 C CA . ASP A 1 243 ? 14.558 19.091 -26.862 1.00 80.94 243 ASP A CA 1
ATOM 1957 C C . ASP A 1 243 ? 14.703 18.477 -25.455 1.00 80.94 243 ASP A C 1
ATOM 1959 O O . ASP A 1 243 ? 15.041 17.299 -25.291 1.00 80.94 243 ASP A O 1
ATOM 1963 N N . PRO A 1 244 ? 14.485 19.272 -24.396 1.00 80.19 244 PRO A N 1
ATOM 1964 C CA . PRO A 1 244 ? 14.638 18.794 -23.031 1.00 80.19 244 PRO A CA 1
ATOM 1965 C C . PRO A 1 244 ? 13.488 17.884 -22.577 1.00 80.19 244 PRO A C 1
ATOM 1967 O O . PRO A 1 244 ? 13.669 17.118 -21.630 1.00 80.19 244 PRO A O 1
ATOM 1970 N N . GLN A 1 245 ? 12.317 17.928 -23.222 1.00 83.75 245 GLN A N 1
ATOM 1971 C CA . GLN A 1 245 ? 11.189 17.046 -22.886 1.00 83.75 245 GLN A CA 1
ATOM 1972 C C . GLN A 1 245 ? 11.409 15.627 -23.404 1.00 83.75 245 GLN A C 1
ATOM 1974 O O . GLN A 1 245 ? 11.021 14.649 -22.750 1.00 83.75 245 GLN A O 1
ATOM 1979 N N . LEU A 1 246 ? 12.101 15.508 -24.536 1.00 86.75 246 LEU A N 1
ATOM 1980 C CA . LEU A 1 246 ? 12.542 14.230 -25.070 1.00 86.75 246 LEU A CA 1
ATOM 1981 C C . LEU A 1 246 ? 13.443 13.478 -24.083 1.00 86.75 246 LEU A C 1
ATOM 1983 O O . LEU A 1 246 ? 13.289 12.268 -23.940 1.00 86.75 246 LEU A O 1
ATOM 1987 N N . LEU A 1 247 ? 14.319 14.170 -23.343 1.00 87.56 247 LEU A N 1
ATOM 1988 C CA . LEU A 1 247 ? 15.211 13.542 -22.355 1.00 87.56 247 LEU A CA 1
ATOM 1989 C C . LEU A 1 247 ? 14.429 12.841 -21.235 1.00 87.56 247 LEU A C 1
ATOM 1991 O O . LEU A 1 247 ? 14.683 11.673 -20.931 1.00 87.56 247 LEU A O 1
ATOM 1995 N N . LEU A 1 248 ? 13.447 13.534 -20.647 1.00 90.38 248 LEU A N 1
ATOM 1996 C CA . LEU A 1 248 ? 12.586 12.961 -19.610 1.00 90.38 248 LEU A CA 1
ATOM 1997 C C . LEU A 1 248 ? 11.736 11.813 -20.172 1.00 90.38 248 LEU A C 1
ATOM 1999 O O . LEU A 1 248 ? 11.638 10.748 -19.556 1.00 90.38 248 LEU A O 1
ATOM 2003 N N . SER A 1 249 ? 11.157 12.004 -21.359 1.00 90.62 249 SER A N 1
ATOM 2004 C CA . SER A 1 249 ? 10.346 10.978 -22.021 1.00 90.62 249 SER A CA 1
ATOM 2005 C C . SER A 1 249 ? 11.164 9.726 -22.334 1.00 90.62 249 SER A C 1
ATOM 2007 O O . SER A 1 249 ? 10.677 8.617 -22.118 1.00 90.62 249 SER A O 1
ATOM 2009 N N . MET A 1 250 ? 12.418 9.874 -22.770 1.00 88.31 250 MET A N 1
ATOM 2010 C CA . MET A 1 250 ? 13.338 8.767 -23.034 1.00 88.31 250 MET A CA 1
ATOM 2011 C C . MET A 1 250 ? 13.736 8.015 -21.760 1.00 88.31 250 MET A C 1
ATOM 2013 O O . MET A 1 250 ? 13.759 6.783 -21.784 1.00 88.31 250 MET A O 1
ATOM 2017 N N . LEU A 1 251 ? 13.991 8.713 -20.645 1.00 89.06 251 LEU A N 1
ATOM 2018 C CA . LEU A 1 251 ? 14.243 8.078 -19.343 1.00 89.06 251 LEU A CA 1
ATOM 2019 C C . LEU A 1 251 ? 13.051 7.209 -18.914 1.00 89.06 251 LEU A C 1
ATOM 2021 O O . LEU A 1 251 ? 13.212 6.028 -18.588 1.00 89.06 251 LEU A O 1
ATOM 2025 N N . ILE A 1 252 ? 11.845 7.781 -18.943 1.00 91.94 252 ILE A N 1
ATOM 2026 C CA . ILE A 1 252 ? 10.610 7.090 -18.552 1.00 91.94 252 ILE A CA 1
ATOM 2027 C C . ILE A 1 252 ? 10.334 5.922 -19.508 1.00 91.94 252 ILE A C 1
ATOM 2029 O O . ILE A 1 252 ? 10.111 4.794 -19.066 1.00 91.94 252 ILE A O 1
ATOM 2033 N N . GLY A 1 253 ? 10.413 6.167 -20.817 1.00 91.31 253 GLY A N 1
ATOM 2034 C CA . GLY A 1 253 ? 10.151 5.179 -21.860 1.00 91.31 253 GLY A CA 1
ATOM 2035 C C . GLY A 1 253 ? 11.113 3.994 -21.810 1.00 91.31 253 GLY A C 1
ATOM 2036 O O . GLY A 1 253 ? 10.685 2.839 -21.911 1.00 91.31 253 GLY A O 1
ATOM 2037 N N . LYS A 1 254 ? 12.405 4.243 -21.574 1.00 88.62 254 LYS A N 1
ATOM 2038 C CA . LYS A 1 254 ? 13.383 3.168 -21.388 1.00 88.62 254 LYS A CA 1
ATOM 2039 C C . LYS A 1 254 ? 13.126 2.380 -20.113 1.00 88.62 254 LYS A C 1
ATOM 2041 O O . LYS A 1 254 ? 13.162 1.154 -20.161 1.00 88.62 254 LYS A O 1
ATOM 2046 N N . THR A 1 255 ? 12.818 3.055 -19.008 1.00 89.81 255 THR A N 1
ATOM 2047 C CA . THR A 1 255 ? 12.514 2.394 -17.731 1.00 89.81 255 THR A CA 1
ATOM 2048 C C . THR A 1 255 ? 11.286 1.486 -17.860 1.00 89.81 255 THR A C 1
ATOM 2050 O O . THR A 1 255 ? 11.340 0.328 -17.453 1.00 89.81 255 THR A O 1
ATOM 2053 N N . ILE A 1 256 ? 10.212 1.958 -18.510 1.00 91.94 256 ILE A N 1
ATOM 2054 C CA . ILE A 1 256 ? 9.024 1.146 -18.840 1.00 91.94 256 ILE A CA 1
ATOM 2055 C C . ILE A 1 256 ? 9.411 -0.067 -19.682 1.00 91.94 256 ILE A C 1
ATOM 2057 O O . ILE A 1 256 ? 9.030 -1.193 -19.358 1.00 91.94 256 ILE A O 1
ATOM 2061 N N . THR A 1 257 ? 10.172 0.163 -20.755 1.00 90.06 257 THR A N 1
ATOM 2062 C CA . THR A 1 257 ? 10.593 -0.897 -21.677 1.00 90.06 257 THR A CA 1
ATOM 2063 C C . THR A 1 257 ? 11.385 -1.960 -20.930 1.00 90.06 257 THR A C 1
ATOM 2065 O O . THR A 1 257 ? 11.056 -3.139 -21.013 1.00 90.06 257 THR A O 1
ATOM 2068 N N . ASP A 1 258 ? 12.380 -1.562 -20.143 1.00 87.88 258 ASP A N 1
ATOM 2069 C CA . ASP A 1 258 ? 13.217 -2.493 -19.397 1.00 87.88 258 ASP A CA 1
ATOM 2070 C C . ASP A 1 258 ? 12.412 -3.246 -18.344 1.00 87.88 258 ASP A C 1
ATOM 2072 O O . ASP A 1 258 ? 12.524 -4.468 -18.270 1.00 87.88 258 ASP A O 1
ATOM 2076 N N . ILE A 1 259 ? 11.538 -2.571 -17.591 1.00 88.00 259 ILE A N 1
ATOM 2077 C CA . ILE A 1 259 ? 10.643 -3.241 -16.643 1.00 88.00 259 ILE A CA 1
ATOM 2078 C C . ILE A 1 259 ? 9.763 -4.254 -17.380 1.00 88.00 259 ILE A C 1
ATOM 2080 O O . ILE A 1 259 ? 9.689 -5.398 -16.964 1.00 88.00 259 ILE A O 1
ATOM 2084 N N . ILE A 1 260 ? 9.137 -3.942 -18.509 1.00 89.62 260 ILE A N 1
ATOM 2085 C CA . ILE A 1 260 ? 8.338 -4.947 -19.236 1.00 89.62 260 ILE A CA 1
ATOM 2086 C C . ILE A 1 260 ? 9.223 -6.106 -19.735 1.00 89.62 260 ILE A C 1
ATOM 2088 O O . ILE A 1 260 ? 8.847 -7.280 -19.647 1.00 89.62 260 ILE A O 1
ATOM 2092 N N . MET A 1 261 ? 10.434 -5.805 -20.205 1.00 86.38 261 MET A N 1
ATOM 2093 C CA . MET A 1 261 ? 11.358 -6.799 -20.751 1.00 86.38 261 MET A CA 1
ATOM 2094 C C . MET A 1 261 ? 11.959 -7.722 -19.683 1.00 86.38 261 MET A C 1
ATOM 2096 O O . MET A 1 261 ? 12.100 -8.915 -19.961 1.00 86.38 261 MET A O 1
ATOM 2100 N N . TYR A 1 262 ? 12.229 -7.225 -18.472 1.00 84.00 262 TYR A N 1
ATOM 2101 C CA . TYR A 1 262 ? 12.672 -8.016 -17.314 1.00 84.00 262 TYR A CA 1
ATOM 2102 C C . TYR A 1 262 ? 11.614 -9.024 -16.847 1.00 84.00 262 TYR A C 1
ATOM 2104 O O . TYR A 1 262 ? 11.948 -10.015 -16.193 1.00 84.00 262 TYR A O 1
ATOM 2112 N N . GLY A 1 263 ? 10.342 -8.781 -17.169 1.00 79.00 263 GLY A N 1
ATOM 2113 C CA . GLY A 1 263 ? 9.235 -9.649 -16.801 1.00 79.00 263 GLY A CA 1
ATOM 2114 C C . GLY A 1 263 ? 9.180 -10.881 -17.693 1.00 79.00 263 GLY A C 1
ATOM 2115 O O . GLY A 1 263 ? 9.421 -10.819 -18.903 1.00 79.00 263 GLY A O 1
ATOM 2116 N N . ASN A 1 264 ? 8.777 -12.014 -17.125 1.00 80.38 264 ASN A N 1
ATOM 2117 C CA . ASN A 1 264 ? 8.403 -13.213 -17.874 1.00 80.38 264 ASN A CA 1
ATOM 2118 C C . ASN A 1 264 ? 6.990 -13.078 -18.481 1.00 80.38 264 ASN A C 1
ATOM 2120 O O . ASN A 1 264 ? 6.123 -13.931 -18.298 1.00 80.38 264 ASN A O 1
ATOM 2124 N N . ILE A 1 265 ? 6.745 -11.959 -19.164 1.00 83.88 265 ILE A N 1
ATOM 2125 C CA . ILE A 1 265 ? 5.511 -11.652 -19.894 1.00 83.88 265 ILE A CA 1
ATOM 2126 C C . ILE A 1 265 ? 5.585 -12.332 -21.273 1.00 83.88 265 ILE A C 1
ATOM 2128 O O . ILE A 1 265 ? 6.672 -12.362 -21.864 1.00 83.88 265 ILE A O 1
ATOM 2132 N N . PRO A 1 266 ? 4.483 -12.884 -21.819 1.00 83.00 266 PRO A N 1
ATOM 2133 C CA . PRO A 1 266 ? 4.492 -13.454 -23.163 1.00 83.00 266 PRO A CA 1
ATOM 2134 C C . PRO A 1 266 ? 5.022 -12.453 -24.198 1.00 83.00 266 PRO A C 1
ATOM 2136 O O . PRO A 1 266 ? 4.639 -11.287 -24.198 1.00 83.00 266 PRO A O 1
ATOM 2139 N N . ALA A 1 267 ? 5.885 -12.905 -25.112 1.00 81.38 267 ALA A N 1
ATOM 2140 C CA . ALA A 1 267 ? 6.566 -12.020 -26.067 1.00 81.38 267 ALA A CA 1
ATOM 2141 C C . ALA A 1 267 ? 5.598 -11.174 -26.917 1.00 81.38 267 ALA A C 1
ATOM 2143 O O . ALA A 1 267 ? 5.873 -10.009 -27.188 1.00 81.38 267 ALA A O 1
ATOM 2144 N N . LYS A 1 268 ? 4.446 -11.752 -27.283 1.00 80.69 268 LYS A N 1
ATOM 2145 C CA . LYS A 1 268 ? 3.365 -11.066 -28.008 1.00 80.69 268 LYS A CA 1
ATOM 2146 C C . LYS A 1 268 ? 2.732 -9.911 -27.220 1.00 80.69 268 LYS A C 1
ATOM 2148 O O . LYS A 1 268 ? 2.264 -8.960 -27.833 1.00 80.69 268 LYS A O 1
ATOM 2153 N N . ASP A 1 269 ? 2.751 -9.986 -25.893 1.00 86.12 269 ASP A N 1
ATOM 2154 C CA . ASP A 1 269 ? 2.104 -9.014 -25.015 1.00 86.12 269 ASP A CA 1
ATOM 2155 C C . ASP A 1 269 ? 3.095 -7.912 -24.608 1.00 86.12 269 ASP A C 1
ATOM 2157 O O . ASP A 1 269 ? 2.680 -6.787 -24.369 1.00 86.12 269 ASP A O 1
ATOM 2161 N N . LYS A 1 270 ? 4.413 -8.181 -24.609 1.00 88.62 270 LYS A N 1
ATOM 2162 C CA . LYS A 1 270 ? 5.443 -7.189 -24.243 1.00 88.62 270 LYS A CA 1
ATOM 2163 C C . LYS A 1 270 ? 5.382 -5.920 -25.091 1.00 88.62 270 LYS A C 1
ATOM 2165 O O . LYS A 1 270 ? 5.372 -4.827 -24.541 1.00 88.62 270 LYS A O 1
ATOM 2170 N N . LEU A 1 271 ? 5.351 -6.057 -26.418 1.00 87.88 271 LEU A N 1
ATOM 2171 C CA . LEU A 1 271 ? 5.327 -4.894 -27.310 1.00 87.88 271 LEU A CA 1
ATOM 2172 C C . LEU A 1 271 ? 4.008 -4.118 -27.190 1.00 87.88 271 LEU A C 1
ATOM 2174 O O . LEU A 1 271 ? 4.032 -2.895 -27.102 1.00 87.88 271 LEU A O 1
ATOM 2178 N N . LEU A 1 272 ? 2.883 -4.838 -27.129 1.00 88.06 272 LEU A N 1
ATOM 2179 C CA . LEU A 1 272 ? 1.563 -4.237 -26.951 1.00 88.06 272 LEU A CA 1
ATOM 2180 C C . LEU A 1 272 ? 1.477 -3.471 -25.625 1.00 88.06 272 LEU A C 1
ATOM 2182 O O . LEU A 1 272 ? 0.934 -2.374 -25.578 1.00 88.06 272 LEU A O 1
ATOM 2186 N N . GLU A 1 273 ? 2.041 -4.027 -24.553 1.00 90.00 273 GLU A N 1
ATOM 2187 C CA . GLU A 1 273 ? 2.065 -3.382 -23.244 1.00 90.00 273 GLU A CA 1
ATOM 2188 C C . GLU A 1 273 ? 2.878 -2.085 -23.275 1.00 90.00 273 GLU A C 1
ATOM 2190 O O . GLU A 1 273 ? 2.415 -1.065 -22.773 1.00 90.00 273 GLU A O 1
ATOM 2195 N N . VAL A 1 274 ? 4.053 -2.090 -23.915 1.00 90.50 274 VAL A N 1
ATOM 2196 C CA . VAL A 1 274 ? 4.857 -0.869 -24.084 1.00 90.50 274 VAL A CA 1
ATOM 2197 C C . VAL A 1 274 ? 4.075 0.181 -24.881 1.00 90.50 274 VAL A C 1
ATOM 2199 O O . VAL A 1 274 ? 4.015 1.336 -24.465 1.00 90.50 274 VAL A O 1
ATOM 2202 N N . GLU A 1 275 ? 3.436 -0.211 -25.987 1.00 88.88 275 GLU A N 1
ATOM 2203 C CA . GLU A 1 275 ? 2.602 0.677 -26.811 1.00 88.88 275 GLU A CA 1
ATOM 2204 C C . GLU A 1 275 ? 1.452 1.301 -26.012 1.00 88.88 275 GLU A C 1
ATOM 2206 O O . GLU A 1 275 ? 1.251 2.517 -26.069 1.00 88.88 275 GLU A O 1
ATOM 2211 N N . MET A 1 276 ? 0.729 0.489 -25.235 1.00 87.31 276 MET A N 1
ATOM 2212 C CA . MET A 1 276 ? -0.367 0.957 -24.387 1.00 87.31 276 MET A CA 1
ATOM 2213 C C . MET A 1 276 ? 0.125 1.962 -23.348 1.00 87.31 276 MET A C 1
ATOM 2215 O O . MET A 1 276 ? -0.411 3.065 -23.263 1.00 87.31 276 MET A O 1
ATOM 2219 N N . VAL A 1 277 ? 1.179 1.623 -22.604 1.00 88.94 277 VAL A N 1
ATOM 2220 C CA . VAL A 1 277 ? 1.688 2.476 -21.524 1.00 88.94 277 VAL A CA 1
ATOM 2221 C C . VAL A 1 277 ? 2.261 3.785 -22.079 1.00 88.94 277 VAL A C 1
ATOM 2223 O O . VAL A 1 277 ? 2.068 4.843 -21.476 1.00 88.94 277 VAL A O 1
ATOM 2226 N N . PHE A 1 278 ? 2.926 3.758 -23.239 1.00 91.00 278 PHE A N 1
ATOM 2227 C CA . PHE A 1 278 ? 3.430 4.974 -23.889 1.00 91.00 278 PHE A CA 1
ATOM 2228 C C . PHE A 1 278 ? 2.284 5.896 -24.316 1.00 91.00 278 PHE A C 1
ATOM 2230 O O . PHE A 1 278 ? 2.366 7.110 -24.110 1.00 91.00 278 PHE A O 1
ATOM 2237 N N . ALA A 1 279 ? 1.207 5.329 -24.869 1.00 85.88 279 ALA A N 1
ATOM 2238 C CA . ALA A 1 279 ? 0.024 6.082 -25.274 1.00 85.88 279 ALA A CA 1
ATOM 2239 C C . ALA A 1 279 ? -0.726 6.673 -24.069 1.00 85.88 279 ALA A C 1
ATOM 2241 O O . ALA A 1 279 ? -1.059 7.859 -24.072 1.00 85.88 279 ALA A O 1
ATOM 2242 N N . GLU A 1 280 ? -0.943 5.879 -23.017 1.00 83.94 280 GLU A N 1
ATOM 2243 C CA . GLU A 1 280 ? -1.618 6.300 -21.782 1.00 83.94 280 GLU A CA 1
ATOM 2244 C C . GLU A 1 280 ? -0.883 7.457 -21.091 1.00 83.94 280 GLU A C 1
ATOM 2246 O O . GLU A 1 280 ? -1.509 8.416 -20.635 1.00 83.94 280 GLU A O 1
ATOM 2251 N N . ASN A 1 281 ? 0.453 7.419 -21.082 1.00 83.44 281 ASN A N 1
ATOM 2252 C CA . ASN A 1 281 ? 1.283 8.448 -20.454 1.00 83.44 281 ASN A CA 1
ATOM 2253 C C . ASN A 1 281 ? 1.640 9.622 -21.378 1.00 83.44 281 ASN A C 1
ATOM 2255 O O . ASN A 1 281 ? 2.277 10.583 -20.924 1.00 83.44 281 ASN A O 1
ATOM 2259 N N . ARG A 1 282 ? 1.217 9.566 -22.651 1.00 83.38 282 ARG A N 1
ATOM 2260 C CA . ARG A 1 282 ? 1.561 10.540 -23.700 1.00 83.38 282 ARG A CA 1
ATOM 2261 C C . ARG A 1 282 ? 3.069 10.805 -23.719 1.00 83.38 282 ARG A C 1
ATOM 2263 O O . ARG A 1 282 ? 3.515 11.917 -23.433 1.00 83.38 282 ARG A O 1
ATOM 2270 N N . LEU A 1 283 ? 3.854 9.748 -23.926 1.00 85.62 283 LEU A N 1
ATOM 2271 C CA . LEU A 1 283 ? 5.307 9.864 -24.041 1.00 85.62 283 LEU A CA 1
ATOM 2272 C C . LEU A 1 283 ? 5.678 10.334 -25.447 1.00 85.62 283 LEU A C 1
ATOM 2274 O O . LEU A 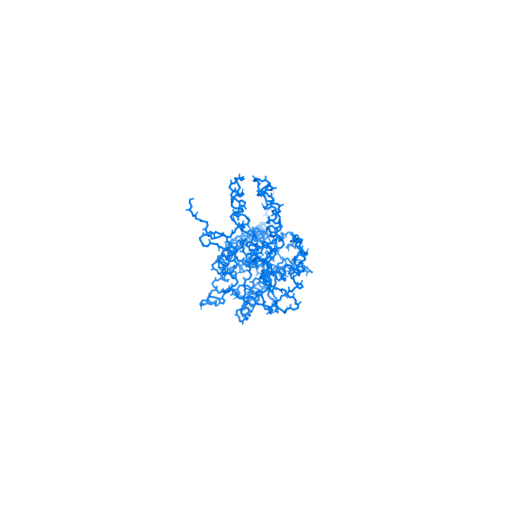1 283 ? 5.381 9.664 -26.436 1.00 85.62 283 LEU A O 1
ATOM 2278 N N . GLU A 1 284 ? 6.337 11.484 -25.525 1.00 83.38 284 GLU A N 1
ATOM 2279 C CA . GLU A 1 284 ? 6.756 12.102 -26.780 1.00 83.38 284 GLU A CA 1
ATOM 2280 C C . GLU A 1 284 ? 8.216 11.725 -27.049 1.00 83.38 284 GLU A C 1
ATOM 2282 O O . GLU A 1 284 ? 9.147 12.356 -26.562 1.00 83.38 284 GLU A O 1
ATOM 2287 N N . LEU A 1 285 ? 8.414 10.623 -27.778 1.00 81.38 285 LEU A N 1
ATOM 2288 C CA . LEU A 1 285 ? 9.740 10.058 -28.079 1.00 81.38 285 LEU A CA 1
ATOM 2289 C C . LEU A 1 285 ? 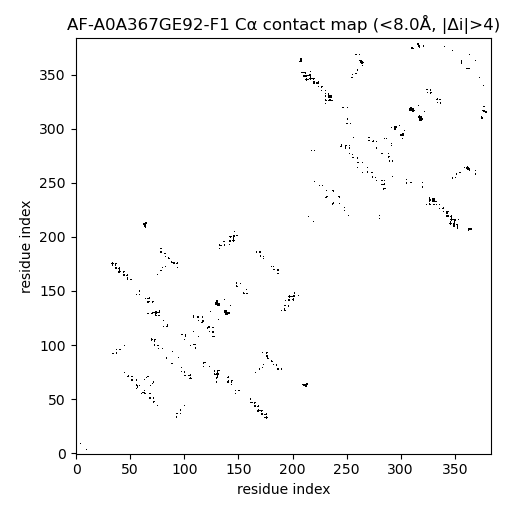10.238 10.374 -29.497 1.00 81.38 285 LEU A C 1
ATOM 2291 O O . LEU A 1 285 ? 11.244 9.817 -29.936 1.00 81.38 285 LEU A O 1
ATOM 2295 N N . GLY A 1 286 ? 9.490 11.179 -30.258 1.00 79.81 286 GLY A N 1
ATOM 2296 C CA . GLY A 1 286 ? 9.765 11.456 -31.674 1.00 79.81 286 GLY A CA 1
ATOM 2297 C C . GLY A 1 286 ? 9.637 10.241 -32.610 1.00 79.81 286 GLY A C 1
ATOM 2298 O O . GLY A 1 286 ? 9.873 10.366 -33.807 1.00 79.81 286 GLY A O 1
ATOM 2299 N N . THR A 1 287 ? 9.261 9.072 -32.084 1.00 84.56 287 THR A N 1
ATOM 2300 C CA . THR A 1 287 ? 9.125 7.790 -32.794 1.00 84.56 287 THR A CA 1
ATOM 2301 C C . THR A 1 287 ? 7.959 6.990 -32.214 1.00 84.56 287 THR A C 1
ATOM 2303 O O . THR A 1 287 ? 7.448 7.306 -31.135 1.00 84.56 287 THR A O 1
ATOM 2306 N N . THR A 1 288 ? 7.511 5.946 -32.915 1.00 87.38 288 THR A N 1
ATOM 2307 C CA . THR A 1 288 ? 6.521 5.018 -32.350 1.00 87.38 288 THR A CA 1
ATOM 2308 C C . THR A 1 288 ? 7.148 4.142 -31.261 1.00 87.38 288 THR A C 1
ATOM 2310 O O . THR A 1 288 ? 8.339 3.840 -31.298 1.00 87.38 288 THR A O 1
ATOM 2313 N N . ALA A 1 289 ? 6.343 3.655 -30.311 1.00 86.19 289 ALA A N 1
ATOM 2314 C CA . ALA A 1 289 ? 6.826 2.747 -29.265 1.00 86.19 289 ALA A CA 1
ATOM 2315 C C . ALA A 1 289 ? 7.503 1.492 -29.847 1.00 86.19 289 ALA A C 1
ATOM 2317 O O . ALA A 1 289 ? 8.525 1.034 -29.340 1.00 86.19 289 ALA A O 1
ATOM 2318 N N . LYS A 1 290 ? 6.981 0.971 -30.962 1.00 87.31 290 LYS A N 1
ATOM 2319 C CA . LYS A 1 290 ? 7.585 -0.145 -31.691 1.00 87.31 290 LYS A CA 1
ATOM 2320 C C . LYS A 1 290 ? 8.955 0.188 -32.264 1.00 87.31 290 LYS A C 1
ATOM 2322 O O . LYS A 1 290 ? 9.875 -0.608 -32.103 1.00 87.31 290 LYS A O 1
ATOM 2327 N N . GLU A 1 291 ? 9.096 1.328 -32.933 1.00 89.50 291 GLU A N 1
ATOM 2328 C CA . GLU A 1 291 ? 10.390 1.775 -33.460 1.00 89.50 291 GLU A CA 1
ATOM 2329 C C . GLU A 1 291 ? 11.389 2.008 -32.331 1.00 89.50 291 GLU A C 1
ATOM 2331 O O . GLU A 1 291 ? 12.521 1.549 -32.434 1.00 89.50 291 GLU A O 1
ATOM 2336 N N . PHE A 1 292 ? 10.953 2.612 -31.225 1.00 89.12 292 PHE A N 1
ATOM 2337 C CA . PHE A 1 292 ? 11.781 2.809 -30.041 1.00 89.12 292 PHE A CA 1
ATOM 2338 C C . PHE A 1 292 ? 12.281 1.478 -29.462 1.00 89.12 292 PHE A C 1
ATOM 2340 O O . PHE A 1 292 ? 13.479 1.305 -29.254 1.00 89.12 292 PHE A O 1
ATOM 2347 N N . VAL A 1 293 ? 11.395 0.496 -29.253 1.00 87.50 293 VAL A N 1
ATOM 2348 C CA . VAL A 1 293 ? 11.773 -0.837 -28.744 1.00 87.50 293 VAL A CA 1
ATOM 2349 C C . VAL A 1 293 ? 12.721 -1.558 -29.706 1.00 87.50 293 VAL A C 1
ATOM 2351 O O . VAL A 1 293 ? 13.676 -2.200 -29.264 1.00 87.50 293 VAL A O 1
ATOM 2354 N N . LEU A 1 294 ? 12.484 -1.455 -31.017 1.00 88.38 294 LEU A N 1
ATOM 2355 C CA . LEU A 1 294 ? 13.363 -2.038 -32.030 1.00 88.38 294 LEU A CA 1
ATOM 2356 C C . LEU A 1 294 ? 14.736 -1.357 -32.054 1.00 88.38 294 LEU A C 1
ATOM 2358 O O . LEU A 1 294 ? 15.742 -2.054 -32.160 1.00 88.38 294 LEU A O 1
ATOM 2362 N N . ASP A 1 295 ? 14.798 -0.033 -31.923 1.00 88.25 295 ASP A N 1
ATOM 2363 C CA . ASP A 1 295 ? 16.056 0.712 -31.821 1.00 88.25 295 ASP A CA 1
ATOM 2364 C C . ASP A 1 295 ? 16.838 0.302 -30.562 1.00 88.25 295 ASP A C 1
ATOM 2366 O O . ASP A 1 295 ? 18.025 -0.021 -30.658 1.00 88.25 295 ASP A O 1
ATOM 2370 N N . MET A 1 296 ? 16.153 0.172 -29.413 1.00 87.12 296 MET A N 1
ATOM 2371 C CA . MET A 1 296 ? 16.747 -0.334 -28.168 1.00 87.12 296 MET A CA 1
ATOM 2372 C C . MET A 1 296 ? 17.330 -1.741 -28.324 1.00 87.12 296 MET A C 1
ATOM 2374 O O . MET A 1 296 ? 18.412 -2.017 -27.811 1.00 87.12 296 MET A O 1
ATOM 2378 N N . ALA A 1 297 ? 16.626 -2.639 -29.017 1.00 85.00 297 ALA A N 1
ATOM 2379 C CA . ALA A 1 297 ? 17.087 -4.009 -29.236 1.00 85.00 297 ALA A CA 1
ATOM 2380 C C . ALA A 1 297 ? 18.269 -4.084 -30.219 1.00 85.00 297 ALA A C 1
ATOM 2382 O O . ALA A 1 297 ? 19.169 -4.911 -30.055 1.00 85.00 297 ALA A O 1
ATOM 2383 N N . ASN A 1 298 ? 18.279 -3.213 -31.229 1.00 88.69 298 ASN A N 1
ATOM 2384 C CA . ASN A 1 298 ? 19.284 -3.200 -32.291 1.00 88.69 298 ASN A CA 1
ATOM 2385 C C . ASN A 1 298 ? 20.498 -2.312 -31.984 1.00 88.69 298 ASN A C 1
ATOM 2387 O O . ASN A 1 298 ? 21.385 -2.210 -32.827 1.00 88.69 298 ASN A O 1
ATOM 2391 N N . HIS A 1 299 ? 20.566 -1.706 -30.795 1.00 87.25 299 HIS A N 1
ATOM 2392 C CA . HIS A 1 299 ? 21.627 -0.768 -30.415 1.00 87.25 299 HIS A CA 1
ATOM 2393 C C . HIS A 1 299 ? 21.748 0.414 -31.398 1.00 87.25 299 HIS A C 1
ATOM 2395 O O . HIS A 1 299 ? 22.850 0.799 -31.803 1.00 87.25 299 HIS A O 1
ATOM 2401 N N . GLY A 1 300 ? 20.599 0.955 -31.815 1.00 87.44 300 GLY A N 1
ATOM 2402 C CA . GLY A 1 300 ? 20.507 2.078 -32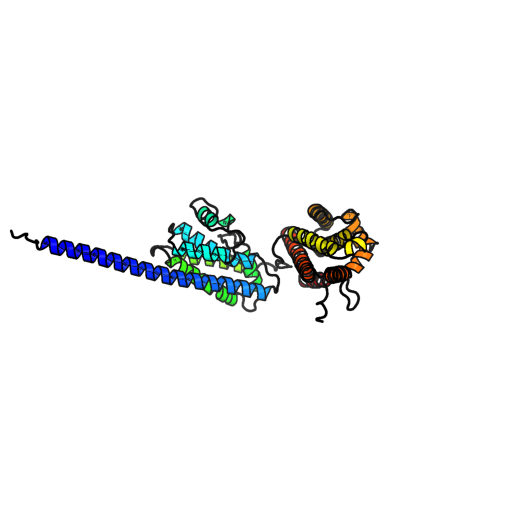.745 1.00 87.44 300 GLY A CA 1
ATOM 2403 C C . GLY A 1 300 ? 20.891 3.432 -32.133 1.00 87.44 300 GLY A C 1
ATOM 2404 O O . GLY A 1 300 ? 21.547 3.512 -31.092 1.00 87.44 300 GLY A O 1
ATOM 2405 N N . GLU A 1 301 ? 20.536 4.525 -32.809 1.00 84.50 301 GLU A N 1
ATOM 2406 C CA . GLU A 1 301 ? 20.953 5.876 -32.396 1.00 84.50 301 GLU A CA 1
ATOM 2407 C C . GLU A 1 301 ? 20.259 6.331 -31.107 1.00 84.50 301 GLU A C 1
ATOM 2409 O O . GLU A 1 301 ? 20.919 6.865 -30.211 1.00 84.50 301 GLU A O 1
ATOM 2414 N N . ALA A 1 302 ? 18.958 6.055 -30.952 1.00 81.56 302 ALA A N 1
ATOM 2415 C CA . ALA A 1 302 ? 18.261 6.379 -29.710 1.00 81.56 302 ALA A CA 1
ATOM 2416 C C . ALA A 1 302 ? 18.816 5.541 -28.550 1.00 81.56 302 ALA A C 1
ATOM 2418 O O . ALA A 1 302 ? 18.965 6.054 -27.442 1.00 81.56 302 ALA A O 1
ATOM 2419 N N . TRP A 1 303 ? 19.197 4.283 -28.796 1.00 85.62 303 TRP A N 1
ATOM 2420 C CA . TRP A 1 303 ? 19.839 3.436 -27.792 1.00 85.62 303 TRP A CA 1
ATOM 2421 C C . TRP A 1 303 ? 21.168 4.016 -27.320 1.00 85.62 303 TRP A C 1
ATOM 2423 O O . TRP A 1 303 ? 21.415 4.036 -26.117 1.00 85.62 303 TRP A O 1
ATOM 2433 N N . LYS A 1 304 ? 22.015 4.523 -28.225 1.00 84.88 304 LYS A N 1
ATOM 2434 C CA . LYS A 1 304 ? 23.295 5.145 -27.843 1.00 84.88 304 LYS A CA 1
ATOM 2435 C C . LYS A 1 304 ? 23.072 6.342 -26.923 1.00 84.88 304 LYS A C 1
ATOM 2437 O O . LYS A 1 304 ? 23.731 6.437 -25.887 1.00 84.88 304 LYS A O 1
ATOM 2442 N N . LEU A 1 305 ? 22.121 7.210 -27.272 1.00 82.31 305 LEU A N 1
ATOM 2443 C CA . LEU A 1 305 ? 21.759 8.368 -26.458 1.00 82.31 305 LEU A CA 1
ATOM 2444 C C . LEU A 1 305 ? 21.213 7.934 -25.089 1.00 82.31 305 LEU A C 1
ATOM 2446 O O . LEU A 1 305 ? 21.718 8.358 -24.055 1.00 82.31 305 LEU A O 1
ATOM 2450 N N . VAL A 1 306 ? 20.240 7.023 -25.064 1.00 82.81 306 VAL A N 1
ATOM 2451 C CA . VAL A 1 306 ? 19.642 6.481 -23.832 1.00 82.81 306 VAL A CA 1
ATOM 2452 C C . VAL A 1 306 ? 20.676 5.772 -22.955 1.00 82.81 306 VAL A C 1
ATOM 2454 O O . VAL A 1 306 ? 20.678 5.940 -21.736 1.00 82.81 306 VAL A O 1
ATOM 2457 N N . SER A 1 307 ? 21.592 5.014 -23.555 1.00 81.44 307 SER A N 1
ATOM 2458 C CA . SER A 1 307 ? 22.673 4.342 -22.838 1.00 81.44 307 SER A CA 1
ATOM 2459 C C . SER A 1 307 ? 23.595 5.356 -22.167 1.00 81.44 307 SER A C 1
ATOM 2461 O O . SER A 1 307 ? 23.979 5.134 -21.023 1.00 81.44 307 SER A O 1
ATOM 2463 N N . GLN A 1 308 ? 23.920 6.473 -22.822 1.00 77.50 308 GLN A N 1
ATOM 2464 C CA . GLN A 1 308 ? 24.688 7.559 -22.203 1.00 77.50 308 GLN A CA 1
ATOM 2465 C C . GLN A 1 308 ? 23.889 8.282 -21.109 1.00 77.50 308 GLN A C 1
ATOM 2467 O O . GLN A 1 308 ? 24.443 8.620 -20.063 1.00 77.50 308 GLN A O 1
ATOM 2472 N N . MET A 1 309 ? 22.584 8.478 -21.317 1.00 78.56 309 MET A N 1
ATOM 2473 C CA . MET A 1 309 ? 21.701 9.128 -20.346 1.00 78.56 309 MET A CA 1
ATOM 2474 C C . MET A 1 309 ? 21.538 8.342 -19.051 1.00 78.56 309 MET A C 1
ATOM 2476 O O . MET A 1 309 ? 21.465 8.960 -17.991 1.00 78.56 309 MET A O 1
ATOM 2480 N N . MET A 1 310 ? 21.475 7.011 -19.134 1.00 77.25 310 MET A N 1
ATOM 2481 C CA . MET A 1 310 ? 21.104 6.161 -18.002 1.00 77.25 310 MET A CA 1
ATOM 2482 C C . MET A 1 310 ? 22.233 5.299 -17.431 1.00 77.25 310 MET A C 1
ATOM 2484 O O . MET A 1 310 ? 22.048 4.710 -16.370 1.00 77.25 310 MET A O 1
ATOM 2488 N N . THR A 1 311 ? 23.388 5.205 -18.094 1.00 75.44 311 THR A N 1
ATOM 2489 C CA . THR A 1 311 ? 24.508 4.391 -17.593 1.00 75.44 311 THR A CA 1
ATOM 2490 C C . THR A 1 311 ? 25.541 5.280 -16.898 1.00 75.44 311 THR A C 1
ATOM 2492 O O . THR A 1 311 ? 25.992 6.256 -17.503 1.00 75.44 311 THR A O 1
ATOM 2495 N N . PRO A 1 312 ? 25.961 4.956 -15.662 1.00 70.12 312 PRO A N 1
ATOM 2496 C CA . PRO A 1 312 ? 27.077 5.638 -15.012 1.00 70.12 312 PRO A CA 1
ATOM 2497 C C . PRO A 1 312 ? 28.372 5.485 -15.821 1.00 70.12 312 PRO A C 1
ATOM 2499 O O . PRO A 1 312 ? 28.647 4.414 -16.369 1.00 70.12 312 PRO A O 1
ATOM 2502 N N . GLN A 1 313 ? 29.198 6.532 -15.865 1.00 69.56 313 GLN A N 1
ATOM 2503 C CA . GLN A 1 313 ? 30.535 6.477 -16.467 1.00 69.56 313 GLN A CA 1
ATOM 2504 C C . GLN A 1 313 ? 31.601 6.633 -15.379 1.00 69.56 313 GLN A C 1
ATOM 2506 O O . GLN A 1 313 ? 31.901 7.742 -14.936 1.00 69.56 313 GLN A O 1
ATOM 2511 N N . GLY A 1 314 ? 32.175 5.509 -14.940 1.00 71.00 314 GLY A N 1
ATOM 2512 C CA . GLY A 1 314 ? 33.112 5.492 -13.813 1.00 71.00 314 GLY A CA 1
ATOM 2513 C C . GLY A 1 314 ? 32.426 5.951 -12.524 1.00 71.00 314 GLY A C 1
ATOM 2514 O O . GLY A 1 314 ? 31.391 5.401 -12.157 1.00 71.00 314 GLY A O 1
ATOM 2515 N N . ASP A 1 315 ? 32.982 6.977 -11.879 1.00 69.88 315 ASP A N 1
ATOM 2516 C CA . ASP A 1 315 ? 32.441 7.557 -10.640 1.00 69.88 315 ASP A CA 1
ATOM 2517 C C . ASP A 1 315 ? 31.357 8.629 -10.883 1.00 69.88 315 ASP A C 1
ATOM 2519 O O . ASP A 1 315 ? 30.842 9.219 -9.934 1.00 69.88 315 ASP A O 1
ATOM 2523 N N . GLN A 1 316 ? 31.016 8.923 -12.145 1.00 69.38 316 GLN A N 1
ATOM 2524 C CA . GLN A 1 316 ? 30.016 9.937 -12.489 1.00 69.38 316 GLN A CA 1
ATOM 2525 C C . GLN A 1 316 ? 28.606 9.329 -12.575 1.00 69.38 316 GLN A C 1
ATOM 2527 O O . GLN A 1 316 ? 28.440 8.256 -13.170 1.00 69.38 316 GLN A O 1
ATOM 2532 N N . PRO A 1 317 ? 27.571 10.015 -12.046 1.00 73.25 317 PRO A N 1
ATOM 2533 C CA . PRO A 1 317 ? 26.191 9.558 -12.171 1.00 73.25 317 PRO A CA 1
ATOM 2534 C C . PRO A 1 317 ? 2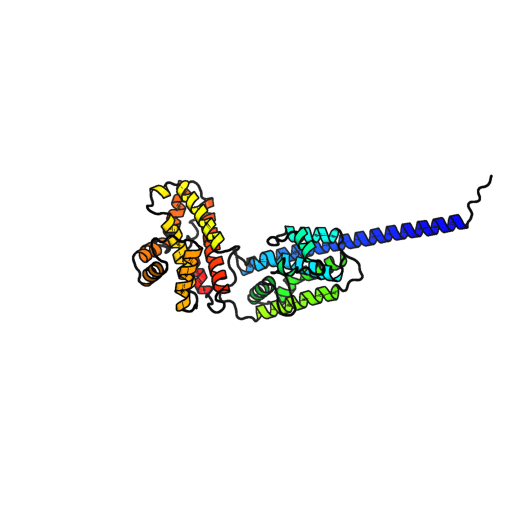5.742 9.568 -13.643 1.00 73.25 317 PRO A C 1
ATOM 2536 O O . PRO A 1 317 ? 26.388 10.207 -14.475 1.00 73.25 317 PRO A O 1
ATOM 2539 N N . PRO A 1 318 ? 24.638 8.891 -14.001 1.00 84.25 318 PRO A N 1
ATOM 2540 C CA . PRO A 1 318 ? 24.114 8.933 -15.365 1.00 84.25 318 PRO A CA 1
ATOM 2541 C C . PRO A 1 318 ? 23.891 10.366 -15.880 1.00 84.25 318 PRO A C 1
ATOM 2543 O O . PRO A 1 318 ? 23.517 11.255 -15.108 1.00 84.25 318 PRO A O 1
ATOM 2546 N N . MET A 1 319 ? 24.108 10.601 -17.181 1.00 85.31 319 MET A N 1
ATOM 2547 C CA . MET A 1 319 ? 24.102 11.951 -17.767 1.00 85.31 319 MET A CA 1
ATOM 2548 C C . MET A 1 319 ? 22.777 12.694 -17.545 1.00 85.31 319 MET A C 1
ATOM 2550 O O . MET A 1 319 ? 22.802 13.898 -17.301 1.00 85.31 319 MET A O 1
ATOM 2554 N N . PHE A 1 320 ? 21.633 11.998 -17.539 1.00 88.75 320 PHE A N 1
ATOM 2555 C CA . PHE A 1 320 ? 20.343 12.622 -17.221 1.00 88.75 320 PHE A CA 1
ATOM 2556 C C . PHE A 1 320 ? 20.367 13.327 -15.854 1.00 88.75 320 PHE A C 1
ATOM 2558 O O . PHE A 1 320 ? 19.960 14.482 -15.729 1.00 88.75 320 PHE A O 1
ATOM 2565 N N . TRP A 1 321 ? 20.903 12.659 -14.831 1.00 88.25 321 TRP A N 1
ATOM 2566 C CA . TRP A 1 321 ? 20.972 13.210 -13.478 1.00 88.25 321 TRP A CA 1
ATOM 2567 C C . TRP A 1 321 ? 22.009 14.315 -13.349 1.00 88.25 321 TRP A C 1
ATOM 2569 O O . TRP A 1 321 ? 21.791 15.249 -12.585 1.00 88.25 321 TRP A O 1
ATOM 2579 N N . GLN A 1 322 ? 23.096 14.258 -14.123 1.00 86.94 322 GLN A N 1
ATOM 2580 C CA . GLN A 1 322 ? 24.042 15.373 -14.211 1.00 86.94 322 GLN A CA 1
ATOM 2581 C C . GLN A 1 322 ? 23.361 16.624 -14.778 1.00 86.94 322 GLN A C 1
ATOM 2583 O O . GLN A 1 322 ? 23.506 17.706 -14.215 1.00 86.94 322 GLN A O 1
ATOM 2588 N N . ILE A 1 323 ? 22.569 16.478 -15.846 1.00 87.56 323 ILE A N 1
ATOM 2589 C CA . ILE A 1 323 ? 21.798 17.581 -16.435 1.00 87.56 323 ILE A CA 1
ATOM 2590 C C . ILE A 1 323 ? 20.803 18.131 -15.405 1.00 87.56 323 ILE A C 1
ATOM 2592 O O . ILE A 1 323 ? 20.800 19.333 -15.142 1.00 87.56 323 ILE A O 1
ATOM 2596 N N . ALA A 1 324 ? 20.024 17.262 -14.752 1.00 89.06 324 ALA A N 1
ATOM 2597 C CA . ALA A 1 324 ? 19.089 17.657 -13.696 1.00 89.06 324 ALA A CA 1
ATOM 2598 C C . ALA A 1 324 ? 19.790 18.403 -12.545 1.00 89.06 324 ALA A C 1
ATOM 2600 O O . ALA A 1 324 ? 19.293 19.421 -12.063 1.00 89.06 324 ALA A O 1
ATOM 2601 N N . GLN A 1 325 ? 20.972 17.935 -12.135 1.00 88.50 325 GLN A N 1
ATOM 2602 C CA . GLN A 1 325 ? 21.776 18.554 -11.086 1.00 88.50 325 GLN A CA 1
ATOM 2603 C C . GLN A 1 325 ? 22.312 19.926 -11.502 1.00 88.50 325 GLN A C 1
ATOM 2605 O O . GLN A 1 325 ? 22.223 20.872 -10.722 1.00 88.50 325 GLN A O 1
ATOM 2610 N N . ILE A 1 326 ? 22.830 20.067 -12.726 1.00 87.94 326 ILE A N 1
ATOM 2611 C CA . ILE A 1 326 ? 23.301 21.352 -13.258 1.00 87.94 326 ILE A CA 1
ATOM 2612 C C . ILE A 1 326 ? 22.144 22.353 -13.325 1.00 87.94 326 ILE A C 1
ATOM 2614 O O . ILE A 1 326 ? 22.310 23.493 -12.892 1.00 87.94 326 ILE A O 1
ATOM 2618 N N . MET A 1 327 ? 20.971 21.933 -13.808 1.00 89.12 327 MET A N 1
ATOM 2619 C CA . MET A 1 327 ? 19.776 22.784 -13.854 1.00 89.12 327 MET A CA 1
ATOM 2620 C C . MET A 1 327 ? 19.335 23.210 -12.451 1.00 89.12 327 MET A C 1
ATOM 2622 O O . MET A 1 327 ? 19.114 24.394 -12.212 1.00 89.12 327 MET A O 1
ATOM 2626 N N . SER A 1 328 ? 19.297 22.273 -11.502 1.00 89.38 328 SER A N 1
ATOM 2627 C CA . SER A 1 328 ? 18.996 22.539 -10.091 1.00 89.38 328 SER A CA 1
ATOM 2628 C C . SER A 1 328 ? 19.970 23.545 -9.459 1.00 89.38 328 SER A C 1
ATOM 2630 O O . SER A 1 328 ? 19.539 24.472 -8.771 1.00 89.38 328 SER A O 1
ATOM 2632 N N . ILE A 1 329 ? 21.275 23.433 -9.739 1.00 87.00 329 ILE A N 1
ATOM 2633 C CA . ILE A 1 329 ? 22.295 24.378 -9.257 1.00 87.00 329 ILE A CA 1
ATOM 2634 C C . ILE A 1 329 ? 22.126 25.755 -9.905 1.00 87.00 329 ILE A C 1
ATOM 2636 O O . ILE A 1 329 ? 22.111 26.755 -9.188 1.00 87.00 329 ILE A O 1
ATOM 2640 N N . LYS A 1 330 ? 21.984 25.820 -11.237 1.00 86.56 330 LYS A N 1
ATOM 2641 C CA . LYS A 1 330 ? 21.799 27.084 -11.972 1.00 86.56 330 LYS A CA 1
ATOM 2642 C C . LYS A 1 330 ? 20.523 27.811 -11.533 1.00 86.56 330 LYS A C 1
ATOM 2644 O O . LYS A 1 330 ? 20.552 29.027 -11.380 1.00 86.56 330 LYS A O 1
ATOM 2649 N N . GLY A 1 331 ? 19.439 27.071 -11.300 1.00 84.62 331 GLY A N 1
ATOM 2650 C CA . GLY A 1 331 ? 18.153 27.620 -10.869 1.00 84.62 331 GLY A CA 1
ATOM 2651 C C . GLY A 1 331 ? 17.986 27.798 -9.362 1.00 84.62 331 GLY A C 1
ATOM 2652 O O . GLY A 1 331 ? 16.966 28.319 -8.927 1.00 84.62 331 GLY A O 1
ATOM 2653 N N . ASN A 1 332 ? 18.975 27.399 -8.555 1.00 86.31 332 ASN A N 1
ATOM 2654 C CA . ASN A 1 332 ? 18.900 27.407 -7.092 1.00 86.31 332 ASN A CA 1
ATOM 2655 C C . ASN A 1 332 ? 17.682 26.628 -6.532 1.00 86.31 332 ASN A C 1
ATOM 2657 O O . ASN A 1 332 ? 17.060 27.040 -5.554 1.00 86.31 332 ASN A O 1
ATOM 2661 N N . CYS A 1 333 ? 17.357 25.482 -7.140 1.00 83.81 333 CYS A N 1
ATOM 2662 C CA . CYS A 1 333 ? 16.205 24.632 -6.811 1.00 83.81 333 CYS A CA 1
ATOM 2663 C C . CYS A 1 333 ? 16.649 23.231 -6.352 1.00 83.81 333 CYS A C 1
ATOM 2665 O O . CYS A 1 333 ? 16.245 22.222 -6.929 1.00 83.81 333 CYS A O 1
ATOM 2667 N N . LYS A 1 334 ? 17.506 23.146 -5.325 1.00 77.88 334 LYS A N 1
ATOM 2668 C CA . LYS A 1 334 ? 18.045 21.855 -4.846 1.00 77.88 334 LYS A CA 1
ATOM 2669 C C . LYS A 1 334 ? 16.961 20.862 -4.427 1.00 77.88 334 LYS A C 1
ATOM 2671 O O . LYS A 1 334 ? 17.052 19.699 -4.808 1.00 77.88 334 LYS A O 1
ATOM 2676 N N . ASP A 1 335 ? 15.923 21.342 -3.748 1.00 79.19 335 ASP A N 1
ATOM 2677 C CA . ASP A 1 335 ? 14.803 20.509 -3.296 1.00 79.19 335 ASP A CA 1
ATOM 2678 C C . ASP A 1 335 ? 14.065 19.844 -4.474 1.00 79.19 335 ASP A C 1
ATOM 2680 O O . ASP A 1 335 ? 13.561 18.733 -4.344 1.00 79.19 335 ASP A O 1
ATOM 2684 N N . GLU A 1 336 ? 14.062 20.468 -5.658 1.00 84.88 336 GLU A N 1
ATOM 2685 C CA . GLU A 1 336 ? 13.410 19.910 -6.848 1.00 84.88 336 GLU A CA 1
ATOM 2686 C C . GLU A 1 336 ? 14.173 18.735 -7.456 1.00 84.88 336 GLU A C 1
ATOM 2688 O O . GLU A 1 336 ? 13.562 17.830 -8.020 1.00 84.88 336 GLU A O 1
ATOM 2693 N N . LEU A 1 337 ? 15.501 18.697 -7.311 1.00 85.12 337 LEU A N 1
ATOM 2694 C CA . LEU A 1 337 ? 16.278 17.524 -7.712 1.00 85.12 337 LEU A CA 1
ATOM 2695 C C . LEU A 1 337 ? 15.922 16.319 -6.833 1.00 85.12 337 LEU A C 1
ATOM 2697 O O . LEU A 1 337 ? 15.685 15.230 -7.354 1.00 85.12 337 LEU A O 1
ATOM 2701 N N . ASP A 1 338 ? 15.838 16.524 -5.517 1.00 80.56 338 ASP A N 1
ATOM 2702 C CA . ASP A 1 338 ? 15.461 15.474 -4.570 1.00 80.56 338 ASP A CA 1
ATOM 2703 C C . ASP A 1 338 ? 14.014 15.010 -4.799 1.00 80.56 338 ASP A C 1
ATOM 2705 O O . ASP A 1 338 ? 13.744 13.806 -4.800 1.00 80.56 338 ASP A O 1
ATOM 2709 N N . ASN A 1 339 ? 13.094 15.939 -5.080 1.00 82.12 339 ASN A N 1
ATOM 2710 C CA . ASN A 1 339 ? 11.716 15.613 -5.449 1.00 82.12 339 ASN A CA 1
ATOM 2711 C C . ASN A 1 339 ? 11.657 14.808 -6.757 1.00 82.12 339 ASN A C 1
ATOM 2713 O O . ASN A 1 339 ? 10.951 13.804 -6.820 1.00 82.12 339 ASN A O 1
ATOM 2717 N N . LEU A 1 340 ? 12.420 15.191 -7.788 1.00 88.50 340 LEU A N 1
ATOM 2718 C CA . LEU A 1 340 ? 12.457 14.471 -9.066 1.00 88.50 340 LEU A CA 1
ATOM 2719 C C . LEU A 1 340 ? 12.953 13.029 -8.889 1.00 88.50 340 LEU A C 1
ATOM 2721 O O . LEU A 1 340 ? 12.378 12.098 -9.451 1.00 88.50 340 LEU A O 1
ATOM 2725 N N . ILE A 1 341 ? 13.997 12.845 -8.080 1.00 84.69 341 ILE A N 1
ATOM 2726 C CA . ILE A 1 341 ? 14.557 11.543 -7.698 1.00 84.69 341 ILE A CA 1
ATOM 2727 C C . ILE A 1 341 ? 13.499 10.699 -6.970 1.00 84.69 341 ILE A C 1
ATOM 2729 O O . ILE A 1 341 ? 13.305 9.529 -7.304 1.00 84.69 341 ILE A O 1
ATOM 2733 N N . GLN A 1 342 ? 12.789 11.276 -5.996 1.00 79.69 342 GLN A N 1
ATOM 2734 C CA . GLN A 1 342 ? 11.732 10.574 -5.259 1.00 79.69 342 GLN A CA 1
ATOM 2735 C C . GLN A 1 342 ? 10.565 10.167 -6.160 1.00 79.69 342 GLN A C 1
ATOM 2737 O O . GLN A 1 342 ? 10.099 9.029 -6.080 1.00 79.69 342 GLN A O 1
ATOM 2742 N N . GLU A 1 343 ? 10.108 11.067 -7.029 1.00 85.50 343 GLU A N 1
ATOM 2743 C CA . GLU A 1 343 ? 8.995 10.805 -7.939 1.00 85.50 343 GLU A CA 1
ATOM 2744 C C . GLU A 1 343 ? 9.385 9.788 -9.024 1.00 85.50 343 GLU A C 1
ATOM 2746 O O . GLU A 1 343 ? 8.589 8.901 -9.324 1.00 85.50 343 GLU A O 1
ATOM 2751 N N . PHE A 1 344 ? 10.629 9.797 -9.522 1.00 88.44 344 PHE A N 1
ATOM 2752 C CA . PHE A 1 344 ? 11.140 8.740 -10.406 1.00 88.44 344 PHE A CA 1
ATOM 2753 C C . PHE A 1 344 ? 11.125 7.365 -9.734 1.00 88.44 344 PHE A C 1
ATOM 2755 O O . PHE A 1 344 ? 10.658 6.386 -10.322 1.00 88.44 344 PHE A O 1
ATOM 2762 N N . MET A 1 345 ? 11.595 7.284 -8.485 1.00 80.50 345 MET A N 1
ATOM 2763 C CA . MET A 1 345 ? 11.561 6.033 -7.728 1.00 80.50 345 MET A CA 1
ATOM 2764 C C . MET A 1 345 ? 10.130 5.572 -7.490 1.00 80.50 345 MET A C 1
ATOM 2766 O O . MET A 1 345 ? 9.840 4.397 -7.696 1.00 80.50 345 MET A O 1
ATOM 2770 N N . GLY A 1 346 ? 9.236 6.486 -7.105 1.00 78.06 346 GLY A N 1
ATOM 2771 C CA . GLY A 1 346 ? 7.806 6.218 -6.973 1.00 78.06 346 GLY A CA 1
ATOM 2772 C C . GLY A 1 346 ? 7.213 5.648 -8.258 1.00 78.06 346 GLY A C 1
ATOM 2773 O O . GLY A 1 346 ? 6.580 4.594 -8.222 1.00 78.06 346 GLY A O 1
ATOM 2774 N N . PHE A 1 347 ? 7.502 6.271 -9.402 1.00 89.56 347 PHE A N 1
ATOM 2775 C CA . PHE A 1 347 ? 7.095 5.797 -10.724 1.00 89.56 347 PHE A CA 1
ATOM 2776 C C . PHE A 1 347 ? 7.588 4.371 -11.000 1.00 89.56 347 PHE A C 1
ATOM 2778 O O . PHE A 1 347 ? 6.764 3.489 -11.246 1.00 89.56 347 PHE A O 1
ATOM 2785 N N . ALA A 1 348 ? 8.902 4.127 -10.948 1.00 86.25 348 ALA A N 1
ATOM 2786 C CA . ALA A 1 348 ? 9.483 2.840 -11.329 1.00 86.25 348 ALA A CA 1
ATOM 2787 C C . ALA A 1 348 ? 8.921 1.701 -10.467 1.00 86.25 348 ALA A C 1
ATOM 2789 O O . ALA A 1 348 ? 8.604 0.615 -10.947 1.00 86.25 348 ALA A O 1
ATOM 2790 N N . TYR A 1 349 ? 8.742 1.979 -9.183 1.00 78.06 349 TYR A N 1
ATOM 2791 C CA . TYR A 1 349 ? 8.194 1.063 -8.203 1.00 78.06 349 TYR A CA 1
ATOM 2792 C C . TYR A 1 349 ? 6.702 0.779 -8.383 1.00 78.06 349 TYR A C 1
ATOM 2794 O O . TYR A 1 349 ? 6.314 -0.394 -8.458 1.00 78.06 349 TYR A O 1
ATOM 2802 N N . CYS A 1 350 ? 5.884 1.823 -8.522 1.00 77.62 350 CYS A N 1
ATOM 2803 C CA . CYS A 1 350 ? 4.457 1.675 -8.795 1.00 77.62 350 CYS A CA 1
ATOM 2804 C C . CYS A 1 350 ? 4.240 0.919 -10.109 1.00 77.62 350 CYS A C 1
ATOM 2806 O O . CYS A 1 350 ? 3.411 0.013 -10.162 1.00 77.62 350 CYS A O 1
ATOM 2808 N N . PHE A 1 351 ? 5.046 1.202 -11.136 1.00 86.88 351 PHE A N 1
ATOM 2809 C CA . PHE A 1 351 ? 4.921 0.557 -12.438 1.00 86.88 351 PHE A CA 1
ATOM 2810 C C . PHE A 1 351 ? 5.209 -0.949 -12.382 1.00 86.88 351 PHE A C 1
ATOM 2812 O O . PHE A 1 351 ? 4.449 -1.753 -12.919 1.00 86.88 351 PHE A O 1
ATOM 2819 N N . VAL A 1 352 ? 6.251 -1.370 -11.656 1.00 82.50 352 VAL A N 1
ATOM 2820 C CA . VAL A 1 352 ? 6.512 -2.802 -11.420 1.00 82.50 352 VAL A CA 1
ATOM 2821 C C . VAL A 1 352 ? 5.320 -3.464 -10.728 1.00 82.50 352 VAL A C 1
ATOM 2823 O O . VAL A 1 352 ? 4.902 -4.552 -11.125 1.00 82.50 352 VAL A O 1
ATOM 2826 N N . SER A 1 353 ? 4.754 -2.807 -9.713 1.00 74.44 353 SER A N 1
ATOM 2827 C CA . SER A 1 353 ? 3.581 -3.302 -8.983 1.00 74.44 353 SER A CA 1
ATOM 2828 C C . SER A 1 353 ? 2.357 -3.457 -9.896 1.00 74.44 353 SER A C 1
ATOM 2830 O O . SER A 1 353 ? 1.693 -4.493 -9.880 1.00 74.44 353 SER A O 1
ATOM 2832 N N . GLU A 1 354 ? 2.081 -2.465 -10.740 1.00 78.06 354 GLU A N 1
ATOM 2833 C CA . GLU A 1 354 ? 0.973 -2.475 -11.701 1.00 78.06 354 GLU A CA 1
ATOM 2834 C C . GLU A 1 354 ? 1.117 -3.599 -12.733 1.00 78.06 354 GLU A C 1
ATOM 2836 O O . GLU A 1 354 ? 0.186 -4.388 -12.924 1.00 78.06 354 GLU A O 1
ATOM 2841 N N . ILE A 1 355 ? 2.303 -3.752 -13.330 1.00 81.06 355 ILE A N 1
ATOM 2842 C CA . ILE A 1 355 ? 2.569 -4.823 -14.297 1.00 81.06 355 ILE A CA 1
ATOM 2843 C C . ILE A 1 355 ? 2.475 -6.203 -13.633 1.00 81.06 355 ILE A C 1
ATOM 2845 O O . ILE A 1 355 ? 1.954 -7.142 -14.234 1.00 81.06 355 ILE A O 1
ATOM 2849 N N . MET A 1 356 ? 2.894 -6.344 -12.373 1.00 72.81 356 MET A N 1
ATOM 2850 C CA . MET A 1 356 ? 2.692 -7.581 -11.613 1.00 72.81 356 MET A CA 1
ATOM 2851 C C . MET A 1 356 ? 1.223 -7.903 -11.352 1.00 72.81 356 MET A C 1
ATOM 2853 O O . MET A 1 356 ? 0.847 -9.073 -11.407 1.00 72.81 356 MET A O 1
ATOM 2857 N N . LYS A 1 357 ? 0.393 -6.895 -11.056 1.00 69.25 357 LYS A N 1
ATOM 2858 C CA . LYS A 1 357 ? -1.053 -7.088 -10.882 1.00 69.25 357 LYS A CA 1
ATOM 2859 C C . LYS A 1 357 ? -1.704 -7.525 -12.197 1.00 69.25 357 LYS A C 1
ATOM 2861 O O . LYS A 1 357 ? -2.542 -8.423 -12.185 1.00 69.25 357 LYS A O 1
ATOM 2866 N N . LYS A 1 358 ? -1.280 -6.945 -13.326 1.00 72.75 358 LYS A N 1
ATOM 2867 C CA . LYS A 1 358 ? -1.780 -7.289 -14.668 1.00 72.75 358 LYS A CA 1
ATOM 2868 C C . LYS A 1 358 ? -1.302 -8.668 -15.143 1.00 72.75 358 LYS A C 1
ATOM 2870 O O . LYS A 1 358 ? -2.074 -9.414 -15.740 1.00 72.75 358 LYS A O 1
ATOM 2875 N N . TYR A 1 359 ? -0.061 -9.037 -14.822 1.00 70.00 359 TYR A N 1
ATOM 2876 C CA . TYR A 1 359 ? 0.561 -10.313 -15.183 1.00 70.00 359 TYR A CA 1
ATOM 2877 C C . TYR A 1 359 ? 1.068 -11.052 -13.932 1.00 70.00 359 TYR A C 1
ATOM 2879 O O . TYR A 1 359 ? 2.281 -11.120 -13.700 1.00 70.00 359 TYR A O 1
ATOM 2887 N N . PRO A 1 360 ? 0.181 -11.689 -13.145 1.00 58.00 360 PRO A N 1
ATOM 2888 C CA . PRO A 1 360 ? 0.557 -12.333 -11.880 1.00 58.00 360 PRO A CA 1
ATOM 2889 C C . PRO A 1 360 ? 1.589 -13.460 -12.055 1.00 58.00 360 PRO A C 1
ATOM 2891 O O . PRO A 1 360 ? 2.424 -13.691 -11.183 1.00 58.00 360 PRO A O 1
ATOM 2894 N N . ASN A 1 361 ? 1.591 -14.115 -13.221 1.00 63.94 361 ASN A N 1
ATOM 2895 C CA . ASN A 1 361 ? 2.554 -15.162 -13.582 1.00 63.94 361 ASN A CA 1
ATOM 2896 C C . ASN A 1 361 ? 3.822 -14.615 -14.265 1.00 63.94 361 ASN A C 1
ATOM 2898 O O . ASN A 1 361 ? 4.806 -15.343 -14.415 1.00 63.94 361 ASN A O 1
ATOM 2902 N N . GLY A 1 362 ? 3.804 -13.338 -14.665 1.00 64.50 362 GLY A N 1
ATOM 2903 C CA . GLY A 1 362 ? 4.909 -12.658 -15.337 1.00 64.50 362 GLY A CA 1
ATOM 2904 C C . GLY A 1 362 ? 6.130 -12.493 -14.438 1.00 64.50 362 GLY A C 1
ATOM 2905 O O . GLY A 1 362 ? 7.243 -12.567 -14.926 1.00 64.50 362 GLY A O 1
ATOM 2906 N N . GLY A 1 363 ? 5.936 -12.361 -13.124 1.00 63.19 363 GLY A N 1
ATOM 2907 C CA . GLY A 1 363 ? 6.952 -12.515 -12.077 1.00 63.19 363 GLY A CA 1
ATOM 2908 C C . GLY A 1 363 ? 8.337 -11.892 -12.332 1.00 63.19 363 GLY A C 1
ATOM 2909 O O . GLY A 1 363 ? 9.172 -12.468 -13.026 1.00 63.19 363 GLY A O 1
ATOM 2910 N N . TYR A 1 364 ? 8.637 -10.816 -11.613 1.00 70.69 364 TYR A N 1
ATOM 2911 C CA . TYR A 1 364 ? 9.920 -10.105 -11.627 1.00 70.69 364 TYR A CA 1
ATOM 2912 C C . TYR A 1 364 ? 10.899 -10.596 -10.576 1.00 70.69 364 TYR A C 1
ATOM 2914 O O . TYR A 1 364 ? 10.505 -10.713 -9.435 1.00 70.69 364 TYR A O 1
ATOM 2922 N N . ASP A 1 365 ? 12.169 -10.821 -10.893 1.00 67.50 365 ASP A N 1
ATOM 2923 C CA . ASP A 1 365 ? 13.161 -11.186 -9.873 1.00 67.50 365 ASP A CA 1
ATOM 2924 C C . ASP A 1 365 ? 13.648 -9.944 -9.105 1.00 67.50 365 ASP A C 1
ATOM 2926 O O . ASP A 1 365 ? 14.377 -9.119 -9.658 1.00 67.50 365 ASP A O 1
ATOM 2930 N N . ARG A 1 366 ? 13.263 -9.811 -7.826 1.00 63.03 366 ARG A N 1
ATOM 2931 C CA . ARG A 1 366 ? 13.695 -8.707 -6.951 1.00 63.03 366 ARG A CA 1
ATOM 2932 C C . ARG A 1 366 ? 15.217 -8.567 -6.873 1.00 63.03 366 ARG A C 1
ATOM 2934 O O . ARG A 1 366 ? 15.707 -7.437 -6.840 1.00 63.03 366 ARG A O 1
ATOM 2941 N N . GLU A 1 367 ? 15.957 -9.674 -6.832 1.00 64.25 367 GLU A N 1
ATOM 2942 C CA . GLU A 1 367 ? 17.421 -9.651 -6.721 1.00 64.25 367 GLU A CA 1
ATOM 2943 C C . GLU A 1 367 ? 18.084 -9.114 -7.990 1.00 64.25 367 GLU A C 1
ATOM 2945 O O . GLU A 1 367 ? 19.207 -8.628 -7.926 1.00 64.25 367 GLU A O 1
ATOM 2950 N N . LYS A 1 368 ? 17.382 -9.132 -9.128 1.00 72.12 368 LYS A N 1
ATOM 2951 C CA . LYS A 1 368 ? 17.870 -8.574 -10.399 1.00 72.12 368 LYS A CA 1
ATOM 2952 C C . LYS A 1 368 ? 17.326 -7.182 -10.679 1.00 72.12 368 LYS A C 1
ATOM 2954 O O . LYS A 1 368 ? 18.064 -6.314 -11.137 1.00 72.12 368 LYS A O 1
ATOM 2959 N N . LEU A 1 369 ? 16.048 -6.962 -10.384 1.00 75.12 369 LEU A N 1
ATOM 2960 C CA . LEU A 1 369 ? 15.355 -5.729 -10.727 1.00 75.12 369 LEU A CA 1
ATOM 2961 C C . LEU A 1 369 ? 15.790 -4.560 -9.844 1.00 75.12 369 LEU A C 1
ATOM 2963 O O . LEU A 1 369 ? 15.976 -3.462 -10.351 1.00 75.12 369 LEU A O 1
ATOM 2967 N N . LEU A 1 370 ? 15.993 -4.770 -8.540 1.00 70.00 370 LEU A N 1
ATOM 2968 C CA . LEU A 1 370 ? 16.391 -3.670 -7.658 1.00 70.00 370 LEU A CA 1
ATOM 2969 C C . LEU A 1 370 ? 17.800 -3.159 -7.899 1.00 70.00 370 LEU A C 1
ATOM 2971 O O . LEU A 1 370 ? 17.963 -1.941 -7.905 1.00 70.00 370 LEU A O 1
ATOM 2975 N N . PRO A 1 371 ? 18.818 -4.017 -8.090 1.00 74.62 371 PRO A N 1
ATOM 2976 C CA . PRO A 1 371 ? 20.121 -3.520 -8.497 1.00 74.62 371 PRO A CA 1
ATOM 2977 C C . PRO A 1 371 ? 20.032 -2.740 -9.805 1.00 74.62 371 PRO A C 1
ATOM 2979 O O . PRO A 1 371 ? 20.580 -1.648 -9.872 1.00 74.62 371 PRO A O 1
ATOM 2982 N N . TYR A 1 372 ? 19.272 -3.236 -10.787 1.00 80.06 372 TYR A N 1
ATOM 2983 C CA . TYR A 1 372 ? 19.044 -2.529 -12.045 1.00 80.06 372 TYR A CA 1
ATOM 2984 C C . TYR A 1 372 ? 18.386 -1.152 -11.834 1.00 80.06 372 TYR A C 1
ATOM 2986 O O . TYR A 1 372 ? 18.961 -0.148 -12.239 1.00 80.06 372 TYR A O 1
ATOM 2994 N N . LEU A 1 373 ? 17.257 -1.058 -11.123 1.00 77.81 373 LEU A N 1
ATOM 2995 C CA . LEU A 1 373 ? 16.596 0.229 -10.856 1.00 77.81 373 LEU A CA 1
ATOM 2996 C C . LEU A 1 373 ? 17.503 1.195 -10.082 1.00 77.81 373 LEU A C 1
ATOM 2998 O O . LEU A 1 373 ? 17.495 2.391 -10.347 1.00 77.81 373 LEU A O 1
ATOM 3002 N N . LYS A 1 374 ? 18.340 0.685 -9.172 1.00 72.25 374 LYS A N 1
ATOM 3003 C CA . LYS A 1 374 ? 19.354 1.497 -8.485 1.00 72.25 374 LYS A CA 1
ATOM 3004 C C . LYS A 1 374 ? 20.455 1.995 -9.419 1.00 72.25 374 LYS A C 1
ATOM 3006 O O . LYS A 1 374 ? 20.983 3.068 -9.170 1.00 72.25 374 LYS A O 1
ATOM 3011 N N . THR A 1 375 ? 20.806 1.258 -10.476 1.00 74.12 375 THR A N 1
ATOM 3012 C CA . THR A 1 375 ? 21.772 1.752 -11.477 1.00 74.12 375 THR A CA 1
ATOM 3013 C C . THR A 1 375 ? 21.229 2.923 -12.289 1.00 74.12 375 THR A C 1
ATOM 3015 O O . THR A 1 375 ? 22.012 3.731 -12.775 1.00 74.12 375 THR A O 1
ATOM 3018 N N . LEU A 1 376 ? 19.901 3.044 -12.383 1.00 73.12 376 LEU A N 1
ATOM 3019 C CA . LEU A 1 376 ? 19.243 4.173 -13.034 1.00 73.12 376 LEU A CA 1
ATOM 3020 C C . LEU A 1 376 ? 19.250 5.436 -12.178 1.00 73.12 376 LEU A C 1
ATOM 3022 O O . LEU A 1 376 ? 18.804 6.465 -12.663 1.00 73.12 376 LEU A O 1
ATOM 3026 N N . MET A 1 377 ? 19.704 5.371 -10.927 1.00 68.94 377 MET A N 1
ATOM 3027 C CA . MET A 1 377 ? 19.708 6.489 -9.988 1.00 68.94 377 MET A CA 1
ATOM 3028 C C . MET A 1 377 ? 21.068 7.180 -9.952 1.00 68.94 377 MET A C 1
ATOM 3030 O O . MET A 1 377 ? 22.087 6.550 -10.251 1.00 68.94 377 MET A O 1
ATOM 3034 N N . PRO A 1 378 ? 21.130 8.459 -9.543 1.00 64.56 378 PRO A N 1
ATOM 3035 C CA . PRO A 1 378 ? 22.409 9.044 -9.185 1.00 64.56 378 PRO A CA 1
ATOM 3036 C C . PRO A 1 378 ? 23.018 8.214 -8.045 1.00 64.56 378 PRO A C 1
ATOM 3038 O O . PRO A 1 378 ? 22.338 7.904 -7.062 1.00 64.56 378 PRO A O 1
ATOM 3041 N N . ALA A 1 379 ? 24.294 7.831 -8.177 1.00 55.38 379 ALA A N 1
ATOM 3042 C CA . ALA A 1 379 ? 25.062 7.335 -7.037 1.00 55.38 379 ALA A CA 1
ATOM 3043 C C . ALA A 1 379 ? 24.949 8.376 -5.916 1.00 55.38 379 ALA A C 1
ATOM 3045 O O . ALA A 1 379 ? 24.941 9.568 -6.234 1.00 55.38 379 ALA A O 1
ATOM 3046 N N . GLU A 1 380 ? 24.800 7.940 -4.653 1.00 42.50 380 GLU A N 1
ATOM 3047 C CA . GLU A 1 380 ? 24.690 8.839 -3.492 1.00 42.50 380 GLU A CA 1
ATOM 3048 C C . GLU A 1 380 ? 25.630 10.025 -3.699 1.00 42.50 380 GLU A C 1
ATOM 3050 O O . GLU A 1 380 ? 26.844 9.829 -3.806 1.00 42.50 380 GLU A O 1
ATOM 3055 N N . ALA A 1 381 ? 25.053 11.221 -3.876 1.00 31.06 381 ALA A N 1
ATOM 3056 C CA . ALA A 1 381 ? 25.821 12.406 -4.222 1.00 31.06 381 ALA A CA 1
ATOM 3057 C C . ALA A 1 381 ? 27.019 12.505 -3.268 1.00 31.06 381 ALA A C 1
ATOM 3059 O O . ALA A 1 381 ? 26.841 12.239 -2.070 1.00 31.06 381 ALA A O 1
ATOM 3060 N N . PRO A 1 382 ? 28.230 12.858 -3.747 1.00 27.56 382 PRO A N 1
ATOM 3061 C CA . PRO A 1 382 ? 29.328 13.111 -2.835 1.00 27.56 382 PRO A CA 1
ATOM 3062 C C . PRO A 1 382 ? 28.834 14.131 -1.814 1.00 27.56 382 PRO A C 1
ATOM 3064 O O . PRO A 1 382 ? 28.402 15.230 -2.170 1.00 27.56 382 PRO A O 1
ATOM 3067 N N . LYS A 1 383 ? 28.812 13.703 -0.548 1.00 26.17 383 LYS A N 1
ATOM 3068 C CA . LYS A 1 383 ? 28.521 14.555 0.598 1.00 26.17 383 LYS A CA 1
ATOM 3069 C C . LYS A 1 383 ? 29.651 15.575 0.669 1.00 26.17 383 LYS A C 1
ATOM 3071 O O . LYS A 1 383 ? 30.664 15.307 1.308 1.00 26.17 383 LYS A O 1
ATOM 3076 N N . ASN A 1 384 ? 29.494 16.677 -0.051 1.00 26.34 384 ASN A N 1
ATOM 3077 C CA . ASN A 1 384 ? 30.344 17.850 0.084 1.00 26.34 384 ASN A CA 1
ATOM 3078 C C . ASN A 1 384 ? 29.694 18.816 1.062 1.00 26.34 384 ASN A C 1
ATOM 3080 O O . ASN A 1 384 ? 28.544 19.235 0.789 1.00 26.34 384 ASN A O 1
#

Foldseek 3Di:
DDPPPDVVVVVVVVVVVVVVVVVVVVVVVLVVQLVVLLVQLLVLLVLLLVLQVVLQCVLPPPWGAPLSNQLSLLLLLQLLLLLCLFQVDDDVSSLVSNCVSVVSHNPPADSVNSVVQSDNPHPCCVRSVSNHFDPVDGHVNLLLLLLSLLPDPHSVVSVCVSCVSVLSNLVSSNSSDDPPGPSVVSSVVSVVRSVVNSVCSSPDDRQLDRAGADDALLVLLVVLVVLQVVLVVLAVNVVVDPDSLLLSLLLLLVLLLVLLVLWQDPPVVSQVSSQVVCVVNVRPNVDHSVVVSVCCVVVHDSVVVSCQQQAADVLFARPVLVSSVVSCVRSVNVVSSVSSLVSLSNNSRNSSVVVCVVPVVRGHRPVPVVVVSVSRHGDPPPPD

Mean predicted aligned error: 15.19 Å

pLDDT: mean 79.32, std 12.3, range [26.17, 95.62]

Radius of gyration: 29.21 Å; Cα contacts (8 Å, |Δi|>4): 437; chains: 1; bounding box: 86×49×95 Å

Secondary structure (DSSP, 8-state):
------HHHHHHHHHHHHHHHHHHHHHHHHHHHHHHHHHHHHHHHHHHHHHHHHHHHHHHTTS--HHHHHHHHHHHHHHHHHHHHHH----HHHHHHHHHHHHTT-SS--HHHHHHHTSTT--GGGTSTTT-B-SS-B-HHHHHHHHHHHTSSSHHHHHHHHHHHHHHHHHHHHTTS-TT--HHHHHHHHHHHHHHHHHHHHHSPPPSS----SS-HHHHHHHHHHHHHHHHHHSSHHHH-S-HHHHHHHHHHHHHHHHHHHS---HHHHHHHHHHHHHHTT---SS-HHHHHHHHHHT-HHHHHHHHHHS-BTTBPPHHHHHHHHHHHHHT-HHHHHHHHHHHHHHHHHHHHHHHHH-TTT---HHHHHHHHHHTSPP-----

Nearest PDB structures (foldseek):
  9b3m-assembly1_A  TM=1.465E-01  e=4.079E+00  Staphylococcus aureus
  7da5-assembly1_A  TM=1.727E-01  e=8.908E+00  Homo sapiens
  7t3n-assembly1_A  TM=1.193E-01  e=3.581E+00  Rattus norvegicus
  5oxn-assembly1_A  TM=1.162E-01  e=3.429E+00  Streptococcus thermophilus LMG 18311
  8ta5-assembly1_B  TM=1.236E-01  e=4.646E+00  Homo sapiens

Solvent-accessible surface area (backbone atoms only — not comparable to full-atom values): 20337 Å² total; per-residue (Å²): 141,79,88,75,80,47,69,65,62,55,52,53,50,51,54,53,49,50,50,52,49,51,52,50,49,53,50,51,52,51,51,53,48,28,53,52,21,41,54,48,16,54,53,19,48,53,50,26,43,52,50,50,41,52,49,41,36,74,72,52,44,96,51,42,40,49,42,50,56,26,13,48,32,19,30,56,50,38,52,53,41,56,52,35,66,75,63,77,66,83,48,71,64,53,51,54,51,51,50,50,42,37,77,71,42,37,80,90,53,47,70,69,55,53,61,55,22,49,39,99,88,41,68,42,53,82,69,28,51,31,28,30,68,44,96,92,48,57,16,59,16,40,38,53,50,14,48,55,31,58,76,43,96,53,34,67,65,51,49,53,62,57,43,48,30,48,56,46,19,50,56,19,53,49,54,38,49,74,92,86,61,71,44,69,62,53,48,51,49,53,50,50,38,44,46,53,33,19,51,52,29,44,70,41,79,78,65,45,58,80,55,32,35,79,78,51,30,66,59,23,51,53,52,35,52,54,46,48,52,50,36,29,71,48,20,68,44,68,79,77,38,97,59,63,65,40,54,56,29,45,53,53,52,49,50,52,46,49,55,50,64,66,27,61,49,59,76,83,50,43,60,54,49,46,42,50,53,38,60,76,66,65,55,57,66,94,59,54,59,66,56,49,54,50,28,52,74,67,65,33,73,67,28,54,52,50,48,50,33,43,40,55,60,86,96,41,49,14,46,52,54,50,51,48,48,51,24,16,61,71,35,71,36,62,69,50,47,56,49,39,53,52,27,50,50,34,18,59,28,16,40,54,39,51,52,38,70,77,32,72,82,18,50,40,55,45,86,59,48,50,60,52,58,55,51,63,39,64,61,82,70,83,90,120